Protein AF-0000000086548680 (afdb_homodimer)

Foldseek 3Di:
DPPPPPPPPPLPFDPQADALVVWFAWLDLQPCPQPLVQKAKPAACDPQQGRNQQAPPDQGRQAFHWGHFWDAQPDFIKIKGFSVAWWFFWKKKKAFRCSVNPDWAAFQKKFKWFAAPVPDIFTADALVGHGIDGADPTHGDMDMDTRHQIDIHRMMIIGGGDHDGDIHTMHMITTGGGNQLQWQDKKWAFFDWDDDPPDDIAGQGFRAWGADDPVGIRDGTDTQQARSAAAWLQQQDGPDPPDGGNNLKGKDFCPDPQNPFWIKMKIFGNAKFFFFKKKWWWFQQCVVFEHFFQKKWKWAAQDPVGDIDPDIQMDGDDTDPDDRTIDMDIGGPPRDIHRMMMMIGGHPTGMIMTRYMGTITRDDPPPPPPPPPPDPDD/DPPPPPPPPPLPFDPQADALVVWFAWLDLQPCPQPLVQKAKPAACDPQQGRNQQAPPDQGRQGFHWGHFWDEQPDFIKIKGFSVAWWFFWKKKKAFRCSVNPDWAAFQKKFKWFAAPVPDIFTAAALVRHGIDGADPTHGDMDMDTGHQIDIHRMMIIGGGDHDGDIHTMHMITTGGGNQLQWQDKKWAFFDWDDDPVDDIAGQGFRAWGADDPVGIRDGTDTQQARSAAAWLQQQDGPDPPDGGNNLKGKDFCPDPQNPFKIKMKIFGNAKFFFFKKKWWWFQQCVSFEHFFQKKWKWAAQDPVDDIDDDIQMDGDDTDPDDRTIDMDIGGPPRDIHRMMMMIGGHPTGMIMTRYMTTITGDDPPPPPPPPPPDPDD

Secondary structure (DSSP, 8-state)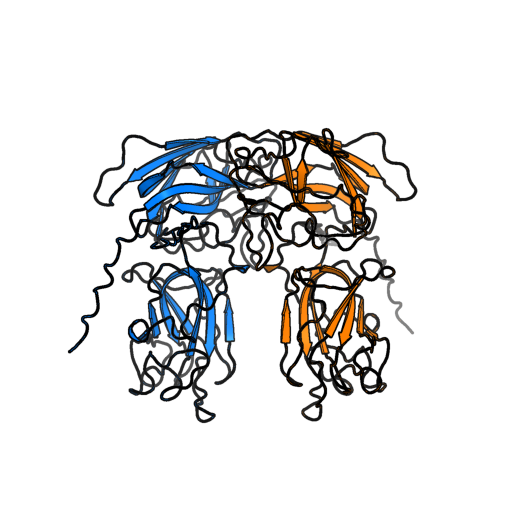:
-------------------GGG--EE-STTTTSS-GGGEEES--SSGGGSGGG-BTT---TTSSB--SS-B-TT----EEEEEEEEEEEEEEEEE---TTTT-----SEEEEEEESSSSS-EE---TTS---EE--SSSSS-EEEEEEEEEEEEEEEEEEE-SSSB---BEEEEEEEE-TT-EEEEEEPPP-EE--TTS--EE-S-TT--SB-TTS-EEEE--GGGSS-PPPSSTT--SSTT--TTTT-EEEETTSTT-SSEEEEEEEEEEEEEEEEEEEEE---GGGTB---SEEEEEEESSTTSPPPSSPEEEEPPP-SS----EEEEEEEEEEEEEEEEEEEEPSSSEEEEEEEEEEE-----------------/-------------------GGG--EE-STTTTSS-GGGEEES--SSGGGSGGG-BTT---TTSSB--SS-B-TT----EEEEEEEEEEEEEEEEE---TTTT-----SEEEEEEESSSSS-EE---TTS---EE--SSSSS-EEEEEEEEEEEEEEEEEEE-SSSB---BEEEEEEEE-TT-EEEEEEPPP-EE--TTS--EE-S-TT--SB-TTS-EEEE--GGGSS-PPPSSTT--SSTT--TTTT-EEEETTSTT-SSEEEEEEEEEEEEEEEEEEEEE---GGGTB---SEEEEEEESSTTSPPPSSPEEEEPPP-SS----EEEEEEEEEEEEEEEEEEEEPSSSEEEEEEEEEEE-----------------

Solvent-accessible surface area (backbone atoms only — not comparable to full-atom values): 38839 Å² total; per-residue (Å²): 135,85,80,77,76,77,74,75,73,73,72,66,63,46,76,33,77,62,53,60,79,75,22,67,37,75,64,20,42,57,79,49,72,42,44,57,90,34,30,41,48,76,46,41,58,45,88,46,16,26,42,66,24,21,22,31,99,42,58,52,76,64,8,11,17,20,50,54,63,67,35,39,64,83,48,79,57,31,41,34,39,49,65,87,42,51,22,36,37,31,34,40,36,35,25,14,11,27,42,94,74,73,37,82,25,33,34,53,21,26,34,43,35,34,14,71,76,80,74,59,76,40,75,48,47,33,86,87,63,50,44,73,40,80,45,30,93,46,26,73,54,73,36,76,41,75,40,55,59,38,45,73,27,20,30,39,30,45,26,60,44,38,91,53,79,37,60,41,16,35,13,32,32,46,18,22,37,78,38,68,47,38,69,61,24,43,28,32,69,66,35,38,77,44,72,54,92,92,46,78,59,27,46,11,36,58,87,62,47,67,35,49,58,82,102,44,53,33,37,73,14,51,32,49,44,67,45,51,49,75,50,47,49,56,50,66,49,69,91,64,78,95,63,63,36,15,58,44,27,37,24,44,48,39,81,39,92,85,19,66,53,30,46,56,34,37,40,36,37,79,50,71,39,35,27,42,29,36,35,37,30,26,35,17,36,50,93,75,38,22,24,49,52,38,31,36,38,34,30,38,17,56,41,89,87,49,68,69,45,86,71,60,52,73,46,70,53,77,88,60,92,63,44,38,40,30,37,50,41,49,41,77,47,79,54,44,60,22,22,30,41,39,35,37,38,26,56,61,42,52,26,40,36,39,12,33,56,33,33,26,37,55,74,71,78,69,74,78,76,72,73,70,76,78,71,80,78,127,136,84,80,76,78,76,74,76,73,74,70,65,62,46,76,34,77,63,50,61,80,76,24,66,39,76,66,20,43,57,79,49,72,41,44,58,90,34,30,40,47,75,49,41,58,44,88,47,15,26,41,68,23,22,22,32,98,41,58,50,76,62,7,11,17,20,50,52,62,66,34,40,63,82,50,78,56,30,41,35,40,50,63,87,43,52,22,36,37,32,35,39,34,36,26,15,11,27,42,94,74,72,37,82,25,32,34,51,20,28,33,43,35,32,13,72,76,78,74,59,76,41,75,46,47,34,86,86,64,49,43,74,40,81,47,29,92,45,26,73,54,73,34,77,42,74,41,57,60,39,45,74,27,22,30,39,30,44,25,60,43,37,90,54,79,38,61,41,16,35,14,34,31,46,18,21,36,78,38,68,46,38,69,61,23,42,27,31,67,66,35,38,76,43,73,53,93,92,45,78,58,27,46,11,36,60,86,62,47,69,35,50,56,86,103,44,53,33,38,72,13,49,30,50,44,68,44,51,48,77,49,48,52,56,49,65,50,68,92,63,77,94,64,63,36,14,58,42,26,35,25,43,47,39,82,39,92,85,20,65,53,29,44,55,35,38,39,37,39,78,52,70,38,34,27,43,30,37,35,37,28,26,35,15,34,51,95,74,38,22,23,50,50,38,30,37,38,34,30,39,17,56,40,89,88,49,67,68,44,86,70,60,53,73,46,70,54,77,88,59,94,65,45,39,41,30,38,50,42,50,40,78,47,77,55,43,61,22,23,29,38,40,35,39,38,26,57,62,42,50,26,40,38,38,12,33,56,33,34,27,37,56,73,72,79,69,75,77,76,71,73,70,76,78,71,83,75,130

Radius of gyration: 28.47 Å; Cα contacts (8 Å, |Δi|>4): 2023; chains: 2; bounding box: 67×65×104 Å

Nearest PDB structures (foldseek):
  4ag4-assembly1_A  TM=9.798E-01  e=4.232E-48  Homo sapiens
  7azb-assembly1_A  TM=9.931E-01  e=1.591E-22  Homo sapiens
  4qds-assembly1_B  TM=8.994E-01  e=2.060E-15  Homo sapiens
  4mo3-assembly1_M  TM=8.853E-01  e=8.942E-13  Sus scrofa
  6q63-assembly3_C  TM=4.710E-01  e=1.397E-06  Bacteroides thetaiotaomicron

Organism: Oryzias melastigma (NCBI:txid30732)

InterPro domains:
  IPR000421 Coagulation factor 5/8, C-terminal domain [PF00754] (39-174)
  IPR000421 Coagulation factor 5/8, C-terminal domain [PS01285] (64-96)
  IPR000421 Coagulation factor 5/8, C-terminal domain [PS01286] (160-177)
  IPR000421 Coagulation factor 5/8, C-terminal domain [PS50022] (23-177)
  IPR000421 Coagulation factor 5/8, C-terminal domain [SM00231] (22-177)
  IPR000421 Coagulation factor 5/8, C-terminal domain [cd00057] (26-176)
  IPR008979 Galactose-binding-like domain superfamily [SSF49785] (22-181)
  IPR048525 Discoidin domain-containing receptor 1/2, DS-like domain [PF21114] (182-361)

Structure (mmCIF, N/CA/C/O backbone):
data_AF-0000000086548680-model_v1
#
loop_
_entity.id
_entity.type
_entity.pdbx_description
1 polymer 'Discoidin domain-containing receptor 2'
#
loop_
_atom_site.group_PDB
_atom_site.id
_atom_site.type_symbol
_atom_site.label_atom_id
_atom_site.label_alt_id
_atom_site.label_comp_id
_atom_site.label_asym_id
_atom_site.label_entity_id
_atom_site.label_seq_id
_atom_site.pdbx_PDB_ins_code
_atom_site.Cartn_x
_atom_site.Cartn_y
_atom_site.Cartn_z
_atom_site.occupancy
_atom_site.B_iso_or_equiv
_atom_site.auth_seq_id
_atom_site.auth_comp_id
_atom_site.auth_asym_id
_atom_site.auth_atom_id
_atom_site.pdbx_PDB_model_num
ATOM 1 N N . MET A 1 1 ? 8.844 -7.363 49.875 1 31.27 1 MET A N 1
ATOM 2 C CA . MET A 1 1 ? 9.57 -7.488 48.594 1 31.27 1 MET A CA 1
ATOM 3 C C . MET A 1 1 ? 8.789 -6.848 47.469 1 31.27 1 MET A C 1
ATOM 5 O O . MET A 1 1 ? 7.758 -7.371 47.031 1 31.27 1 MET A O 1
ATOM 9 N N . LEU A 1 2 ? 8.781 -5.508 47.344 1 35.12 2 LEU A N 1
ATOM 10 C CA . LEU A 1 2 ? 8.07 -4.652 46.406 1 35.12 2 LEU A CA 1
ATOM 11 C C . LEU A 1 2 ? 8.594 -4.844 44.969 1 35.12 2 LEU A C 1
ATOM 13 O O . LEU A 1 2 ? 9.758 -4.535 44.688 1 35.12 2 LEU A O 1
ATOM 17 N N . LEU A 1 3 ? 8.07 -5.809 44.25 1 33.06 3 LEU A N 1
ATOM 18 C CA . LEU A 1 3 ? 8.383 -6.094 42.844 1 33.06 3 LEU A CA 1
ATOM 19 C C . LEU A 1 3 ? 8.094 -4.883 41.969 1 33.06 3 LEU A C 1
ATOM 21 O O . LEU A 1 3 ? 6.938 -4.469 41.844 1 33.06 3 LEU A O 1
ATOM 25 N N . PHE A 1 4 ? 9.039 -3.977 41.812 1 34.09 4 PHE A N 1
ATOM 26 C CA . PHE A 1 4 ? 8.992 -2.891 40.812 1 34.09 4 PHE A CA 1
ATOM 27 C C . PHE A 1 4 ? 8.859 -3.438 39.406 1 34.09 4 PHE A C 1
ATOM 29 O O . PHE A 1 4 ? 9.766 -4.102 38.906 1 34.09 4 PHE A O 1
ATOM 36 N N . LEU A 1 5 ? 7.641 -3.631 38.969 1 32.03 5 LEU A N 1
ATOM 37 C CA . LEU A 1 5 ? 7.387 -3.924 37.562 1 32.03 5 LEU A CA 1
ATOM 38 C C . LEU A 1 5 ? 7.902 -2.799 36.656 1 32.03 5 LEU A C 1
ATOM 40 O O . LEU A 1 5 ? 7.391 -1.679 36.719 1 32.03 5 LEU A O 1
ATOM 44 N N . LEU A 1 6 ? 9.156 -2.812 36.312 1 32.09 6 LEU A N 1
ATOM 45 C CA . LEU A 1 6 ? 9.734 -1.951 35.281 1 32.09 6 LEU A CA 1
ATOM 46 C C . LEU A 1 6 ? 8.961 -2.074 33.969 1 32.09 6 LEU A C 1
ATOM 48 O O . LEU A 1 6 ? 9.023 -3.109 33.312 1 32.09 6 LEU A O 1
ATOM 52 N N . LEU A 1 7 ? 7.867 -1.417 33.875 1 31.44 7 LEU A N 1
ATOM 53 C CA . LEU A 1 7 ? 7.238 -1.257 32.562 1 31.44 7 LEU A CA 1
ATOM 54 C C . LEU A 1 7 ? 8.188 -0.592 31.578 1 31.44 7 LEU A C 1
ATOM 56 O O . LEU A 1 7 ? 8.539 0.581 31.75 1 31.44 7 LEU A O 1
ATOM 60 N N . THR A 1 8 ? 9.078 -1.316 31.016 1 33.94 8 THR A N 1
ATOM 61 C CA . THR A 1 8 ? 9.836 -0.8 29.875 1 33.94 8 TH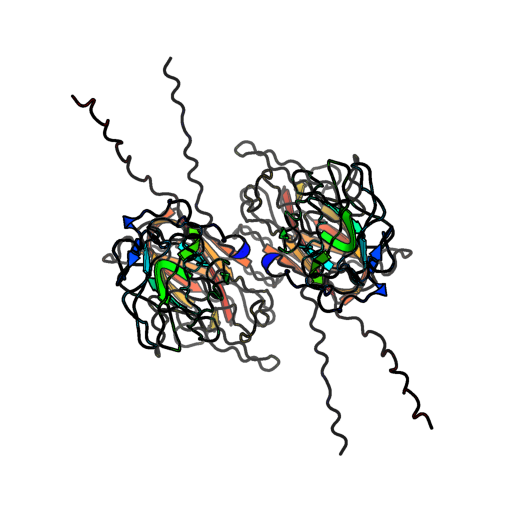R A CA 1
ATOM 62 C C . THR A 1 8 ? 8.906 -0.222 28.812 1 33.94 8 THR A C 1
ATOM 64 O O . THR A 1 8 ? 8.117 -0.952 28.219 1 33.94 8 THR A O 1
ATOM 67 N N . LEU A 1 9 ? 8.539 0.98 29.016 1 32.78 9 LEU A N 1
ATOM 68 C CA . LEU A 1 9 ? 7.93 1.731 27.922 1 32.78 9 LEU A CA 1
ATOM 69 C C . LEU A 1 9 ? 8.789 1.657 26.656 1 32.78 9 LEU A C 1
ATOM 71 O O . LEU A 1 9 ? 9.867 2.25 26.609 1 32.78 9 LEU A O 1
ATOM 75 N N . GLN A 1 10 ? 8.781 0.599 26 1 33.62 10 GLN A N 1
ATOM 76 C CA . GLN A 1 10 ? 9.383 0.6 24.672 1 33.62 10 GLN A CA 1
ATOM 77 C C . GLN A 1 10 ? 8.898 1.785 23.844 1 33.62 10 GLN A C 1
ATOM 79 O O . GLN A 1 10 ? 7.699 1.912 23.578 1 33.62 10 GLN A O 1
ATOM 84 N N . THR A 1 11 ? 9.609 2.885 24 1 37.31 11 THR A N 1
ATOM 85 C CA . THR A 1 11 ? 9.406 3.98 23.062 1 37.31 11 THR A CA 1
ATOM 86 C C . THR A 1 11 ? 9.438 3.473 21.625 1 37.31 11 THR A C 1
ATOM 88 O O . THR A 1 11 ? 10.469 2.994 21.141 1 37.31 11 THR A O 1
ATOM 91 N N . SER A 1 12 ? 8.453 2.963 21.25 1 40.44 12 SER A N 1
ATOM 92 C CA . SER A 1 12 ? 8.383 2.568 19.844 1 40.44 12 SER A CA 1
ATOM 93 C C . SER A 1 12 ? 8.75 3.729 18.922 1 40.44 12 SER A C 1
ATOM 95 O O . SER A 1 12 ? 8.156 4.805 19 1 40.44 12 SER A O 1
ATOM 97 N N . ALA A 1 13 ? 10.023 3.859 18.609 1 45 13 ALA A N 1
ATOM 98 C CA . ALA A 1 13 ? 10.383 4.793 17.547 1 45 13 ALA A CA 1
ATOM 99 C C . ALA A 1 13 ? 9.305 4.859 16.469 1 45 13 ALA A C 1
ATOM 101 O O . ALA A 1 13 ? 8.812 3.824 16.016 1 45 13 ALA A O 1
ATOM 102 N N . ALA A 1 14 ? 8.688 6.031 16.469 1 45.75 14 ALA A N 1
ATOM 103 C CA . ALA A 1 14 ? 7.641 6.293 15.484 1 45.75 14 ALA A CA 1
ATOM 104 C C . ALA A 1 14 ? 8.148 6.027 14.07 1 45.75 14 ALA A C 1
ATOM 106 O O . ALA A 1 14 ? 9.164 6.578 13.656 1 45.75 14 ALA A O 1
ATOM 107 N N . VAL A 1 15 ? 7.871 4.891 13.461 1 53.69 15 VAL A N 1
ATOM 108 C CA . VAL A 1 15 ? 8.195 4.582 12.07 1 53.69 15 VAL A CA 1
ATOM 109 C C . VAL A 1 15 ? 7.469 5.555 11.141 1 53.69 15 VAL A C 1
ATOM 111 O O . VAL A 1 15 ? 6.238 5.617 11.141 1 53.69 15 VAL A O 1
ATOM 114 N N . GLY A 1 16 ? 8.148 6.648 10.703 1 52.28 16 GLY A N 1
ATOM 115 C CA . GLY A 1 16 ? 7.664 7.797 9.945 1 52.28 16 GLY A CA 1
ATOM 116 C C . GLY A 1 16 ? 7.102 7.422 8.594 1 52.28 16 GLY A C 1
ATOM 117 O O . GLY A 1 16 ? 6.379 8.211 7.977 1 52.28 16 GLY A O 1
ATOM 118 N N . GLN A 1 17 ? 7.293 6.293 8.016 1 72.19 17 GLN A N 1
ATOM 119 C CA . GLN A 1 17 ? 6.805 6.027 6.668 1 72.19 17 GLN A CA 1
ATOM 120 C C . GLN A 1 17 ? 5.387 5.461 6.699 1 72.19 17 GLN A C 1
ATOM 122 O O . GLN A 1 17 ? 5.141 4.422 7.309 1 72.19 17 GLN A O 1
ATOM 127 N N . ILE A 1 18 ? 4.41 6.277 6.188 1 70.31 18 ILE A N 1
ATOM 128 C CA . ILE A 1 18 ? 3.02 5.836 6.227 1 70.31 18 ILE A CA 1
ATOM 129 C C . ILE A 1 18 ? 2.625 5.242 4.879 1 70.31 18 ILE A C 1
ATOM 131 O O . ILE A 1 18 ? 2.988 5.773 3.826 1 70.31 18 ILE A O 1
ATOM 135 N N . ASP A 1 19 ? 2.059 4.09 4.984 1 73.75 19 ASP A N 1
ATOM 136 C CA . ASP A 1 19 ? 1.368 3.477 3.852 1 73.75 19 ASP A CA 1
ATOM 137 C C . ASP A 1 19 ? -0.142 3.676 3.957 1 73.75 19 ASP A C 1
ATOM 139 O O . ASP A 1 19 ? -0.792 3.09 4.824 1 73.75 19 ASP A O 1
ATOM 143 N N . PRO A 1 20 ? -0.657 4.422 3.014 1 71.81 20 PRO A N 1
ATOM 144 C CA . PRO A 1 20 ? -2.084 4.734 3.107 1 71.81 20 PRO A CA 1
ATOM 145 C C . PRO A 1 20 ? -2.961 3.482 3.121 1 71.81 20 PRO A C 1
ATOM 147 O O . PRO A 1 20 ? -4.039 3.486 3.721 1 71.81 20 PRO A O 1
ATOM 150 N N . GLY A 1 21 ? -2.568 2.439 2.516 1 75 21 GLY A N 1
ATOM 151 C CA . GLY A 1 21 ? -3.357 1.218 2.486 1 75 21 GLY A CA 1
ATOM 152 C C . GLY A 1 21 ? -3.537 0.591 3.855 1 75 21 GLY A C 1
ATOM 153 O O . GLY A 1 21 ? -4.52 -0.112 4.098 1 75 21 GLY A O 1
ATOM 154 N N . HIS A 1 22 ? -2.674 0.946 4.672 1 75.38 22 HIS A N 1
ATOM 155 C CA . HIS A 1 22 ? -2.729 0.386 6.016 1 75.38 22 HIS A CA 1
ATOM 156 C C . HIS A 1 22 ? -3.148 1.44 7.035 1 75.38 22 HIS A C 1
ATOM 158 O O . HIS A 1 22 ? -3.217 1.158 8.234 1 75.38 22 HIS A O 1
ATOM 164 N N . CYS A 1 23 ? -3.418 2.562 6.531 1 83.75 23 CYS A N 1
ATOM 165 C CA . CYS A 1 23 ? -3.775 3.68 7.395 1 83.75 23 CYS A CA 1
ATOM 166 C C . CYS A 1 23 ? -5.258 4.016 7.27 1 83.75 23 CYS A C 1
ATOM 168 O O . CYS A 1 23 ? -5.617 5.07 6.75 1 83.75 23 CYS A O 1
ATOM 170 N N . ARG A 1 24 ? -6.078 3.096 7.789 1 86.75 24 ARG A N 1
ATOM 171 C CA . ARG A 1 24 ? -7.52 3.258 7.637 1 86.75 24 ARG A CA 1
ATOM 172 C C . ARG A 1 24 ? -8.242 3 8.953 1 86.75 24 ARG A C 1
ATOM 174 O O . ARG A 1 24 ? -9.367 2.488 8.961 1 86.75 24 ARG A O 1
ATOM 181 N N . PHE A 1 25 ? -7.699 3.438 10.031 1 88.12 25 PHE A N 1
ATOM 182 C CA . PHE A 1 25 ? -8.289 3.207 11.344 1 88.12 25 PHE A CA 1
ATOM 183 C C . PHE A 1 25 ? -9.273 4.316 11.703 1 88.12 25 PHE A C 1
ATOM 185 O O . PHE A 1 25 ? -9.008 5.492 11.43 1 88.12 25 PHE A O 1
ATOM 192 N N . PRO A 1 26 ? -10.43 3.844 12.336 1 94.44 26 PRO A N 1
ATOM 193 C CA . PRO A 1 26 ? -11.312 4.898 12.836 1 94.44 26 PRO A CA 1
ATOM 194 C C . PRO A 1 26 ? -10.648 5.77 13.906 1 94.44 26 PRO A C 1
ATOM 196 O O . PRO A 1 26 ? -9.938 5.254 14.766 1 94.44 26 PRO A O 1
ATOM 199 N N . LEU A 1 27 ? -10.898 7.004 13.789 1 96.38 27 LEU A N 1
ATOM 200 C CA . LEU A 1 27 ? -10.148 7.922 14.648 1 96.38 27 LEU A CA 1
ATOM 201 C C . LEU A 1 27 ? -10.906 8.188 15.945 1 96.38 27 LEU A C 1
ATOM 203 O O . LEU A 1 27 ? -10.359 8.797 16.875 1 96.38 27 LEU A O 1
ATOM 207 N N . GLY A 1 28 ? -12.266 7.828 16 1 96.81 28 GLY A N 1
ATOM 208 C CA . GLY A 1 28 ? -12.805 7.789 17.344 1 96.81 28 GLY A CA 1
ATOM 209 C C . GLY A 1 28 ? -14.102 8.555 17.5 1 96.81 28 GLY A C 1
ATOM 210 O O . GLY A 1 28 ? -14.625 8.703 18.594 1 96.81 28 GLY A O 1
ATOM 211 N N . LEU A 1 29 ? -14.711 9.055 16.484 1 97.5 29 LEU A N 1
ATOM 212 C CA . LEU A 1 29 ? -16 9.719 16.625 1 97.5 29 LEU A CA 1
ATOM 213 C C . LEU A 1 29 ? -17.078 8.734 17.078 1 97.5 29 LEU A C 1
ATOM 215 O O . LEU A 1 29 ? -17.859 9.031 17.984 1 97.5 29 LEU A O 1
ATOM 219 N N . GLU A 1 30 ? -17.047 7.637 16.531 1 95.69 30 GLU A N 1
ATOM 220 C CA . GLU A 1 30 ? -18.062 6.641 16.828 1 95.69 30 GLU A CA 1
ATOM 221 C C . GLU A 1 30 ? -17.922 6.109 18.25 1 95.69 30 GLU A C 1
ATOM 223 O O . GLU A 1 30 ? -18.906 5.977 18.984 1 95.69 30 GLU A O 1
ATOM 228 N N . ASP A 1 31 ? -16.688 5.852 18.641 1 94 31 ASP A N 1
ATOM 229 C CA . ASP A 1 31 ? -16.484 5.152 19.906 1 94 31 ASP A CA 1
ATOM 230 C C . ASP A 1 31 ? -16.188 6.133 21.031 1 94 31 ASP A C 1
ATOM 232 O O . ASP A 1 31 ? -15.961 5.723 22.172 1 94 31 ASP A O 1
ATOM 236 N N . GLY A 1 32 ? -16.125 7.312 20.797 1 94.88 32 GLY A N 1
ATOM 237 C CA . GLY A 1 32 ? -16.031 8.32 21.844 1 94.88 32 GLY A CA 1
ATOM 238 C C . GLY A 1 32 ? -14.609 8.719 22.172 1 94.88 32 GLY A C 1
ATOM 239 O O . GLY A 1 32 ? -14.375 9.539 23.062 1 94.88 32 GLY A O 1
ATOM 240 N N . ARG A 1 33 ? -13.617 8.188 21.469 1 94.56 33 ARG A N 1
ATOM 241 C CA . ARG A 1 33 ? -12.242 8.625 21.672 1 94.56 33 ARG A CA 1
ATOM 242 C C . ARG A 1 33 ? -12.086 10.109 21.359 1 94.56 33 ARG A C 1
ATOM 244 O O . ARG A 1 33 ? -11.273 10.797 21.984 1 94.56 33 ARG A O 1
ATOM 251 N N . VAL A 1 34 ? -12.789 10.531 20.391 1 97.31 34 VAL A N 1
ATOM 252 C CA . VAL A 1 34 ? -12.945 11.969 20.203 1 97.31 34 VAL A CA 1
ATOM 253 C C . VAL A 1 34 ? -14.031 12.5 21.141 1 97.31 34 VAL A C 1
ATOM 255 O O . VAL A 1 34 ? -15.203 12.148 21 1 97.31 34 VAL A O 1
ATOM 258 N N . LYS A 1 35 ? -13.648 13.352 21.969 1 97.69 35 LYS A N 1
ATOM 259 C CA . LYS A 1 35 ? -14.57 13.82 23 1 97.69 35 LYS A CA 1
ATOM 260 C C . LYS A 1 35 ? -15.539 14.852 22.438 1 97.69 35 LYS A C 1
ATOM 262 O O . LYS A 1 35 ? -15.289 15.445 21.391 1 97.69 35 LYS A O 1
ATOM 267 N N . ASP A 1 36 ? -16.594 15.031 23.203 1 97.19 36 ASP A N 1
ATOM 268 C CA . ASP A 1 36 ? -17.609 15.992 22.797 1 97.19 36 ASP A CA 1
ATOM 269 C C . ASP A 1 36 ? -17.016 17.391 22.641 1 97.19 36 ASP A C 1
ATOM 271 O O . ASP A 1 36 ? -17.375 18.125 21.703 1 97.19 36 ASP A O 1
ATOM 275 N N . GLU A 1 37 ? -16.125 17.734 23.484 1 97.31 37 GLU A N 1
ATOM 276 C CA . GLU A 1 37 ? -15.516 19.062 23.469 1 97.31 37 GLU A CA 1
ATOM 277 C C . GLU A 1 37 ? -14.648 19.266 22.234 1 97.31 37 GLU A C 1
ATOM 279 O O . GLU A 1 37 ? -14.305 20.391 21.875 1 97.31 37 GLU A O 1
ATOM 284 N N . ASP A 1 38 ? -14.305 18.156 21.641 1 98.12 38 ASP A N 1
ATOM 285 C CA . ASP A 1 38 ? -13.43 18.203 20.469 1 98.12 38 ASP A CA 1
ATOM 286 C C . ASP A 1 38 ? -14.234 18.266 19.172 1 98.12 38 ASP A C 1
ATOM 288 O O . ASP A 1 38 ? -13.664 18.266 18.078 1 98.12 38 ASP A O 1
ATOM 292 N N . ILE A 1 39 ? -15.523 18.25 19.297 1 98.5 39 ILE A N 1
ATOM 293 C CA . ILE A 1 39 ? -16.422 18.406 18.156 1 98.5 39 ILE A CA 1
ATOM 294 C C . ILE A 1 39 ? -17.219 19.703 18.281 1 98.5 39 ILE A C 1
ATOM 296 O O . ILE A 1 39 ? -17.906 19.922 19.281 1 98.5 39 ILE A O 1
ATOM 300 N N . SER A 1 40 ? -17.062 20.547 17.359 1 98.25 40 SER A N 1
ATOM 301 C CA . SER A 1 40 ? -17.781 21.828 17.344 1 98.25 40 SER A CA 1
ATOM 302 C C . SER A 1 40 ? -18.438 22.078 15.984 1 98.25 40 SER A C 1
ATOM 304 O O . SER A 1 40 ? -18.234 21.312 15.039 1 98.25 40 SER A O 1
ATOM 306 N N . ALA A 1 41 ? -19.344 23.016 15.961 1 98.06 41 ALA A N 1
ATOM 307 C CA . ALA A 1 41 ? -20.016 23.344 14.703 1 98.06 41 ALA A CA 1
ATOM 308 C C . ALA A 1 41 ? -20.25 24.844 14.602 1 98.06 41 ALA A C 1
ATOM 310 O O . ALA A 1 41 ? -20.297 25.547 15.617 1 98.06 41 ALA A O 1
ATOM 311 N N . SER A 1 42 ? -20.312 25.328 13.359 1 97.12 42 SER A N 1
ATOM 312 C CA . SER A 1 42 ? -20.625 26.734 13.133 1 97.12 42 SER A CA 1
ATOM 313 C C . SER A 1 42 ? -22.062 27.047 13.523 1 97.12 42 SER A C 1
ATOM 315 O O . SER A 1 42 ? -22.391 28.203 13.828 1 97.12 42 SER A O 1
ATOM 317 N N . SER A 1 43 ? -22.906 26 13.422 1 96.19 43 SER A N 1
ATOM 318 C CA . SER A 1 43 ? -24.312 26.188 13.758 1 96.19 43 SER A CA 1
ATOM 319 C C . SER A 1 43 ? -24.969 24.859 14.141 1 96.19 43 SER A C 1
ATOM 321 O O . SER A 1 43 ? -24.328 23.812 14.094 1 96.19 43 SER A O 1
ATOM 323 N N . LYS A 1 44 ? -26.219 25 14.641 1 95.25 44 LYS A N 1
ATOM 324 C CA . LYS A 1 44 ? -27.062 23.844 14.938 1 95.25 44 LYS A CA 1
ATOM 325 C C . LYS A 1 44 ? -28.531 24.203 14.82 1 95.25 44 LYS A C 1
ATOM 327 O O . LYS A 1 44 ? -28.938 25.328 15.094 1 95.25 44 LYS A O 1
ATOM 332 N N . TRP A 1 45 ? -29.281 23.297 14.461 1 92.75 45 TRP A N 1
ATOM 333 C CA . TRP A 1 45 ? -30.719 23.531 14.359 1 92.75 45 TRP A CA 1
ATOM 334 C C . TRP A 1 45 ? -31.375 23.562 15.742 1 92.75 45 TRP A C 1
ATOM 336 O O . TRP A 1 45 ? -32.094 24.516 16.078 1 92.75 45 TRP A O 1
ATOM 346 N N . TYR A 1 46 ? -31.203 22.5 16.469 1 93.25 46 TYR A N 1
ATOM 347 C CA . TYR A 1 46 ? -31.656 22.391 17.844 1 93.25 46 TYR A CA 1
ATOM 348 C C . TYR A 1 46 ? -30.516 21.969 18.766 1 93.25 46 TYR A C 1
ATOM 350 O O . TYR A 1 46 ? -29.469 21.531 18.312 1 93.25 46 TYR A O 1
ATOM 358 N N . GLN A 1 47 ? -30.797 22.094 20.078 1 93.81 47 GLN A N 1
ATOM 359 C CA . GLN A 1 47 ? -29.828 21.656 21.062 1 93.81 47 GLN A CA 1
ATOM 360 C C . GLN A 1 47 ? -29.578 20.141 20.953 1 93.81 47 GLN A C 1
ATOM 362 O O . GLN A 1 47 ? -28.469 19.672 21.219 1 93.81 47 GLN A O 1
ATOM 367 N N . THR A 1 48 ? -30.547 19.453 20.438 1 95 48 THR A N 1
ATOM 368 C CA . THR A 1 48 ? -30.484 18 20.375 1 95 48 THR A CA 1
ATOM 369 C C . THR A 1 48 ? -29.922 17.547 19.031 1 95 48 THR A C 1
ATOM 371 O O . THR A 1 48 ? -29.891 16.344 18.75 1 95 48 THR A O 1
ATOM 374 N N . THR A 1 49 ? -29.531 18.516 18.203 1 96.25 49 THR A N 1
ATOM 375 C CA . THR A 1 49 ? -28.875 18.203 16.938 1 96.25 49 THR A CA 1
ATOM 376 C C . THR A 1 49 ? -27.547 18.953 16.828 1 96.25 49 THR A C 1
ATOM 378 O O . THR A 1 49 ? -27.188 19.438 15.758 1 96.25 49 THR A O 1
ATOM 381 N N . GLY A 1 50 ? -26.875 19.047 17.953 1 96.69 50 GLY A N 1
ATOM 382 C CA . GLY A 1 50 ? -25.594 19.719 18.016 1 96.69 50 GLY A CA 1
ATOM 383 C C . GLY A 1 50 ? -24.438 18.859 17.516 1 96.69 50 GLY A C 1
ATOM 384 O O . GLY A 1 50 ? -24.641 17.703 17.109 1 96.69 50 GLY A O 1
ATOM 385 N N . PRO A 1 51 ? -23.281 19.422 17.5 1 97.75 51 PRO A N 1
ATOM 386 C CA . PRO A 1 51 ? -22.109 18.734 16.938 1 97.75 51 PRO A CA 1
ATOM 387 C C . PRO A 1 51 ? -21.781 17.438 17.672 1 97.75 51 PRO A C 1
ATOM 389 O O . PRO A 1 51 ? -21.281 16.484 17.062 1 97.75 51 PRO A O 1
ATOM 392 N N . GLN A 1 52 ? -22.078 17.297 18.922 1 96.88 52 GLN A N 1
ATOM 393 C CA . GLN A 1 52 ? -21.766 16.094 19.703 1 96.88 52 GLN A CA 1
ATOM 394 C C . GLN A 1 52 ? -22.562 14.891 19.203 1 96.88 52 GLN A C 1
ATOM 396 O O . GLN A 1 52 ? -22.25 13.75 19.531 1 96.88 52 GLN A O 1
ATOM 401 N N . PHE A 1 53 ? -23.594 15.172 18.422 1 97.19 53 PHE A N 1
ATOM 402 C CA . PHE A 1 53 ? -24.453 14.102 17.953 1 97.19 53 PHE A CA 1
ATOM 403 C C . PHE A 1 53 ? -24.094 13.703 16.531 1 97.19 53 PHE A C 1
ATOM 405 O O . PHE A 1 53 ? -24.812 12.938 15.883 1 97.19 53 PHE A O 1
ATOM 412 N N . ALA A 1 54 ? -23 14.164 16.047 1 97.88 54 ALA A N 1
ATOM 413 C CA . ALA A 1 54 ? -22.562 13.898 14.68 1 97.88 54 ALA A CA 1
ATOM 414 C C . ALA A 1 54 ? -21.797 12.586 14.594 1 97.88 54 ALA A C 1
ATOM 416 O O . ALA A 1 54 ? -21.109 12.32 13.602 1 97.88 54 ALA A O 1
ATOM 417 N N . ARG A 1 55 ? -21.906 11.703 15.547 1 97.56 55 ARG A N 1
ATOM 418 C CA . ARG A 1 55 ? -21.109 10.484 15.625 1 97.56 55 ARG A CA 1
ATOM 419 C C . ARG A 1 55 ? -21.719 9.375 14.781 1 97.56 55 ARG A C 1
ATOM 421 O O . ARG A 1 55 ? -22.906 9.062 14.922 1 97.56 55 ARG A O 1
ATOM 428 N N . LEU A 1 56 ? -20.844 8.797 13.969 1 96.44 56 LEU A N 1
ATOM 429 C CA . LEU A 1 56 ? -21.266 7.715 13.086 1 96.44 56 LEU A CA 1
ATOM 430 C C . LEU A 1 56 ? -21.859 6.562 13.891 1 96.44 56 LEU A C 1
ATOM 432 O O . LEU A 1 56 ? -21.344 6.199 14.945 1 96.44 56 LEU A O 1
ATOM 436 N N . ASN A 1 57 ? -22.953 6.004 13.414 1 91.06 57 ASN A N 1
ATOM 437 C CA . ASN A 1 57 ? -23.625 4.828 13.953 1 91.06 57 ASN A CA 1
ATOM 438 C C . ASN A 1 57 ? -24.219 5.102 15.336 1 91.06 57 ASN A C 1
ATOM 440 O O . ASN A 1 57 ? -24.469 4.168 16.109 1 91.06 57 ASN A O 1
ATOM 444 N N . ARG A 1 58 ? -24.344 6.34 15.703 1 92 58 ARG A N 1
ATOM 445 C CA . ARG A 1 58 ? -24.969 6.723 16.969 1 92 58 ARG A CA 1
ATOM 446 C C . ARG A 1 58 ? -26.25 7.516 16.719 1 92 58 ARG A C 1
ATOM 448 O O . ARG A 1 58 ? -26.328 8.312 15.781 1 92 58 ARG A O 1
ATOM 455 N N . GLU A 1 59 ? -27.203 7.301 17.625 1 90.5 59 GLU A N 1
ATOM 456 C CA . GLU A 1 59 ? -28.484 7.977 17.453 1 90.5 59 GLU A CA 1
ATOM 457 C C . GLU A 1 59 ? -28.859 8.766 18.688 1 90.5 59 GLU A C 1
ATOM 459 O O . GLU A 1 59 ? -30.047 8.906 19 1 90.5 59 GLU A O 1
ATOM 464 N N . ASP A 1 60 ? -27.922 9.203 19.375 1 91.12 60 ASP A N 1
ATOM 465 C CA . ASP A 1 60 ? -28.188 10.023 20.547 1 91.12 60 ASP A CA 1
ATOM 466 C C . ASP A 1 60 ? -28.828 11.352 20.141 1 91.12 60 ASP A C 1
ATOM 468 O O . ASP A 1 60 ? -28.781 11.75 18.984 1 91.12 60 ASP A O 1
ATOM 472 N N . GLY A 1 61 ? -29.484 11.93 21.141 1 93.19 61 GLY A N 1
ATOM 473 C CA . GLY A 1 61 ? -30.219 13.141 20.797 1 93.19 61 GLY A CA 1
ATOM 474 C C . GLY A 1 61 ? -31.281 12.906 19.75 1 93.19 61 GLY A C 1
ATOM 475 O O . GLY A 1 61 ? -32.125 12.008 19.891 1 93.19 61 GLY A O 1
ATOM 476 N N . ASP A 1 62 ? -31.25 13.844 18.734 1 92.44 62 ASP A N 1
ATOM 477 C CA . ASP A 1 62 ? -32.156 13.656 17.609 1 92.44 62 ASP A CA 1
ATOM 478 C C . ASP A 1 62 ? -31.484 12.938 16.453 1 92.44 62 ASP A C 1
ATOM 480 O O . ASP A 1 62 ? -31.969 12.969 15.32 1 92.44 62 ASP A O 1
ATOM 484 N N . GLY A 1 63 ? -30.344 12.422 16.672 1 93.25 63 GLY A N 1
ATOM 485 C CA . GLY A 1 63 ? -29.844 11.375 15.789 1 93.25 63 GLY A CA 1
ATOM 486 C C . GLY A 1 63 ? -28.703 11.836 14.914 1 93.25 63 GLY A C 1
ATOM 487 O O . GLY A 1 63 ? -28.109 11.047 14.172 1 93.25 63 GLY A O 1
ATOM 488 N N . ALA A 1 64 ? -28.438 13.164 14.844 1 97.31 64 ALA A N 1
ATOM 489 C CA . ALA A 1 64 ? -27.344 13.648 13.992 1 97.31 64 ALA A CA 1
ATOM 490 C C . ALA A 1 64 ? -27.109 15.141 14.211 1 97.31 64 ALA A C 1
ATOM 492 O O . ALA A 1 64 ? -27.875 15.805 14.914 1 97.31 64 ALA A O 1
ATOM 493 N N . TRP A 1 65 ? -26.047 15.617 13.758 1 98.06 65 TRP A N 1
ATOM 494 C CA . TRP A 1 65 ? -25.844 17.062 13.664 1 98.06 65 TRP A CA 1
ATOM 495 C C . TRP A 1 65 ? -26.641 17.625 12.492 1 98.06 65 TRP A C 1
ATOM 497 O O . TRP A 1 65 ? -26.578 17.109 11.375 1 98.06 65 TRP A O 1
ATOM 507 N N . CYS A 1 66 ? -27.359 18.641 12.766 1 97.38 66 CYS A N 1
ATOM 508 C CA . CYS A 1 66 ? -28.109 19.359 11.742 1 97.38 66 CYS A CA 1
ATOM 509 C C . CYS A 1 66 ? -27.781 20.844 11.781 1 97.38 66 CYS A C 1
ATOM 511 O O . CYS A 1 66 ? -28.141 21.547 12.734 1 97.38 66 CYS A O 1
ATOM 513 N N . PRO A 1 67 ? -27.094 21.312 10.688 1 96.75 67 PRO A N 1
ATOM 514 C CA . PRO A 1 67 ? -26.859 22.766 10.641 1 96.75 67 PRO A CA 1
ATOM 515 C C . PRO A 1 67 ? -28.172 23.562 10.641 1 96.75 67 PRO A C 1
ATOM 517 O O . PRO A 1 67 ? -29.234 23 10.398 1 96.75 67 PRO A O 1
ATOM 520 N N . GLU A 1 68 ? -28 24.812 10.875 1 95.31 68 GLU A N 1
ATOM 521 C CA . GLU A 1 68 ? -29.172 25.656 11.055 1 95.31 68 GLU A CA 1
ATOM 522 C C . GLU A 1 68 ? -29.812 26 9.719 1 95.31 68 GLU A C 1
ATOM 524 O O . GLU A 1 68 ? -29.141 26.406 8.773 1 95.31 68 GLU A O 1
ATOM 529 N N . GLY A 1 69 ? -31.141 25.781 9.656 1 91 69 GLY A N 1
ATOM 530 C CA . GLY A 1 69 ? -31.922 26.234 8.523 1 91 69 GLY A CA 1
ATOM 531 C C . GLY A 1 69 ? -31.75 25.375 7.289 1 91 69 GLY A C 1
ATOM 532 O O . GLY A 1 69 ? -31.094 24.328 7.344 1 91 69 GLY A O 1
ATOM 533 N N . GLN A 1 70 ? -32.438 25.844 6.266 1 90.62 70 GLN A N 1
ATOM 534 C CA . GLN A 1 70 ? -32.25 25.234 4.953 1 90.62 70 GLN A CA 1
ATOM 535 C C . GLN A 1 70 ? -30.969 25.719 4.297 1 90.62 70 GLN A C 1
ATOM 537 O O . GLN A 1 70 ? -30.75 26.922 4.184 1 90.62 70 GLN A O 1
ATOM 542 N N . LEU A 1 71 ? -30.219 24.734 3.926 1 90.88 71 LEU A N 1
ATOM 543 C CA . LEU A 1 71 ? -28.922 25.078 3.354 1 90.88 71 LEU A CA 1
ATOM 544 C C . LEU A 1 71 ? -29.062 25.438 1.88 1 90.88 71 LEU A C 1
ATOM 546 O O . LEU A 1 71 ? -29.828 24.812 1.147 1 90.88 71 LEU A O 1
ATOM 550 N N . GLU A 1 72 ? -28.312 26.531 1.591 1 89.38 72 GLU A N 1
ATOM 551 C CA . GLU A 1 72 ? -28.188 26.953 0.197 1 89.38 72 GLU A CA 1
ATOM 552 C C . GLU A 1 72 ? -26.812 26.609 -0.368 1 89.38 72 GLU A C 1
ATOM 554 O O . GLU A 1 72 ? -25.906 26.234 0.377 1 89.38 72 GLU A O 1
ATOM 559 N N . ARG A 1 73 ? -26.734 26.781 -1.605 1 85 73 ARG A N 1
ATOM 560 C CA . ARG A 1 73 ? -25.5 26.438 -2.303 1 85 73 ARG A CA 1
ATOM 561 C C . ARG A 1 73 ? -24.328 27.234 -1.748 1 85 73 ARG A C 1
ATOM 563 O O . ARG A 1 73 ? -23.203 26.734 -1.665 1 85 73 ARG A O 1
ATOM 570 N N . SER A 1 74 ? -24.578 28.375 -1.33 1 84.12 74 SER A N 1
ATOM 571 C CA . SER A 1 74 ? -23.516 29.266 -0.893 1 84.12 74 SER A CA 1
ATOM 572 C C . SER A 1 74 ? -23.25 29.109 0.6 1 84.12 74 SER A C 1
ATOM 574 O O . SER A 1 74 ? -22.328 29.75 1.138 1 84.12 74 SER A O 1
ATOM 576 N N . ASP A 1 75 ? -23.984 28.219 1.216 1 84.94 75 ASP A N 1
ATOM 577 C CA . ASP A 1 75 ? -23.828 28.031 2.656 1 84.94 75 ASP A CA 1
ATOM 578 C C . ASP A 1 75 ? -22.469 27.438 2.992 1 84.94 75 ASP A C 1
ATOM 580 O O . ASP A 1 75 ? -21.922 26.641 2.227 1 84.94 75 ASP A O 1
ATOM 584 N N . SER A 1 76 ? -21.953 27.969 4.176 1 91.62 76 SER A N 1
ATOM 585 C CA . SER A 1 76 ? -20.625 27.5 4.559 1 91.62 76 SER A CA 1
ATOM 586 C C . SER A 1 76 ? -20.609 27 6 1 91.62 76 SER A C 1
ATOM 588 O O . SER A 1 76 ? -19.578 27.031 6.668 1 91.62 76 SER A O 1
ATOM 590 N N . GLN A 1 77 ? -21.812 26.562 6.48 1 96.19 77 GLN A N 1
ATOM 591 C CA . GLN A 1 77 ? -21.875 25.953 7.805 1 96.19 77 GLN A CA 1
ATOM 592 C C . GLN A 1 77 ? -21.062 24.656 7.855 1 96.19 77 GLN A C 1
ATOM 594 O O . GLN A 1 77 ? -21.031 23.906 6.887 1 96.19 77 GLN A O 1
ATOM 599 N N . TYR A 1 78 ? -20.406 24.516 9.023 1 98.06 78 TYR A N 1
ATOM 600 C CA . TYR A 1 78 ? -19.5 23.375 9.039 1 98.06 78 TYR A CA 1
ATOM 601 C C . TYR A 1 78 ? -19.531 22.688 10.398 1 98.06 78 TYR A C 1
ATOM 603 O O . TYR A 1 78 ? -19.938 23.281 11.398 1 98.06 78 TYR A O 1
ATOM 611 N N . LEU A 1 79 ? -19.234 21.406 10.328 1 98.5 79 LEU A N 1
ATOM 612 C CA . LEU A 1 79 ? -18.844 20.594 11.484 1 98.5 79 LEU A CA 1
ATOM 613 C C . LEU A 1 79 ? -17.328 20.531 11.617 1 98.5 79 LEU A C 1
ATOM 615 O O . LEU A 1 79 ? -16.625 20.266 10.633 1 98.5 79 LEU A O 1
ATOM 619 N N . GLN A 1 80 ? -16.812 20.828 12.805 1 98.62 80 GLN A N 1
ATOM 620 C CA . GLN A 1 80 ? -15.367 20.828 13.008 1 98.62 80 GLN A CA 1
ATOM 621 C C . GLN A 1 80 ? -14.953 19.766 14.016 1 98.62 80 GLN A C 1
ATOM 623 O O . GLN A 1 80 ? -15.547 19.656 15.094 1 98.62 80 GLN A O 1
ATOM 628 N N . VAL A 1 81 ? -13.984 19.016 13.641 1 98.69 81 VAL A N 1
ATOM 629 C CA . VAL A 1 81 ? -13.43 17.984 14.523 1 98.69 81 VAL A CA 1
ATOM 630 C C . VAL A 1 81 ? -11.969 18.297 14.836 1 98.69 81 VAL A C 1
ATOM 632 O O . VAL A 1 81 ? -11.172 18.531 13.922 1 98.69 81 VAL A O 1
ATOM 635 N N . ASP A 1 82 ? -11.641 18.375 16.078 1 98.38 82 ASP A N 1
ATOM 636 C CA . ASP A 1 82 ? -10.266 18.484 16.562 1 98.38 82 ASP A CA 1
ATOM 637 C C . ASP A 1 82 ? -9.703 17.109 16.922 1 98.38 82 ASP A C 1
ATOM 639 O O . ASP A 1 82 ? -10.102 16.516 17.922 1 98.38 82 ASP A O 1
ATOM 643 N N . LEU A 1 83 ? -8.758 16.656 16.172 1 97.75 83 LEU A N 1
ATOM 644 C CA . LEU A 1 83 ? -8.203 15.32 16.391 1 97.75 83 LEU A CA 1
ATOM 645 C C . LEU A 1 83 ? -7.102 15.359 17.453 1 97.75 83 LEU A C 1
ATOM 647 O O . LEU A 1 83 ? -6.59 14.312 17.859 1 97.75 83 LEU A O 1
ATOM 651 N N . LYS A 1 84 ? -6.73 16.5 17.875 1 96.06 84 LYS A N 1
ATOM 652 C CA . LYS A 1 84 ? -5.781 16.781 18.953 1 96.06 84 LYS A CA 1
ATOM 653 C C . LYS A 1 84 ? -4.344 16.547 18.5 1 96.06 84 LYS A C 1
ATOM 655 O O . LYS A 1 84 ? -3.42 17.188 19 1 96.06 84 LYS A O 1
ATOM 660 N N . VAL A 1 85 ? -4.152 15.664 17.578 1 94.56 85 VAL A N 1
ATOM 661 C CA . VAL A 1 85 ? -2.818 15.383 17.062 1 94.56 85 VAL A CA 1
ATOM 662 C C . VAL A 1 85 ? -2.836 15.438 15.531 1 94.56 85 VAL A C 1
ATOM 664 O O . VAL A 1 85 ? -3.889 15.273 14.906 1 94.56 85 VAL A O 1
ATOM 667 N N . LEU A 1 86 ? -1.604 15.695 15 1 95.56 86 LEU A N 1
ATOM 668 C CA . LEU A 1 86 ? -1.5 15.609 13.547 1 95.56 86 LEU A CA 1
ATOM 669 C C . LEU A 1 86 ? -1.808 14.195 13.062 1 95.56 86 LEU A C 1
ATOM 671 O O . LEU A 1 86 ? -1.26 13.227 13.586 1 95.56 86 LEU A O 1
ATOM 675 N N . THR A 1 87 ? -2.688 14.172 12.086 1 96.69 87 THR A N 1
ATOM 676 C CA . THR A 1 87 ? -3.193 12.891 11.617 1 96.69 87 THR A CA 1
ATOM 677 C C . THR A 1 87 ? -3.135 12.805 10.094 1 96.69 87 THR A C 1
ATOM 679 O O . THR A 1 87 ? -3.402 13.789 9.398 1 96.69 87 THR A O 1
ATOM 682 N N . PHE A 1 88 ? -2.625 11.656 9.656 1 96.56 88 PHE A N 1
ATOM 683 C CA . PHE A 1 88 ? -2.725 11.32 8.242 1 96.56 88 PHE A CA 1
ATOM 684 C C . PHE A 1 88 ? -4.109 10.773 7.914 1 96.56 88 PHE A C 1
ATOM 686 O O . PHE A 1 88 ? -4.398 9.602 8.18 1 96.56 88 PHE A O 1
ATOM 693 N N . LEU A 1 89 ? -4.949 11.648 7.285 1 97.06 89 LEU A N 1
ATOM 694 C CA . LEU A 1 89 ? -6.348 11.312 7.043 1 97.06 89 LEU A CA 1
ATOM 695 C C . LEU A 1 89 ? -6.527 10.664 5.676 1 97.06 89 LEU A C 1
ATOM 697 O O . LEU A 1 89 ? -6.148 11.25 4.656 1 97.06 89 LEU A O 1
ATOM 701 N N . THR A 1 90 ? -7.16 9.461 5.609 1 95.81 90 THR A N 1
ATOM 702 C CA . THR A 1 90 ? -7.211 8.719 4.359 1 95.81 90 THR A CA 1
ATOM 703 C C . THR A 1 90 ? -8.656 8.516 3.91 1 95.81 90 THR A C 1
ATOM 705 O O . THR A 1 90 ? -8.922 8.336 2.721 1 95.81 90 THR A O 1
ATOM 708 N N . LEU A 1 91 ? -9.625 8.492 4.891 1 95.44 91 LEU A N 1
ATOM 709 C CA . LEU A 1 91 ? -11.008 8.148 4.586 1 95.44 91 LEU A CA 1
ATOM 710 C C . LEU A 1 91 ? -11.969 8.969 5.441 1 95.44 91 LEU A C 1
ATOM 712 O O . LEU A 1 91 ? -11.641 9.344 6.566 1 95.44 91 LEU A O 1
ATOM 716 N N . VAL A 1 92 ? -13.141 9.164 4.816 1 97.56 92 VAL A N 1
ATOM 717 C CA . VAL A 1 92 ? -14.25 9.781 5.543 1 97.56 92 VAL A CA 1
ATOM 718 C C . VAL A 1 92 ? -15.5 8.914 5.418 1 97.56 92 VAL A C 1
ATOM 720 O O . VAL A 1 92 ? -15.852 8.469 4.324 1 97.56 92 VAL A O 1
ATOM 723 N N . GLY A 1 93 ? -16.047 8.625 6.523 1 97.38 93 GLY A N 1
ATOM 724 C CA . GLY A 1 93 ? -17.344 7.965 6.555 1 97.38 93 GLY A CA 1
ATOM 725 C C . GLY A 1 93 ? -18.469 8.891 6.973 1 97.38 93 GLY A C 1
ATOM 726 O O . GLY A 1 93 ? -18.344 9.609 7.969 1 97.38 93 GLY A O 1
ATOM 727 N N . THR A 1 94 ? -19.531 8.844 6.176 1 97.94 94 THR A N 1
ATOM 728 C CA . THR A 1 94 ? -20.672 9.695 6.488 1 97.94 94 THR A CA 1
ATOM 729 C C . THR A 1 94 ? -21.969 8.875 6.555 1 97.94 94 THR A C 1
ATOM 731 O O . THR A 1 94 ? -22.047 7.789 5.984 1 97.94 94 THR A O 1
ATOM 734 N N . GLN A 1 95 ? -22.859 9.445 7.234 1 96.25 95 GLN A N 1
ATOM 735 C CA . GLN A 1 95 ? -24.188 8.883 7.438 1 96.25 95 GLN A CA 1
ATOM 736 C C . GLN A 1 95 ? -25.219 9.984 7.695 1 96.25 95 GLN A C 1
ATOM 738 O O . GLN A 1 95 ? -24.875 11.062 8.18 1 96.25 95 GLN A O 1
ATOM 743 N N . GLY A 1 96 ? -26.484 9.727 7.32 1 96.12 96 GLY A N 1
ATOM 744 C CA . GLY A 1 96 ? -27.531 10.688 7.566 1 96.12 96 GLY A CA 1
ATOM 745 C C . GLY A 1 96 ? -28.188 10.523 8.922 1 96.12 96 GLY A C 1
ATOM 746 O O . GLY A 1 96 ? -27.625 9.883 9.82 1 96.12 96 GLY A O 1
ATOM 747 N N . ARG A 1 97 ? -29.297 11.266 9.031 1 96.25 97 ARG A N 1
ATOM 748 C CA . ARG A 1 97 ? -30.094 11.156 10.25 1 96.25 97 ARG A CA 1
ATOM 749 C C . ARG A 1 97 ? -31.141 10.055 10.117 1 96.25 97 ARG A C 1
ATOM 751 O O . ARG A 1 97 ? -32.188 10.258 9.492 1 96.25 97 ARG A O 1
ATOM 758 N N . TYR A 1 98 ? -30.922 8.992 10.734 1 86.31 98 TYR A N 1
ATOM 759 C CA . TYR A 1 98 ? -31.891 7.906 10.703 1 86.31 98 TYR A CA 1
ATOM 760 C C . TYR A 1 98 ? -32.969 8.102 11.773 1 86.31 98 TYR A C 1
ATOM 762 O O . TYR A 1 98 ? -34.156 8.062 11.469 1 86.31 98 TYR A O 1
ATOM 770 N N . ALA A 1 99 ? -32.469 8.398 12.984 1 87.44 99 ALA A N 1
ATOM 771 C CA . ALA A 1 99 ? -33.344 8.703 14.109 1 87.44 99 ALA A CA 1
ATOM 772 C C . ALA A 1 99 ? -34.438 7.648 14.258 1 87.44 99 ALA A C 1
ATOM 774 O O . ALA A 1 99 ? -35.625 7.977 14.289 1 87.44 99 ALA A O 1
ATOM 775 N N . ARG A 1 100 ? -34.062 6.375 14.32 1 81.38 100 ARG A N 1
ATOM 776 C CA . ARG A 1 100 ? -34.969 5.242 14.516 1 81.38 100 ARG A CA 1
ATOM 777 C C . ARG A 1 100 ? -36.062 5.207 13.438 1 81.38 100 ARG A C 1
ATOM 779 O O . ARG A 1 100 ? -37.219 4.953 13.734 1 81.38 100 ARG A O 1
ATOM 786 N N . GLY A 1 101 ? -35.688 5.656 12.328 1 80.31 101 GLY A N 1
ATOM 787 C CA . GLY A 1 101 ? -36.594 5.547 11.188 1 80.31 101 GLY A CA 1
ATOM 788 C C . GLY A 1 101 ? -37.375 6.816 10.914 1 80.31 101 GLY A C 1
ATOM 789 O O . GLY A 1 101 ? -38.062 6.922 9.906 1 80.31 101 GLY A O 1
ATOM 790 N N . LEU A 1 102 ? -37.281 7.855 11.719 1 84.69 102 LEU A N 1
ATOM 791 C CA . LEU A 1 102 ? -38.062 9.086 11.586 1 84.69 102 LEU A CA 1
ATOM 792 C C . LEU A 1 102 ? -37.25 10.141 10.82 1 84.69 102 LEU A C 1
ATOM 794 O O . LEU A 1 102 ? -37.844 11.109 10.328 1 84.69 102 LEU A O 1
ATOM 798 N N . GLY A 1 103 ? -36 9.922 10.797 1 88.44 103 GLY A N 1
ATOM 799 C CA . GLY A 1 103 ? -35.156 10.898 10.125 1 88.44 103 GLY A CA 1
ATOM 800 C C . GLY A 1 103 ? -35.188 10.789 8.609 1 88.44 103 GLY A C 1
ATOM 801 O O . GLY A 1 103 ? -35.375 9.695 8.07 1 88.44 103 GLY A O 1
ATOM 802 N N . LYS A 1 104 ? -35.062 11.984 7.914 1 90.88 104 LYS A N 1
ATOM 803 C CA . LYS A 1 104 ? -35.094 12.016 6.453 1 90.88 104 LYS A CA 1
ATOM 804 C C . LYS A 1 104 ? -33.938 12.82 5.883 1 90.88 104 LYS A C 1
ATOM 806 O O . LYS A 1 104 ? -33.812 12.961 4.664 1 90.88 104 LYS A O 1
ATOM 811 N N . GLU A 1 105 ? -33.125 13.367 6.746 1 95.44 105 GLU A N 1
ATOM 812 C CA . GLU A 1 105 ? -32.125 14.336 6.309 1 95.44 105 GLU A CA 1
ATOM 813 C C . GLU A 1 105 ? -30.75 13.68 6.188 1 95.44 105 GLU A C 1
ATOM 815 O O . GLU A 1 105 ? -30.344 12.891 7.047 1 95.44 105 GLU A O 1
ATOM 820 N N . PHE A 1 106 ? -30.094 13.969 5.117 1 95.94 106 PHE A N 1
ATOM 821 C CA . PHE A 1 106 ? -28.719 13.531 4.883 1 95.94 106 PHE A CA 1
ATOM 822 C C . PHE A 1 106 ? -28.016 14.461 3.91 1 95.94 106 PHE A C 1
ATOM 824 O O . PHE A 1 106 ? -28.656 15.258 3.219 1 95.94 106 PHE A O 1
ATOM 831 N N . ALA A 1 107 ? -26.75 14.422 3.922 1 96.19 107 ALA A N 1
ATOM 832 C CA . ALA A 1 107 ? -25.953 15.234 3 1 96.19 107 ALA A CA 1
ATOM 833 C C . ALA A 1 107 ? -25.594 14.445 1.743 1 96.19 107 ALA A C 1
ATOM 835 O O . ALA A 1 107 ? -24.875 13.445 1.814 1 96.19 107 ALA A O 1
ATOM 836 N N . ARG A 1 108 ? -25.984 14.953 0.592 1 95.81 108 ARG A N 1
ATOM 837 C CA . ARG A 1 108 ? -25.703 14.289 -0.676 1 95.81 108 ARG A CA 1
ATOM 838 C C . ARG A 1 108 ? -24.266 14.57 -1.127 1 95.81 108 ARG A C 1
ATOM 840 O O . ARG A 1 108 ? -23.719 13.82 -1.936 1 95.81 108 ARG A O 1
ATOM 847 N N . ALA A 1 109 ? -23.781 15.625 -0.656 1 96.88 109 ALA A N 1
ATOM 848 C CA . ALA A 1 109 ? -22.422 16.031 -0.976 1 96.88 109 ALA A CA 1
ATOM 849 C C . ALA A 1 109 ? -21.828 16.906 0.121 1 96.88 109 ALA A C 1
ATOM 851 O O . ALA A 1 109 ? -22.578 17.484 0.929 1 96.88 109 ALA A O 1
ATOM 852 N N . TYR A 1 110 ? -20.562 16.984 0.173 1 97.56 110 TYR A N 1
ATOM 853 C CA . TYR A 1 110 ? -19.891 17.844 1.146 1 97.56 110 TYR A CA 1
ATOM 854 C C . TYR A 1 110 ? -18.484 18.219 0.675 1 97.56 110 TYR A C 1
ATOM 856 O O . TYR A 1 110 ? -18 17.656 -0.307 1 97.56 110 TYR A O 1
ATOM 864 N N . ARG A 1 111 ? -17.938 19.188 1.335 1 97.69 111 ARG A N 1
ATOM 865 C CA . ARG A 1 111 ? -16.547 19.594 1.155 1 97.69 111 ARG A CA 1
ATOM 866 C C . ARG A 1 111 ? -15.773 19.5 2.467 1 97.69 111 ARG A C 1
ATOM 868 O O . ARG A 1 111 ? -16.375 19.422 3.541 1 97.69 111 ARG A O 1
ATOM 875 N N . LEU A 1 112 ? -14.469 19.453 2.252 1 98.06 112 LEU A N 1
ATOM 876 C CA . LEU A 1 112 ? -13.609 19.406 3.43 1 98.06 112 LEU A CA 1
ATOM 877 C C . LEU A 1 112 ? -12.656 20.594 3.467 1 98.06 112 LEU A C 1
ATOM 879 O O . LEU A 1 112 ? -12.141 21.016 2.428 1 98.06 112 LEU A O 1
ATOM 883 N N . SER A 1 113 ? -12.5 21.156 4.613 1 98.06 113 SER A N 1
ATOM 884 C CA . SER A 1 113 ? -11.391 22.047 4.949 1 98.06 113 SER A CA 1
ATOM 885 C C . SER A 1 113 ? -10.578 21.5 6.113 1 98.06 113 SER A C 1
ATOM 887 O O . SER A 1 113 ? -11.109 20.797 6.984 1 98.06 113 SER A O 1
ATOM 889 N N . TYR A 1 114 ? -9.289 21.719 6.008 1 98.5 114 TYR A N 1
ATOM 890 C CA . TYR A 1 114 ? -8.461 21.172 7.07 1 98.5 114 TYR A CA 1
ATOM 891 C C . TYR A 1 114 ? -7.391 22.172 7.5 1 98.5 114 TYR A C 1
ATOM 893 O O . TYR A 1 114 ? -7.078 23.109 6.77 1 98.5 114 TYR A O 1
ATOM 901 N N . SER A 1 115 ? -6.914 21.984 8.703 1 97.88 115 SER A N 1
ATOM 902 C CA . SER A 1 115 ? -5.875 22.828 9.281 1 97.88 115 SER A CA 1
ATOM 903 C C . SER A 1 115 ? -4.918 22.016 10.141 1 97.88 115 SER A C 1
ATOM 905 O O . SER A 1 115 ? -5.328 21.047 10.789 1 97.88 115 SER A O 1
ATOM 907 N N . ARG A 1 116 ? -3.662 22.422 10.047 1 96.88 116 ARG A N 1
ATOM 908 C CA . ARG A 1 116 ? -2.645 21.734 10.844 1 96.88 116 ARG A CA 1
ATOM 909 C C . ARG A 1 116 ? -2.344 22.5 12.125 1 96.88 116 ARG A C 1
ATOM 911 O O . ARG A 1 116 ? -1.838 21.938 13.094 1 96.88 116 ARG A O 1
ATOM 918 N N . ASP A 1 117 ? -2.732 23.781 12.148 1 92.25 117 ASP A N 1
ATOM 919 C CA . ASP A 1 117 ? -2.389 24.641 13.281 1 92.25 117 ASP A CA 1
ATOM 920 C C . ASP A 1 117 ? -3.637 25.297 13.875 1 92.25 117 ASP A C 1
ATOM 922 O O . ASP A 1 117 ? -3.553 26 14.875 1 92.25 117 ASP A O 1
ATOM 926 N N . GLY A 1 118 ? -4.723 25.125 13.289 1 93.25 118 GLY A N 1
ATOM 927 C CA . GLY A 1 118 ? -5.953 25.734 13.773 1 93.25 118 GLY A CA 1
ATOM 928 C C . GLY A 1 118 ? -6.137 27.156 13.305 1 93.25 118 GLY A C 1
ATOM 929 O O . GLY A 1 118 ? -7.164 27.781 13.586 1 93.25 118 GLY A O 1
ATOM 930 N N . GLU A 1 119 ? -5.184 27.656 12.578 1 93.5 119 GLU A N 1
ATOM 931 C CA . GLU A 1 119 ? -5.215 29.047 12.141 1 93.5 119 GLU A CA 1
ATOM 932 C C . GLU A 1 119 ? -5.355 29.141 10.625 1 93.5 119 GLU A C 1
ATOM 934 O O . GLU A 1 119 ? -6.172 29.922 10.117 1 93.5 119 GLU A O 1
ATOM 939 N N . THR A 1 120 ? -4.551 28.422 9.992 1 94.38 120 THR A N 1
ATOM 940 C CA . THR A 1 120 ? -4.586 28.422 8.539 1 94.38 120 THR A CA 1
ATOM 941 C C . THR A 1 120 ? -5.418 27.25 8.016 1 94.38 120 THR A C 1
ATOM 943 O O . THR A 1 120 ? -5.141 26.094 8.336 1 94.38 120 THR A O 1
ATOM 946 N N . TRP A 1 121 ? -6.438 27.594 7.25 1 96.44 121 TRP A N 1
ATOM 947 C CA . TRP A 1 121 ? -7.336 26.562 6.742 1 96.44 121 TRP A CA 1
ATOM 948 C C . TRP A 1 121 ? -7.141 26.359 5.242 1 96.44 121 TRP A C 1
ATOM 950 O O . TRP A 1 121 ? -6.953 27.328 4.5 1 96.44 121 TRP A O 1
ATOM 960 N N . LYS A 1 122 ? -7.164 25.109 4.84 1 95.88 122 LYS A N 1
ATOM 961 C CA . LYS A 1 122 ? -6.977 24.734 3.443 1 95.88 122 LYS A CA 1
ATOM 962 C C . LYS A 1 122 ? -8.133 23.875 2.945 1 95.88 122 LYS A C 1
ATOM 964 O O . LYS A 1 122 ? -8.578 22.953 3.639 1 95.88 122 LYS A O 1
ATOM 969 N N . PRO A 1 123 ? -8.617 24.25 1.781 1 96.81 123 PRO A N 1
ATOM 970 C CA . PRO A 1 123 ? -9.641 23.375 1.207 1 96.81 123 PRO A CA 1
ATOM 971 C C . PRO A 1 123 ? -9.07 22.094 0.603 1 96.81 123 PRO A C 1
ATOM 973 O O . PRO A 1 123 ? -7.988 22.125 0.012 1 96.81 123 PRO A O 1
ATOM 976 N N . TRP A 1 124 ? -9.773 21.031 0.762 1 97.62 124 TRP A N 1
ATOM 977 C CA . TRP A 1 124 ? -9.367 19.797 0.112 1 97.62 124 TRP A CA 1
ATOM 978 C C . TRP A 1 124 ? -9.875 19.734 -1.323 1 97.62 124 TRP A C 1
ATOM 980 O O . TRP A 1 124 ? -11.008 20.141 -1.603 1 97.62 124 TRP A O 1
ATOM 990 N N . LYS A 1 125 ? -9.047 19.312 -2.174 1 96.12 125 LYS A N 1
ATOM 991 C CA . LYS A 1 125 ? -9.406 18.984 -3.553 1 96.12 125 LYS A CA 1
ATOM 992 C C . LYS A 1 125 ? -8.789 17.672 -3.992 1 96.12 125 LYS A C 1
ATOM 994 O O . LYS A 1 125 ? -7.703 17.297 -3.543 1 96.12 125 LYS A O 1
ATOM 999 N N . ASN A 1 126 ? -9.578 17.031 -4.777 1 93.19 126 ASN A N 1
ATOM 1000 C CA . ASN A 1 126 ? -8.953 15.828 -5.332 1 93.19 126 ASN A CA 1
ATOM 1001 C C . ASN A 1 126 ? -7.895 16.172 -6.375 1 93.19 126 ASN A C 1
ATOM 1003 O O . ASN A 1 126 ? -7.605 17.344 -6.602 1 93.19 126 ASN A O 1
ATOM 1007 N N . ARG A 1 127 ? -7.273 15.234 -6.945 1 88.88 127 ARG A N 1
ATOM 1008 C CA . ARG A 1 127 ? -6.152 15.438 -7.855 1 88.88 127 ARG A CA 1
ATOM 1009 C C . ARG A 1 127 ? -6.598 16.156 -9.125 1 88.88 127 ARG A C 1
ATOM 1011 O O . ARG A 1 127 ? -5.785 16.781 -9.812 1 88.88 127 ARG A O 1
ATOM 1018 N N . GLN A 1 128 ? -7.867 16.109 -9.406 1 88.69 128 GLN A N 1
ATOM 1019 C CA . GLN A 1 128 ? -8.422 16.781 -10.586 1 88.69 128 GLN A CA 1
ATOM 1020 C C . GLN A 1 128 ? -8.883 18.188 -10.25 1 88.69 128 GLN A C 1
ATOM 1022 O O . GLN A 1 128 ? -9.359 18.922 -11.125 1 88.69 128 GLN A O 1
ATOM 1027 N N . GLY A 1 129 ? -8.867 18.484 -9.031 1 91.44 129 GLY A N 1
ATOM 1028 C CA . GLY A 1 129 ? -9.219 19.828 -8.633 1 91.44 129 GLY A CA 1
ATOM 1029 C C . GLY A 1 129 ? -10.648 19.953 -8.141 1 91.44 129 GLY A C 1
ATOM 1030 O O . GLY A 1 129 ? -11.133 21.062 -7.887 1 91.44 129 GLY A O 1
ATOM 1031 N N . ASN A 1 130 ? -11.305 18.828 -7.984 1 94.12 130 ASN A N 1
ATOM 1032 C CA . ASN A 1 130 ? -12.672 18.859 -7.477 1 94.12 130 ASN A CA 1
ATOM 1033 C C . ASN A 1 130 ? -12.711 18.906 -5.953 1 94.12 130 ASN A C 1
ATOM 1035 O O . ASN A 1 130 ? -12.062 18.094 -5.285 1 94.12 130 ASN A O 1
ATOM 1039 N N . ALA A 1 131 ? -13.539 19.781 -5.516 1 95.69 131 ALA A N 1
ATOM 1040 C CA . ALA A 1 131 ? -13.578 19.969 -4.066 1 95.69 131 ALA A CA 1
ATOM 1041 C C . ALA A 1 131 ? -14.758 19.234 -3.445 1 95.69 131 ALA A C 1
ATOM 1043 O O . ALA A 1 131 ? -14.82 19.078 -2.225 1 95.69 131 ALA A O 1
ATOM 1044 N N . VAL A 1 132 ? -15.742 18.891 -4.258 1 96.62 132 VAL A N 1
ATOM 1045 C CA . VAL A 1 132 ? -16.984 18.328 -3.727 1 96.62 132 VAL A CA 1
ATOM 1046 C C . VAL A 1 132 ? -16.875 16.812 -3.678 1 96.62 132 VAL A C 1
ATOM 1048 O O . VAL A 1 132 ? -16.5 16.172 -4.664 1 96.62 132 VAL A O 1
ATOM 1051 N N . ILE A 1 133 ? -17.188 16.234 -2.559 1 97.12 133 ILE A N 1
ATOM 1052 C CA . ILE A 1 133 ? -17.188 14.797 -2.336 1 97.12 133 ILE A CA 1
ATOM 1053 C C . ILE A 1 133 ? -18.625 14.281 -2.285 1 97.12 133 ILE A C 1
ATOM 1055 O O . ILE A 1 133 ? -19.484 14.883 -1.635 1 97.12 133 ILE A O 1
ATOM 1059 N N . GLU A 1 134 ? -18.844 13.203 -2.906 1 96.06 134 GLU A N 1
ATOM 1060 C CA . GLU A 1 134 ? -20.172 12.602 -2.857 1 96.06 134 GLU A CA 1
ATOM 1061 C C . GLU A 1 134 ? -20.484 12.039 -1.472 1 96.06 134 GLU A C 1
ATOM 1063 O O . GLU A 1 134 ? -19.609 11.414 -0.851 1 96.06 134 GLU A O 1
ATOM 1068 N N . GLY A 1 135 ? -21.688 12.25 -1.097 1 96.12 135 GLY A N 1
ATOM 1069 C CA . GLY A 1 135 ? -22.094 11.797 0.223 1 96.12 135 GLY A CA 1
ATOM 1070 C C . GLY A 1 135 ? -23.141 10.688 0.177 1 96.12 135 GLY A C 1
ATOM 1071 O O . GLY A 1 135 ? -22.953 9.695 -0.53 1 96.12 135 GLY A O 1
ATOM 1072 N N . ASN A 1 136 ? -24.156 10.93 1.029 1 95.12 136 ASN A N 1
ATOM 1073 C CA . ASN A 1 136 ? -25.141 9.875 1.244 1 95.12 136 ASN A CA 1
ATOM 1074 C C . ASN A 1 136 ? -26.312 9.992 0.26 1 95.12 136 ASN A C 1
ATOM 1076 O O . ASN A 1 136 ? -26.562 11.062 -0.291 1 95.12 136 ASN A O 1
ATOM 1080 N N . LYS A 1 137 ? -27.016 8.805 0.093 1 91.19 137 LYS A N 1
ATOM 1081 C CA . LYS A 1 137 ? -28.219 8.742 -0.73 1 91.19 137 LYS A CA 1
ATOM 1082 C C . LYS A 1 137 ? -29.438 8.398 0.112 1 91.19 137 LYS A C 1
ATOM 1084 O O . LYS A 1 137 ? -30.578 8.438 -0.379 1 91.19 137 LYS A O 1
ATOM 1089 N N . ASN A 1 138 ? -29.156 8.039 1.264 1 89.25 138 ASN A N 1
ATOM 1090 C CA . ASN A 1 138 ? -30.203 7.75 2.248 1 89.25 138 ASN A CA 1
ATOM 1091 C C . ASN A 1 138 ? -29.734 8.07 3.666 1 89.25 138 ASN A C 1
ATOM 1093 O O . ASN A 1 138 ? -28.641 8.609 3.857 1 89.25 138 ASN A O 1
ATOM 1097 N N . THR A 1 139 ? -30.562 7.746 4.602 1 91.06 139 THR A N 1
ATOM 1098 C CA . THR A 1 139 ? -30.312 8.203 5.965 1 91.06 139 THR A CA 1
ATOM 1099 C C . THR A 1 139 ? -29.578 7.125 6.762 1 91.06 139 THR A C 1
ATOM 1101 O O . THR A 1 139 ? -29.062 7.398 7.852 1 91.06 139 THR A O 1
ATOM 1104 N N . TYR A 1 140 ? -29.422 5.91 6.289 1 83.38 140 TYR A N 1
ATOM 1105 C CA . TYR A 1 140 ? -28.984 4.832 7.168 1 83.38 140 TYR A CA 1
ATOM 1106 C C . TYR A 1 140 ? -27.672 4.223 6.676 1 83.38 140 TYR A C 1
ATOM 1108 O O . TYR A 1 140 ? -26.859 3.764 7.477 1 83.38 140 TYR A O 1
ATOM 1116 N N . ALA A 1 141 ? -27.469 4.246 5.379 1 82.19 141 ALA A N 1
ATOM 1117 C CA . ALA A 1 141 ? -26.281 3.594 4.84 1 82.19 141 ALA A CA 1
ATOM 1118 C C . ALA A 1 141 ? -25.047 4.469 5.035 1 82.19 141 ALA A C 1
ATOM 1120 O O . ALA A 1 141 ? -25.109 5.691 4.883 1 82.19 141 ALA A O 1
ATOM 1121 N N . ILE A 1 142 ? -23.984 3.844 5.414 1 89.19 142 ILE A N 1
ATOM 1122 C CA . ILE A 1 142 ? -22.719 4.559 5.52 1 89.19 142 ILE A CA 1
ATOM 1123 C C . ILE A 1 142 ? -22.062 4.672 4.141 1 89.19 142 ILE A C 1
ATOM 1125 O O . ILE A 1 142 ? -22.047 3.709 3.371 1 89.19 142 ILE A O 1
ATOM 1129 N N . VAL A 1 143 ? -21.641 5.832 3.836 1 93.19 143 VAL A N 1
ATOM 1130 C CA . VAL A 1 143 ? -20.875 6.031 2.611 1 93.19 143 VAL A CA 1
ATOM 1131 C C . VAL A 1 143 ? -19.422 6.371 2.959 1 93.19 143 VAL A C 1
ATOM 1133 O O . VAL A 1 143 ? -19.156 7.367 3.641 1 93.19 143 VAL A O 1
ATOM 1136 N N . TYR A 1 144 ? -18.5 5.488 2.486 1 91.75 144 TYR A N 1
ATOM 1137 C CA . TYR A 1 144 ? -17.062 5.719 2.684 1 91.75 144 TYR A CA 1
ATOM 1138 C C . TYR A 1 144 ? -16.438 6.344 1.442 1 91.75 144 TYR A C 1
ATOM 1140 O O . TYR A 1 144 ? -16.672 5.879 0.323 1 91.75 144 TYR A O 1
ATOM 1148 N N . LYS A 1 145 ? -15.719 7.379 1.707 1 94.62 145 LYS A N 1
ATOM 1149 C CA . LYS A 1 145 ? -15 8.023 0.61 1 94.62 145 LYS A CA 1
ATOM 1150 C C . LYS A 1 145 ? -13.516 8.148 0.931 1 94.62 145 LYS A C 1
ATOM 1152 O O . LYS A 1 145 ? -13.141 8.734 1.952 1 94.62 145 LYS A O 1
ATOM 1157 N N . GLU A 1 146 ? -12.711 7.551 0.013 1 91.81 146 GLU A N 1
ATOM 1158 C CA . GLU A 1 146 ? -11.266 7.699 0.15 1 91.81 146 GLU A CA 1
ATOM 1159 C C . GLU A 1 146 ? -10.805 9.078 -0.321 1 91.81 146 GLU A C 1
ATOM 1161 O O . GLU A 1 146 ? -11.305 9.594 -1.327 1 91.81 146 GLU A O 1
ATOM 1166 N N . LEU A 1 147 ? -9.891 9.555 0.441 1 94.31 147 LEU A N 1
ATOM 1167 C CA . LEU A 1 147 ? -9.32 10.844 0.063 1 94.31 147 LEU A CA 1
ATOM 1168 C C . LEU A 1 147 ? -8.07 10.656 -0.785 1 94.31 147 LEU A C 1
ATOM 1170 O O . LEU A 1 147 ? -7.051 10.156 -0.296 1 94.31 147 LEU A O 1
ATOM 1174 N N . HIS A 1 148 ? -8.219 11.078 -2.018 1 90.94 148 HIS A N 1
ATOM 1175 C CA . HIS A 1 148 ? -7.09 11.109 -2.939 1 90.94 148 HIS A CA 1
ATOM 1176 C C . HIS A 1 148 ? -6.84 12.523 -3.451 1 90.94 148 HIS A C 1
ATOM 1178 O O . HIS A 1 148 ? -7.535 12.992 -4.355 1 90.94 148 HIS A O 1
ATOM 1184 N N . PRO A 1 149 ? -5.945 13.203 -2.941 1 93.12 149 PRO A N 1
ATOM 1185 C CA . PRO A 1 149 ? -4.895 12.742 -2.031 1 93.12 149 PRO A CA 1
ATOM 1186 C C . PRO A 1 149 ? -5.336 12.734 -0.571 1 93.12 149 PRO A C 1
ATOM 1188 O O . PRO A 1 149 ? -6.297 13.422 -0.21 1 93.12 149 PRO A O 1
ATOM 1191 N N . SER A 1 150 ? -4.57 11.93 0.198 1 94.56 150 SER A N 1
ATOM 1192 C CA . SER A 1 150 ? -4.711 12.023 1.647 1 94.56 150 SER A CA 1
ATOM 1193 C C . SER A 1 150 ? -4.211 13.359 2.17 1 94.56 150 SER A C 1
ATOM 1195 O O . SER A 1 150 ? -3.467 14.062 1.481 1 94.56 150 SER A O 1
ATOM 1197 N N . ILE A 1 151 ? -4.668 13.664 3.391 1 95.19 151 ILE A N 1
ATOM 1198 C CA . ILE A 1 151 ? -4.234 14.945 3.922 1 95.19 151 ILE A CA 1
ATOM 1199 C C . ILE A 1 151 ? -3.703 14.766 5.344 1 95.19 151 ILE A C 1
ATOM 1201 O O . ILE A 1 151 ? -4.055 13.805 6.027 1 95.19 151 ILE A O 1
ATOM 1205 N N . ILE A 1 152 ? -2.84 15.664 5.629 1 97.06 152 ILE A N 1
ATOM 1206 C CA . ILE A 1 152 ? -2.32 15.75 6.988 1 97.06 152 ILE A CA 1
ATOM 1207 C C . ILE A 1 152 ? -2.984 16.922 7.719 1 97.06 152 ILE A C 1
ATOM 1209 O O . ILE A 1 152 ? -2.867 18.062 7.297 1 97.06 152 ILE A O 1
ATOM 1213 N N . ALA A 1 153 ? -3.697 16.562 8.844 1 97.44 153 ALA A N 1
ATOM 1214 C CA . ALA A 1 153 ? -4.465 17.609 9.523 1 97.44 153 ALA A CA 1
ATOM 1215 C C . ALA A 1 153 ? -4.664 17.266 11 1 97.44 153 ALA A C 1
ATOM 1217 O O . ALA A 1 153 ? -4.656 16.094 11.375 1 97.44 153 ALA A O 1
ATOM 1218 N N . ARG A 1 154 ? -4.785 18.328 11.734 1 97.62 154 ARG A N 1
ATOM 1219 C CA . ARG A 1 154 ? -5.277 18.172 13.102 1 97.62 154 ARG A CA 1
ATOM 1220 C C . ARG A 1 154 ? -6.758 18.531 13.188 1 97.62 154 ARG A C 1
ATOM 1222 O O . ARG A 1 154 ? -7.523 17.828 13.859 1 97.62 154 ARG A O 1
ATOM 1229 N N . TYR A 1 155 ? -7.098 19.562 12.492 1 98.44 155 TYR A N 1
ATOM 1230 C CA . TYR A 1 155 ? -8.484 20.016 12.445 1 98.44 155 TYR A CA 1
ATOM 1231 C C . TYR A 1 155 ? -9.117 19.703 11.094 1 98.44 155 TYR A C 1
ATOM 1233 O O . TYR A 1 155 ? -8.484 19.906 10.055 1 98.44 155 TYR A O 1
ATOM 1241 N N . VAL A 1 156 ? -10.336 19.266 11.18 1 98.75 156 VAL A N 1
ATOM 1242 C CA . VAL A 1 156 ? -11.062 18.969 9.945 1 98.75 156 VAL A CA 1
ATOM 1243 C C . VAL A 1 156 ? -12.461 19.578 10.008 1 98.75 156 VAL A C 1
ATOM 1245 O O . VAL A 1 156 ? -13.156 19.453 11.023 1 98.75 156 VAL A O 1
ATOM 1248 N N . ARG A 1 157 ? -12.828 20.219 8.969 1 98.62 157 ARG A N 1
ATOM 1249 C CA . ARG A 1 157 ? -14.18 20.766 8.836 1 98.62 157 ARG A CA 1
ATOM 1250 C C . ARG A 1 157 ? -14.93 20.062 7.707 1 98.62 157 ARG A C 1
ATOM 1252 O O . ARG A 1 157 ? -14.422 19.953 6.59 1 98.62 157 ARG A O 1
ATOM 1259 N N . LEU A 1 158 ? -16.078 19.609 8.031 1 98.31 158 LEU A N 1
ATOM 1260 C CA . LEU A 1 158 ? -17 19.062 7.035 1 98.31 158 LEU A CA 1
ATOM 1261 C C . LEU A 1 158 ? -18.094 20.062 6.703 1 98.31 158 LEU A C 1
ATOM 1263 O O . LEU A 1 158 ? -18.812 20.531 7.594 1 98.31 158 LEU A O 1
ATOM 1267 N N . ILE A 1 159 ? -18.266 20.359 5.473 1 97.94 159 ILE A N 1
ATOM 1268 C CA . ILE A 1 159 ? -19.203 21.359 5.004 1 97.94 159 ILE A CA 1
ATOM 1269 C C . ILE A 1 159 ? -20.188 20.734 4.031 1 97.94 159 ILE A C 1
ATOM 1271 O O . ILE A 1 159 ? -19.859 20.5 2.867 1 97.94 159 ILE A O 1
ATOM 1275 N N . PRO A 1 160 ? -21.359 20.562 4.484 1 97.12 160 PRO A N 1
ATOM 1276 C CA . PRO A 1 160 ? -22.359 20.031 3.549 1 97.12 160 PRO A CA 1
ATOM 1277 C C . PRO A 1 160 ? -22.625 20.969 2.377 1 97.12 160 PRO A C 1
ATOM 1279 O O . PRO A 1 160 ? -22.641 22.188 2.549 1 97.12 160 PRO A O 1
ATOM 1282 N N . VAL A 1 161 ? -22.781 20.344 1.222 1 95.62 161 VAL A N 1
ATOM 1283 C CA . VAL A 1 161 ? -23.078 21.094 0.008 1 95.62 161 VAL A CA 1
ATOM 1284 C C . VAL A 1 161 ? -24.406 20.609 -0.581 1 95.62 161 VAL A C 1
ATOM 1286 O O . VAL A 1 161 ? -24.656 19.391 -0.622 1 95.62 161 VAL A O 1
ATOM 1289 N N . THR A 1 162 ? -25.25 21.562 -0.934 1 92.94 162 THR A N 1
ATOM 1290 C CA . THR A 1 162 ? -26.531 21.188 -1.558 1 92.94 162 THR A CA 1
ATOM 1291 C C . THR A 1 162 ? -26.75 22.016 -2.826 1 92.94 162 THR A C 1
ATOM 1293 O O . THR A 1 162 ? -26.375 23.188 -2.896 1 92.94 162 THR A O 1
ATOM 1296 N N . GLU A 1 163 ? -27.328 21.391 -3.791 1 88.75 163 GLU A N 1
ATOM 1297 C CA . GLU A 1 163 ? -27.672 22.094 -5.023 1 88.75 163 GLU A CA 1
ATOM 1298 C C . GLU A 1 163 ? -28.984 22.875 -4.859 1 88.75 163 GLU A C 1
ATOM 1300 O O . GLU A 1 163 ? -29.125 23.953 -5.426 1 88.75 163 GLU A O 1
ATOM 1305 N N . HIS A 1 164 ? -29.906 22.281 -4.137 1 89.31 164 HIS A N 1
ATOM 1306 C CA . HIS A 1 164 ? -31.188 22.906 -3.838 1 89.31 164 HIS A CA 1
ATOM 1307 C C . HIS A 1 164 ? -31.359 23.109 -2.336 1 89.31 164 HIS A C 1
ATOM 1309 O O . HIS A 1 164 ? -30.734 22.422 -1.533 1 89.31 164 HIS A O 1
ATOM 1315 N N . SER A 1 165 ? -32.188 24.109 -2.102 1 89.81 165 SER A N 1
ATOM 1316 C CA . SER A 1 165 ? -32.469 24.375 -0.692 1 89.81 165 SER A CA 1
ATOM 1317 C C . SER A 1 165 ? -33.031 23.141 0.001 1 89.81 165 SER A C 1
ATOM 1319 O O . SER A 1 165 ? -34.062 22.609 -0.423 1 89.81 165 SER A O 1
ATOM 1321 N N . SER A 1 166 ? -32.281 22.656 0.965 1 91.25 166 SER A N 1
ATOM 1322 C CA . SER A 1 166 ? -32.719 21.453 1.676 1 91.25 166 SER A CA 1
ATOM 1323 C C . SER A 1 166 ? -32.188 21.438 3.105 1 91.25 166 SER A C 1
ATOM 1325 O O . SER A 1 166 ? -31.234 22.156 3.43 1 91.25 166 SER A O 1
ATOM 1327 N N . THR A 1 167 ? -32.875 20.688 3.93 1 93.56 167 THR A N 1
ATOM 1328 C CA . THR A 1 167 ? -32.375 20.391 5.266 1 93.56 167 THR A CA 1
ATOM 1329 C C . THR A 1 167 ? -31.406 19.219 5.238 1 93.56 167 THR A C 1
ATOM 1331 O O . THR A 1 167 ? -31.656 18.219 4.559 1 93.56 167 THR A O 1
ATOM 1334 N N . VAL A 1 168 ? -30.359 19.453 5.941 1 95.56 168 VAL A N 1
ATOM 1335 C CA . VAL A 1 168 ? -29.328 18.422 5.91 1 95.56 168 VAL A CA 1
ATOM 1336 C C . VAL A 1 168 ? -28.922 18.062 7.336 1 95.56 168 VAL A C 1
ATOM 1338 O O . VAL A 1 168 ? -28.938 18.906 8.227 1 95.56 168 VAL A O 1
ATOM 1341 N N . CYS A 1 169 ? -28.672 16.828 7.57 1 97.19 169 CYS A N 1
ATOM 1342 C CA . CYS A 1 169 ? -28.047 16.328 8.797 1 97.19 169 CYS A CA 1
ATOM 1343 C C . CYS A 1 169 ? -26.938 15.344 8.477 1 97.19 169 CYS A C 1
ATOM 1345 O O . CYS A 1 169 ? -26.938 14.703 7.422 1 97.19 169 CYS A O 1
ATOM 1347 N N . MET A 1 170 ? -25.984 15.266 9.391 1 97 170 MET A N 1
ATOM 1348 C CA . MET A 1 170 ? -24.828 14.43 9.078 1 97 170 MET A CA 1
ATOM 1349 C C . MET A 1 170 ? -24.312 13.703 10.32 1 97 170 MET A C 1
ATOM 1351 O O . MET A 1 170 ? -24.312 14.266 11.414 1 97 170 MET A O 1
ATOM 1355 N N . ARG A 1 171 ? -23.906 12.523 10.164 1 97.94 171 ARG A N 1
ATOM 1356 C CA . ARG A 1 171 ? -23.031 11.773 11.055 1 97.94 171 ARG A CA 1
ATOM 1357 C C . ARG A 1 171 ? -21.719 11.406 10.352 1 97.94 171 ARG A C 1
ATOM 1359 O O . ARG A 1 171 ? -21.703 11.188 9.141 1 97.94 171 ARG A O 1
ATOM 1366 N N . VAL A 1 172 ? -20.672 11.398 11.195 1 98.12 172 VAL A N 1
ATOM 1367 C CA . VAL A 1 172 ? -19.391 11.297 10.523 1 98.12 172 VAL A CA 1
ATOM 1368 C C . VAL A 1 172 ? -18.438 10.438 11.352 1 98.12 172 VAL A C 1
ATOM 1370 O O . VAL A 1 172 ? -18.578 10.352 12.578 1 98.12 172 VAL A O 1
ATOM 1373 N N . GLU A 1 173 ? -17.609 9.727 10.68 1 98.44 173 GLU A N 1
ATOM 1374 C CA . GLU A 1 173 ? -16.391 9.141 11.203 1 98.44 173 GLU A CA 1
ATOM 1375 C C . GLU A 1 173 ? -15.195 9.43 10.297 1 98.44 173 GLU A C 1
ATOM 1377 O O . GLU A 1 173 ? -15.344 9.461 9.07 1 98.44 173 GLU A O 1
ATOM 1382 N N . LEU A 1 174 ? -14.109 9.773 10.953 1 98.06 174 LEU A N 1
ATOM 1383 C CA . LEU A 1 174 ? -12.867 9.984 10.227 1 98.06 174 LEU A CA 1
ATOM 1384 C C . LEU A 1 174 ? -11.922 8.789 10.414 1 98.06 174 LEU A C 1
ATOM 1386 O O . LEU A 1 174 ? -11.922 8.156 11.469 1 98.06 174 LEU A O 1
ATOM 1390 N N . TYR A 1 175 ? -11.203 8.492 9.312 1 96.19 175 TYR A N 1
ATOM 1391 C CA . TYR A 1 175 ? -10.281 7.355 9.352 1 96.19 175 TYR A CA 1
ATOM 1392 C C . TYR A 1 175 ? -8.875 7.781 8.953 1 96.19 175 TYR A C 1
ATOM 1394 O O . TYR A 1 175 ? -8.695 8.594 8.039 1 96.19 175 TYR A O 1
ATOM 1402 N N . GLY A 1 176 ? -7.871 7.23 9.586 1 95 176 GLY A N 1
ATOM 1403 C CA . GLY A 1 176 ? -6.477 7.547 9.32 1 95 176 GLY A CA 1
ATOM 1404 C C . GLY A 1 176 ? -5.531 7 10.375 1 95 176 GLY A C 1
ATOM 1405 O O . GLY A 1 176 ? -5.832 6 11.031 1 95 176 GLY A O 1
ATOM 1406 N N . CYS A 1 177 ? -4.305 7.582 10.359 1 91.62 177 CYS A N 1
ATOM 1407 C CA . CYS A 1 177 ? -3.275 7.203 11.32 1 91.62 177 CYS A CA 1
ATOM 1408 C C . CYS A 1 177 ? -2.557 8.43 11.859 1 91.62 177 CYS A C 1
ATOM 1410 O O . CYS A 1 177 ? -2.516 9.477 11.203 1 91.62 177 CYS A O 1
ATOM 1412 N N . PRO A 1 178 ? -2.047 8.273 13.055 1 91.62 178 PRO A N 1
ATOM 1413 C CA . PRO A 1 178 ? -1.271 9.398 13.586 1 91.62 178 PRO A CA 1
ATOM 1414 C C . PRO A 1 178 ? -0.068 9.742 12.711 1 91.62 178 PRO A C 1
ATOM 1416 O O . PRO A 1 178 ? 0.587 8.844 12.172 1 91.62 178 PRO A O 1
ATOM 1419 N N . TRP A 1 179 ? 0.146 11 12.516 1 93.94 179 TRP A N 1
ATOM 1420 C CA . TRP A 1 179 ? 1.286 11.516 11.758 1 93.94 179 TRP A CA 1
ATOM 1421 C C . TRP A 1 179 ? 2.473 11.781 12.68 1 93.94 179 TRP A C 1
ATOM 1423 O O . TRP A 1 179 ? 2.691 12.914 13.117 1 93.94 179 TRP A O 1
ATOM 1433 N N . HIS A 1 180 ? 3.311 10.805 12.867 1 90.31 180 HIS A N 1
ATOM 1434 C CA . HIS A 1 180 ? 4.387 10.867 13.852 1 90.31 180 HIS A CA 1
ATOM 1435 C C . HIS A 1 180 ? 5.57 11.672 13.312 1 90.31 180 HIS A C 1
ATOM 1437 O O . HIS A 1 180 ? 6.438 12.086 14.086 1 90.31 180 HIS A O 1
ATOM 1443 N N . ASP A 1 181 ? 5.594 11.852 12.023 1 91.88 181 ASP A N 1
ATOM 1444 C CA . ASP A 1 181 ? 6.633 12.68 11.43 1 91.88 181 ASP A CA 1
ATOM 1445 C C . ASP A 1 181 ? 6.641 14.078 12.047 1 91.88 181 ASP A C 1
ATOM 1447 O O . ASP A 1 181 ? 7.707 14.648 12.281 1 91.88 181 ASP A O 1
ATOM 1451 N N . GLY A 1 182 ? 5.473 14.562 12.227 1 93.94 182 GLY A N 1
ATOM 1452 C CA . GLY A 1 182 ? 5.309 15.883 12.82 1 93.94 182 GLY A CA 1
ATOM 1453 C C . GLY A 1 182 ? 5.59 17.016 11.844 1 93.94 182 GLY A C 1
ATOM 1454 O O . GLY A 1 182 ? 5.621 18.188 12.234 1 93.94 182 GLY A O 1
ATOM 1455 N N . LEU A 1 183 ? 5.883 16.703 10.602 1 96 183 LEU A N 1
ATOM 1456 C CA . LEU A 1 183 ? 6.152 17.703 9.586 1 96 183 LEU A CA 1
ATOM 1457 C C . LEU A 1 183 ? 4.898 18.516 9.289 1 96 183 LEU A C 1
ATOM 1459 O O . LEU A 1 183 ? 3.828 17.953 9.039 1 96 183 LEU A O 1
ATOM 1463 N N . ILE A 1 184 ? 5.059 19.844 9.328 1 95.5 184 ILE A N 1
ATOM 1464 C CA . ILE A 1 184 ? 3.91 20.719 9.094 1 95.5 184 ILE A CA 1
ATOM 1465 C C . ILE A 1 184 ? 4.004 21.344 7.699 1 95.5 184 ILE A C 1
ATOM 1467 O O . ILE A 1 184 ? 2.982 21.609 7.066 1 95.5 184 ILE A O 1
ATOM 1471 N N . SER A 1 185 ? 5.211 21.547 7.305 1 95.94 185 SER A N 1
ATOM 1472 C CA . SER A 1 185 ? 5.402 22.141 5.98 1 95.94 185 SER A CA 1
ATOM 1473 C C . SER A 1 185 ? 6.828 21.922 5.484 1 95.94 185 SER A C 1
ATOM 1475 O O . SER A 1 185 ? 7.738 21.672 6.281 1 95.94 185 SER A O 1
ATOM 1477 N N . TYR A 1 186 ? 6.953 21.891 4.168 1 96.94 186 TYR A N 1
ATOM 1478 C CA . TYR A 1 186 ? 8.281 21.969 3.562 1 96.94 186 TYR A CA 1
ATOM 1479 C C . TYR A 1 186 ? 8.336 23.062 2.5 1 96.94 186 TYR A C 1
ATOM 1481 O O . TYR A 1 186 ? 7.309 23.422 1.915 1 96.94 186 TYR A O 1
ATOM 1489 N N . SER A 1 187 ? 9.562 23.656 2.385 1 95.81 187 SER A N 1
ATOM 1490 C CA . SER A 1 187 ? 9.867 24.609 1.324 1 95.81 187 SER A CA 1
ATOM 1491 C C . SER A 1 187 ? 10.922 24.047 0.368 1 95.81 187 SER A C 1
ATOM 1493 O O . SER A 1 187 ? 11.875 23.406 0.797 1 95.81 187 SER A O 1
ATOM 1495 N N . ALA A 1 188 ? 10.672 24.234 -0.896 1 95.06 188 ALA A N 1
ATOM 1496 C CA . ALA A 1 188 ? 11.562 23.703 -1.931 1 95.06 188 ALA A CA 1
ATOM 1497 C C . ALA A 1 188 ? 11.398 24.484 -3.234 1 95.06 188 ALA A C 1
ATOM 1499 O O . ALA A 1 188 ? 10.383 25.141 -3.447 1 95.06 188 ALA A O 1
ATOM 1500 N N . PRO A 1 189 ? 12.492 24.484 -4.039 1 94.06 189 PRO A N 1
ATOM 1501 C CA . PRO A 1 189 ? 12.266 25 -5.391 1 94.06 189 PRO A CA 1
ATOM 1502 C C . PRO A 1 189 ? 11.172 24.234 -6.133 1 94.06 189 PRO A C 1
ATOM 1504 O O . PRO A 1 189 ? 10.945 23.062 -5.867 1 94.06 189 PRO A O 1
ATOM 1507 N N . GLU A 1 190 ? 10.539 24.938 -7.016 1 91.94 190 GLU A N 1
ATOM 1508 C CA . GLU A 1 190 ? 9.5 24.281 -7.801 1 91.94 190 GLU A CA 1
ATOM 1509 C C . GLU A 1 190 ? 10.086 23.203 -8.695 1 91.94 190 GLU A C 1
ATOM 1511 O O . GLU A 1 190 ? 11.164 23.375 -9.258 1 91.94 190 GLU A O 1
ATOM 1516 N N . GLY A 1 191 ? 9.352 22.078 -8.727 1 93.62 191 GLY A N 1
ATOM 1517 C CA . GLY A 1 191 ? 9.766 21.031 -9.656 1 93.62 191 GLY A CA 1
ATOM 1518 C C . GLY A 1 191 ? 9.75 21.484 -11.102 1 93.62 191 GLY A C 1
ATOM 1519 O O . GLY A 1 191 ? 9.133 22.5 -11.43 1 93.62 191 GLY A O 1
ATOM 1520 N N . GLN A 1 192 ? 10.438 20.734 -11.906 1 93.19 192 GLN A N 1
ATOM 1521 C CA . GLN A 1 192 ? 10.641 21.172 -13.289 1 93.19 192 GLN A CA 1
ATOM 1522 C C . GLN A 1 192 ? 10.094 20.156 -14.273 1 93.19 192 GLN A C 1
ATOM 1524 O O . GLN A 1 192 ? 9.688 19.062 -13.883 1 93.19 192 GLN A O 1
ATOM 1529 N N . LEU A 1 193 ? 10.031 20.656 -15.531 1 93.12 193 LEU A N 1
ATOM 1530 C CA . LEU A 1 193 ? 9.555 19.828 -16.625 1 93.12 193 LEU A CA 1
ATOM 1531 C C . LEU A 1 193 ? 10.719 19.109 -17.312 1 93.12 193 LEU A C 1
ATOM 1533 O O . LEU A 1 193 ? 11.719 19.734 -17.656 1 93.12 193 LEU A O 1
ATOM 1537 N N . MET A 1 194 ? 10.578 17.781 -17.375 1 93.56 194 MET A N 1
ATOM 1538 C CA . MET A 1 194 ? 11.555 16.984 -18.125 1 93.56 194 MET A CA 1
ATOM 1539 C C . MET A 1 194 ? 11.07 16.703 -19.531 1 93.56 194 MET A C 1
ATOM 1541 O O . MET A 1 194 ? 9.992 16.141 -19.719 1 93.56 194 MET A O 1
ATOM 1545 N N . MET A 1 195 ? 11.797 17.094 -20.5 1 89.75 195 MET A N 1
ATOM 1546 C CA . MET A 1 195 ? 11.43 16.891 -21.906 1 89.75 195 MET A CA 1
ATOM 1547 C C . MET A 1 195 ? 12.547 16.156 -22.656 1 89.75 195 MET A C 1
ATOM 1549 O O . MET A 1 195 ? 13.281 16.766 -23.438 1 89.75 195 MET A O 1
ATOM 1553 N N . PRO A 1 196 ? 12.555 14.867 -22.359 1 80.75 196 PRO A N 1
ATOM 1554 C CA . PRO A 1 196 ? 13.555 14.148 -23.156 1 80.75 196 PRO A CA 1
ATOM 1555 C C . PRO A 1 196 ? 13.141 13.969 -24.625 1 80.75 196 PRO A C 1
ATOM 1557 O O . PRO A 1 196 ? 11.945 13.945 -24.922 1 80.75 196 PRO A O 1
ATOM 1560 N N . PRO A 1 197 ? 14.062 13.898 -25.562 1 79.62 197 PRO A N 1
ATOM 1561 C CA . PRO A 1 197 ? 13.742 13.82 -26.984 1 79.62 197 PRO A CA 1
ATOM 1562 C C . PRO A 1 197 ? 12.938 12.57 -27.344 1 79.62 197 PRO A C 1
ATOM 1564 O O . PRO A 1 197 ? 12.039 12.625 -28.188 1 79.62 197 PRO A O 1
ATOM 1567 N N . ALA A 1 198 ? 13.172 11.391 -26.75 1 79.38 198 ALA A N 1
ATOM 1568 C CA . ALA A 1 198 ? 12.594 10.141 -27.219 1 79.38 198 ALA A CA 1
ATOM 1569 C C . ALA A 1 198 ? 11.5 9.656 -26.266 1 79.38 198 ALA A C 1
ATOM 1571 O O . ALA A 1 198 ? 10.977 8.547 -26.422 1 79.38 198 ALA A O 1
ATOM 1572 N N . TYR A 1 199 ? 11.078 10.562 -25.359 1 78.88 199 TYR A N 1
ATOM 1573 C CA . TYR A 1 199 ? 10.102 10.102 -24.375 1 78.88 199 TYR A CA 1
ATOM 1574 C C . TYR A 1 199 ? 9.086 11.195 -24.078 1 78.88 199 TYR A C 1
ATOM 1576 O O . TYR A 1 199 ? 9.359 12.383 -24.281 1 78.88 199 TYR A O 1
ATOM 1584 N N . PRO A 1 200 ? 7.898 10.742 -23.688 1 84.25 200 PRO A N 1
ATOM 1585 C CA . PRO A 1 200 ? 6.918 11.75 -23.266 1 84.25 200 PRO A CA 1
ATOM 1586 C C . PRO A 1 200 ? 7.422 12.641 -22.141 1 84.25 200 PRO A C 1
ATOM 1588 O O . PRO A 1 200 ? 8.242 12.211 -21.328 1 84.25 200 PRO A O 1
ATOM 1591 N N . PRO A 1 201 ? 6.988 13.859 -22.234 1 91 201 PRO A N 1
ATOM 1592 C CA . PRO A 1 201 ? 7.398 14.766 -21.156 1 91 201 PRO A CA 1
ATOM 1593 C C . PRO A 1 201 ? 6.902 14.32 -19.781 1 91 201 PRO A C 1
ATOM 1595 O O . PRO A 1 201 ? 5.844 13.688 -19.688 1 91 201 PRO A O 1
ATOM 1598 N N . ALA A 1 202 ? 7.738 14.562 -18.828 1 93.44 202 ALA A N 1
ATOM 1599 C CA . ALA A 1 202 ? 7.375 14.289 -17.438 1 93.44 202 ALA A CA 1
ATOM 1600 C C . ALA A 1 202 ? 7.297 15.578 -16.625 1 93.44 202 ALA A C 1
ATOM 1602 O O . ALA A 1 202 ? 8.258 16.344 -16.578 1 93.44 202 ALA A O 1
ATOM 1603 N N . SER A 1 203 ? 6.141 15.859 -16.062 1 93.75 203 SER A N 1
ATOM 1604 C CA . SER A 1 203 ? 5.984 17 -15.18 1 93.75 203 SER A CA 1
ATOM 1605 C C . SER A 1 203 ? 6.309 16.641 -13.734 1 93.75 203 SER A C 1
ATOM 1607 O O . SER A 1 203 ? 5.547 15.914 -13.086 1 93.75 203 SER A O 1
ATOM 1609 N N . LEU A 1 204 ? 7.379 17.219 -13.289 1 95.56 204 LEU A N 1
ATOM 1610 C CA . LEU A 1 204 ? 7.863 16.828 -11.977 1 95.56 204 LEU A CA 1
ATOM 1611 C C . LEU A 1 204 ? 7.57 17.906 -10.938 1 95.56 204 LEU A C 1
ATOM 1613 O O . LEU A 1 204 ? 8.367 18.125 -10.031 1 95.56 204 LEU A O 1
ATOM 1617 N N . ASN A 1 205 ? 6.492 18.609 -11.086 1 93.56 205 ASN A N 1
ATOM 1618 C CA . ASN A 1 205 ? 6.043 19.625 -10.141 1 93.56 205 ASN A CA 1
ATOM 1619 C C . ASN A 1 205 ? 5.273 19 -8.977 1 93.56 205 ASN A C 1
ATOM 1621 O O . ASN A 1 205 ? 4.941 17.812 -9.008 1 93.56 205 ASN A O 1
ATOM 1625 N N . ASP A 1 206 ? 5.086 19.797 -7.977 1 94.12 206 ASP A N 1
ATOM 1626 C CA . ASP A 1 206 ? 4.223 19.422 -6.863 1 94.12 206 ASP A CA 1
ATOM 1627 C C . ASP A 1 206 ? 2.783 19.875 -7.105 1 94.12 206 ASP A C 1
ATOM 1629 O O . ASP A 1 206 ? 2.404 20.984 -6.715 1 94.12 206 ASP A O 1
ATOM 1633 N N . SER A 1 207 ? 1.95 19.031 -7.57 1 90.69 207 SER A N 1
ATOM 1634 C CA . SER A 1 207 ? 0.641 19.422 -8.086 1 90.69 207 SER A CA 1
ATOM 1635 C C . SER A 1 207 ? -0.377 19.562 -6.957 1 90.69 207 SER A C 1
ATOM 1637 O O . SER A 1 207 ? -1.385 20.25 -7.105 1 90.69 207 SER A O 1
ATOM 1639 N N . ILE A 1 208 ? -0.094 18.969 -5.863 1 93.31 208 ILE A N 1
ATOM 1640 C CA . ILE A 1 208 ? -1.108 19.016 -4.816 1 93.31 208 ILE A CA 1
ATOM 1641 C C . ILE A 1 208 ? -0.589 19.828 -3.631 1 93.31 208 ILE A C 1
ATOM 1643 O O . ILE A 1 208 ? -1.141 19.75 -2.529 1 93.31 208 ILE A O 1
ATOM 1647 N N . TYR A 1 209 ? 0.48 20.578 -3.865 1 95.12 209 TYR A N 1
ATOM 1648 C CA . TYR A 1 209 ? 1.025 21.406 -2.795 1 95.12 209 TYR A CA 1
ATOM 1649 C C . TYR A 1 209 ? -0.027 22.375 -2.258 1 95.12 209 TYR A C 1
ATOM 1651 O O . TYR A 1 209 ? -0.688 23.078 -3.029 1 95.12 209 TYR A O 1
ATOM 1659 N N . ASP A 1 210 ? -0.182 22.453 -0.98 1 95.5 210 ASP A N 1
ATOM 1660 C CA . ASP A 1 210 ? -1.284 23.234 -0.42 1 95.5 210 ASP A CA 1
ATOM 1661 C C . ASP A 1 210 ? -0.779 24.531 0.217 1 95.5 210 ASP A C 1
ATOM 1663 O O . ASP A 1 210 ? -1.512 25.188 0.951 1 95.5 210 ASP A O 1
ATOM 1667 N N . GLY A 1 211 ? 0.481 24.828 0.02 1 94 211 GLY A N 1
ATOM 1668 C CA . GLY A 1 211 ? 1.023 26.125 0.422 1 94 211 GLY A CA 1
ATOM 1669 C C . GLY A 1 211 ? 1.037 27.141 -0.701 1 94 211 GLY A C 1
ATOM 1670 O O . GLY A 1 211 ? 0.152 27.141 -1.559 1 94 211 GLY A O 1
ATOM 1671 N N . THR A 1 212 ? 1.853 28.078 -0.56 1 89.31 212 THR A N 1
ATOM 1672 C CA . THR A 1 212 ? 1.971 29.109 -1.583 1 89.31 212 THR A CA 1
ATOM 1673 C C . THR A 1 212 ? 2.918 28.656 -2.693 1 89.31 212 THR A C 1
ATOM 1675 O O . THR A 1 212 ? 3.941 28.031 -2.428 1 89.31 212 THR A O 1
ATOM 1678 N N . HIS A 1 213 ? 2.361 28.781 -3.982 1 77.38 213 HIS A N 1
ATOM 1679 C CA . HIS A 1 213 ? 3.152 28.391 -5.145 1 77.38 213 HIS A CA 1
ATOM 1680 C C . HIS A 1 213 ? 3.441 29.594 -6.039 1 77.38 213 HIS A C 1
ATOM 1682 O O . HIS A 1 213 ? 4.246 29.5 -6.969 1 77.38 213 HIS A O 1
ATOM 1688 N N . GLU A 1 214 ? 3.023 30.812 -5.953 1 60.88 214 GLU A N 1
ATOM 1689 C CA . GLU A 1 214 ? 3.051 31.875 -6.949 1 60.88 214 GLU A CA 1
ATOM 1690 C C . GLU A 1 214 ? 4.48 32.281 -7.293 1 60.88 214 GLU A C 1
ATOM 1692 O O . GLU A 1 214 ? 5.137 32.969 -6.52 1 60.88 214 GLU A O 1
ATOM 1697 N N . ARG A 1 215 ? 5.012 32.094 -8.688 1 59.5 215 ARG A N 1
ATOM 1698 C CA . ARG A 1 215 ? 6.207 32.562 -9.391 1 59.5 215 ARG A CA 1
ATOM 1699 C C . ARG A 1 215 ? 7.469 32.219 -8.609 1 59.5 215 ARG A C 1
ATOM 1701 O O . ARG A 1 215 ? 8.578 32.562 -9.039 1 59.5 215 ARG A O 1
ATOM 1708 N N . ARG A 1 216 ? 7.203 31.484 -7.391 1 70.56 216 ARG A N 1
ATOM 1709 C CA . ARG A 1 216 ? 8.312 31.391 -6.445 1 70.56 216 ARG A CA 1
ATOM 1710 C C . ARG A 1 216 ? 8.375 30 -5.816 1 70.56 216 ARG A C 1
ATOM 1712 O O . ARG A 1 216 ? 7.566 29.125 -6.137 1 70.56 216 ARG A O 1
ATOM 1719 N N . PRO A 1 217 ? 9.398 29.609 -5.098 1 85.69 217 PRO A N 1
ATOM 1720 C CA . PRO A 1 217 ? 9.617 28.391 -4.332 1 85.69 217 PRO A CA 1
ATOM 1721 C C . PRO A 1 217 ? 8.406 28 -3.482 1 85.69 217 PRO A C 1
ATOM 1723 O O . PRO A 1 217 ? 7.566 28.844 -3.176 1 85.69 217 PRO A O 1
ATOM 1726 N N . LEU A 1 218 ? 8.141 26.75 -3.436 1 93.12 218 LEU A N 1
ATOM 1727 C CA . LEU A 1 218 ? 7.109 26.203 -2.561 1 93.12 218 LEU A CA 1
ATOM 1728 C C . LEU A 1 218 ? 7.352 26.609 -1.113 1 93.12 218 LEU A C 1
ATOM 1730 O O . LEU A 1 218 ? 8.461 26.469 -0.599 1 93.12 218 LEU A O 1
ATOM 1734 N N . PHE A 1 219 ? 6.223 27.188 -0.511 1 93.38 219 PHE A N 1
ATOM 1735 C CA . PHE A 1 219 ? 6.398 27.641 0.867 1 93.38 219 PHE A CA 1
ATOM 1736 C C . PHE A 1 219 ? 5.129 27.391 1.678 1 93.38 219 PHE A C 1
ATOM 1738 O O . PHE A 1 219 ? 4.023 27.656 1.201 1 93.38 219 PHE A O 1
ATOM 1745 N N . GLY A 1 220 ? 5.352 26.766 2.826 1 92.81 220 GLY A N 1
ATOM 1746 C CA . GLY A 1 220 ? 4.305 26.797 3.834 1 92.81 220 GLY A CA 1
ATOM 1747 C C . GLY A 1 220 ? 3.27 25.703 3.646 1 92.81 220 GLY A C 1
ATOM 1748 O O . GLY A 1 220 ? 2.123 25.844 4.078 1 92.81 220 GLY A O 1
ATOM 1749 N N . GLY A 1 221 ? 3.586 24.703 3.043 1 96 221 GLY A N 1
ATOM 1750 C CA . GLY A 1 221 ? 2.596 23.656 2.852 1 96 221 GLY A CA 1
ATOM 1751 C C . GLY A 1 221 ? 3.209 22.281 2.721 1 96 221 GLY A C 1
ATOM 1752 O O . GLY A 1 221 ? 4.383 22.078 3.033 1 96 221 GLY A O 1
ATOM 1753 N N . LEU A 1 222 ? 2.367 21.344 2.525 1 96.94 222 LEU A N 1
ATOM 1754 C CA . LEU A 1 222 ? 2.723 19.953 2.207 1 96.94 222 LEU A CA 1
ATOM 1755 C C . LEU A 1 222 ? 2.146 19.547 0.858 1 96.94 222 LEU A C 1
ATOM 1757 O O . LEU A 1 222 ? 1.239 20.203 0.339 1 96.94 222 LEU A O 1
ATOM 1761 N N . GLY A 1 223 ? 2.717 18.547 0.32 1 95.69 223 GLY A N 1
ATOM 1762 C CA . GLY A 1 223 ? 2.258 18.094 -0.986 1 95.69 223 GLY A CA 1
ATOM 1763 C C . GLY A 1 223 ? 2.65 16.656 -1.298 1 95.69 223 GLY A C 1
ATOM 1764 O O . GLY A 1 223 ? 2.445 15.766 -0.479 1 95.69 223 GLY A O 1
ATOM 1765 N N . GLN A 1 224 ? 3.188 16.484 -2.477 1 94.88 224 GLN A N 1
ATOM 1766 C CA . GLN A 1 224 ? 3.402 15.141 -3.025 1 94.88 224 GLN A CA 1
ATOM 1767 C C . GLN A 1 224 ? 4.531 14.422 -2.295 1 94.88 224 GLN A C 1
ATOM 1769 O O . GLN A 1 224 ? 4.641 13.195 -2.369 1 94.88 224 GLN A O 1
ATOM 1774 N N . LEU A 1 225 ? 5.348 15.086 -1.532 1 96.75 225 LEU A N 1
ATOM 1775 C CA . LEU A 1 225 ? 6.422 14.43 -0.792 1 96.75 225 LEU A CA 1
ATOM 1776 C C . LEU A 1 225 ? 5.887 13.773 0.473 1 96.75 225 LEU A C 1
ATOM 1778 O O . LEU A 1 225 ? 6.621 13.062 1.169 1 96.75 225 LEU A O 1
ATOM 1782 N N . THR A 1 226 ? 4.59 14 0.764 1 96 226 THR A N 1
ATOM 1783 C CA . THR A 1 226 ? 4.039 13.469 2.006 1 96 226 THR A CA 1
ATOM 1784 C C . THR A 1 226 ? 2.646 12.891 1.776 1 96 226 THR A C 1
ATOM 1786 O O . THR A 1 226 ? 1.827 12.844 2.695 1 96 226 THR A O 1
ATOM 1789 N N . ASP A 1 227 ? 2.307 12.531 0.615 1 91.94 227 ASP A N 1
ATOM 1790 C CA . ASP A 1 227 ? 0.956 12.062 0.32 1 91.94 227 ASP A CA 1
ATOM 1791 C C . ASP A 1 227 ? 0.865 10.539 0.431 1 91.94 227 ASP A C 1
ATOM 1793 O O . ASP A 1 227 ? -0.197 9.961 0.201 1 91.94 227 ASP A O 1
ATOM 1797 N N . GLY A 1 228 ? 2.006 9.883 0.711 1 90 228 GLY A N 1
ATOM 1798 C CA . GLY A 1 228 ? 2.01 8.445 0.912 1 90 228 GLY A CA 1
ATOM 1799 C C . GLY A 1 228 ? 2.166 7.66 -0.378 1 90 228 GLY A C 1
ATOM 1800 O O . GLY A 1 228 ? 2.094 6.43 -0.377 1 90 228 GLY A O 1
ATOM 1801 N N . VAL A 1 229 ? 2.408 8.328 -1.441 1 90.06 229 VAL A N 1
ATOM 1802 C CA . VAL A 1 229 ? 2.549 7.676 -2.738 1 90.06 229 VAL A CA 1
ATOM 1803 C C . VAL A 1 229 ? 4.027 7.543 -3.094 1 90.06 229 VAL A C 1
ATOM 1805 O O . VAL A 1 229 ? 4.695 8.539 -3.377 1 90.06 229 VAL A O 1
ATOM 1808 N N . VAL A 1 230 ? 4.465 6.297 -3.117 1 91.5 230 VAL A N 1
ATOM 1809 C CA . VAL A 1 230 ? 5.859 6.031 -3.455 1 91.5 230 VAL A CA 1
ATOM 1810 C C . VAL A 1 230 ? 6 5.84 -4.965 1 91.5 230 VAL A C 1
ATOM 1812 O O . VAL A 1 230 ? 5.25 5.07 -5.57 1 91.5 230 VAL A O 1
ATOM 1815 N N . GLY A 1 231 ? 6.965 6.512 -5.547 1 93.19 231 GLY A N 1
ATOM 1816 C CA . GLY A 1 231 ? 7.16 6.449 -6.984 1 93.19 231 GLY A CA 1
ATOM 1817 C C . GLY A 1 231 ? 7.746 5.129 -7.449 1 93.19 231 GLY A C 1
ATOM 1818 O O . GLY A 1 231 ? 8.531 4.504 -6.73 1 93.19 231 GLY A O 1
ATOM 1819 N N . GLN A 1 232 ? 7.391 4.762 -8.68 1 92 232 GLN A N 1
ATOM 1820 C CA . GLN A 1 232 ? 7.953 3.57 -9.312 1 92 232 GLN A CA 1
ATOM 1821 C C . GLN A 1 232 ? 9.336 3.855 -9.883 1 92 232 GLN A C 1
ATOM 1823 O O . GLN A 1 232 ? 9.773 5.008 -9.922 1 92 232 GLN A O 1
ATOM 1828 N N . ASP A 1 233 ? 10.016 2.762 -10.25 1 93.69 233 ASP A N 1
ATOM 1829 C CA . ASP A 1 233 ? 11.328 2.941 -10.867 1 93.69 233 ASP A CA 1
ATOM 1830 C C . ASP A 1 233 ? 11.242 3.826 -12.109 1 93.69 233 ASP A C 1
ATOM 1832 O O . ASP A 1 233 ? 12.055 4.734 -12.289 1 93.69 233 ASP A O 1
ATOM 1836 N N . ASP A 1 234 ? 10.25 3.391 -12.953 1 92.12 234 ASP A N 1
ATOM 1837 C CA . ASP A 1 234 ? 9.961 4.25 -14.094 1 92.12 234 ASP A CA 1
ATOM 1838 C C . ASP A 1 234 ? 9.078 5.43 -13.688 1 92.12 234 ASP A C 1
ATOM 1840 O O . ASP A 1 234 ? 7.879 5.27 -13.469 1 92.12 234 ASP A O 1
ATOM 1844 N N . PHE A 1 235 ? 9.695 6.625 -13.648 1 94 235 PHE A N 1
ATOM 1845 C CA . PHE A 1 235 ? 9 7.797 -13.125 1 94 235 PHE A CA 1
ATOM 1846 C C . PHE A 1 235 ? 7.918 8.258 -14.094 1 94 235 PHE A C 1
ATOM 1848 O O . PHE A 1 235 ? 7.117 9.133 -13.766 1 94 235 PHE A O 1
ATOM 1855 N N . LEU A 1 236 ? 7.812 7.645 -15.25 1 90.69 236 LEU A N 1
ATOM 1856 C CA . LEU A 1 236 ? 6.754 7.977 -16.203 1 90.69 236 LEU A CA 1
ATOM 1857 C C . LEU A 1 236 ? 5.473 7.223 -15.875 1 90.69 236 LEU A C 1
ATOM 1859 O O . LEU A 1 236 ? 4.398 7.57 -16.375 1 90.69 236 LEU A O 1
ATOM 1863 N N . LEU A 1 237 ? 5.625 6.258 -15.039 1 86.88 237 LEU A N 1
ATOM 1864 C CA . LEU A 1 237 ? 4.484 5.43 -14.672 1 86.88 237 LEU A CA 1
ATOM 1865 C C . LEU A 1 237 ? 3.984 5.777 -13.273 1 86.88 237 LEU A C 1
ATOM 1867 O O . LEU A 1 237 ? 4.77 6.188 -12.414 1 86.88 237 LEU A O 1
ATOM 1871 N N . THR A 1 238 ? 2.68 5.695 -13.172 1 83 238 THR A N 1
ATOM 1872 C CA . THR A 1 238 ? 2.07 5.926 -11.867 1 83 238 THR A CA 1
ATOM 1873 C C . THR A 1 238 ? 0.896 4.98 -11.641 1 83 238 THR A C 1
ATOM 1875 O O . THR A 1 238 ? 0.292 4.492 -12.602 1 83 238 THR A O 1
ATOM 1878 N N . HIS A 1 239 ? 0.715 4.66 -10.352 1 72.31 239 HIS A N 1
ATOM 1879 C CA . HIS A 1 239 ? -0.454 3.857 -10.016 1 72.31 239 HIS A CA 1
ATOM 1880 C C . HIS A 1 239 ? -1.697 4.727 -9.867 1 72.31 239 HIS A C 1
ATOM 1882 O O . HIS A 1 239 ? -2.816 4.215 -9.812 1 72.31 239 HIS A O 1
ATOM 1888 N N . GLU A 1 240 ? -1.407 6.016 -9.844 1 76.38 240 GLU A N 1
ATOM 1889 C CA . GLU A 1 240 ? -2.537 6.93 -9.695 1 76.38 240 GLU A CA 1
ATOM 1890 C C . GLU A 1 240 ? -3.273 7.117 -11.023 1 76.38 240 GLU A C 1
ATOM 1892 O O . GLU A 1 240 ? -2.648 7.156 -12.086 1 76.38 240 GLU A O 1
ATOM 1897 N N . LYS A 1 241 ? -4.578 7.137 -10.82 1 74.12 241 LYS A N 1
ATOM 1898 C CA . LYS A 1 241 ? -5.387 7.215 -12.031 1 74.12 241 LYS A CA 1
ATOM 1899 C C . LYS A 1 241 ? -5.539 8.664 -12.5 1 74.12 241 LYS A C 1
ATOM 1901 O O . LYS A 1 241 ? -5.672 9.57 -11.68 1 74.12 241 LYS A O 1
ATOM 1906 N N . GLN A 1 242 ? -5.539 8.844 -13.766 1 76.38 242 GLN A N 1
ATOM 1907 C CA . GLN A 1 242 ? -5.891 10.094 -14.43 1 76.38 242 GLN A CA 1
ATOM 1908 C C . GLN A 1 242 ? -4.945 11.219 -14.023 1 76.38 242 GLN A C 1
ATOM 1910 O O . GLN A 1 242 ? -5.387 12.312 -13.688 1 76.38 242 GLN A O 1
ATOM 1915 N N . VAL A 1 243 ? -3.725 10.938 -13.875 1 85 243 VAL A N 1
ATOM 1916 C CA . VAL A 1 243 ? -2.713 11.953 -13.594 1 85 243 VAL A CA 1
ATOM 1917 C C . VAL A 1 243 ? -1.667 11.953 -14.711 1 85 243 VAL A C 1
ATOM 1919 O O . VAL A 1 243 ? -1.734 11.148 -15.633 1 85 243 VAL A O 1
ATOM 1922 N N . TRP A 1 244 ? -0.883 12.93 -14.742 1 85.94 244 TRP A N 1
ATOM 1923 C CA . TRP A 1 244 ? 0.106 13.109 -15.805 1 85.94 244 TRP A CA 1
ATOM 1924 C C . TRP A 1 244 ? 1.385 12.336 -15.484 1 85.94 244 TRP A C 1
ATOM 1926 O O . TRP A 1 244 ? 1.606 11.938 -14.344 1 85.94 244 TRP A O 1
ATOM 1936 N N . SER A 1 245 ? 2.191 12.18 -16.531 1 90.19 245 SER A N 1
ATOM 1937 C CA . SER A 1 245 ? 3.463 11.477 -16.375 1 90.19 245 SER A CA 1
ATOM 1938 C C . SER A 1 245 ? 4.398 12.234 -15.438 1 90.19 245 SER A C 1
ATOM 1940 O O . SER A 1 245 ? 4.539 13.453 -15.547 1 90.19 245 SER A O 1
ATOM 1942 N N . GLY A 1 246 ? 4.984 11.484 -14.539 1 93.12 246 GLY A N 1
ATOM 1943 C CA . GLY A 1 246 ? 5.898 12.086 -13.586 1 93.12 246 GLY A CA 1
ATOM 1944 C C . GLY A 1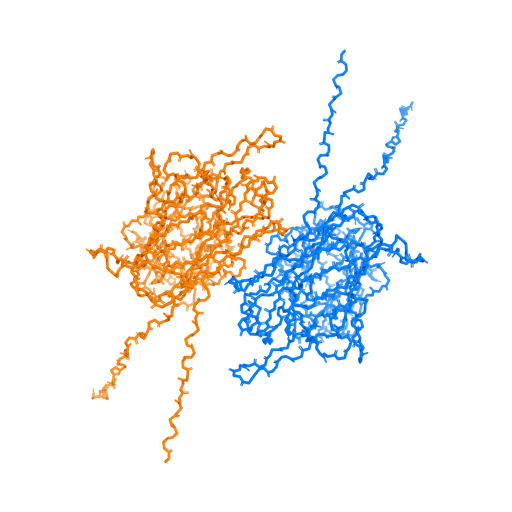 246 ? 5.223 12.492 -12.289 1 93.12 246 GLY A C 1
ATOM 1945 O O . GLY A 1 246 ? 5.883 12.977 -11.367 1 93.12 246 GLY A O 1
ATOM 1946 N N . TYR A 1 247 ? 4.059 12.266 -12.172 1 92.06 247 TYR A N 1
ATOM 1947 C CA . TYR A 1 247 ? 3.229 12.781 -11.086 1 92.06 247 TYR A CA 1
ATOM 1948 C C . TYR A 1 247 ? 3.789 12.367 -9.734 1 92.06 247 TYR A C 1
ATOM 1950 O O . TYR A 1 247 ? 3.719 13.133 -8.766 1 92.06 247 TYR A O 1
ATOM 1958 N N . ASP A 1 248 ? 4.348 11.227 -9.641 1 93.06 248 ASP A N 1
ATOM 1959 C CA . ASP A 1 248 ? 4.719 10.664 -8.352 1 93.06 248 ASP A CA 1
ATOM 1960 C C . ASP A 1 248 ? 6.012 11.289 -7.828 1 93.06 248 ASP A C 1
ATOM 1962 O O . ASP A 1 248 ? 6.395 11.07 -6.68 1 93.06 248 ASP A O 1
ATOM 1966 N N . TYR A 1 249 ? 6.664 12.078 -8.672 1 96.56 249 TYR A N 1
ATOM 1967 C CA . TYR A 1 249 ? 7.977 12.594 -8.305 1 96.56 249 TYR A CA 1
ATOM 1968 C C . TYR A 1 249 ? 8.008 14.117 -8.367 1 96.56 249 TYR A C 1
ATOM 1970 O O . TYR A 1 249 ? 7.324 14.719 -9.203 1 96.56 249 TYR A O 1
ATOM 1978 N N . LEU A 1 250 ? 8.711 14.648 -7.398 1 96.62 250 LEU A N 1
ATOM 1979 C CA . LEU A 1 250 ? 9.25 15.992 -7.531 1 96.62 250 LEU A CA 1
ATOM 1980 C C . LEU A 1 250 ? 10.688 15.953 -8.039 1 96.62 250 LEU A C 1
ATOM 1982 O O . LEU A 1 250 ? 11.516 15.203 -7.527 1 96.62 250 LEU A O 1
ATOM 1986 N N . GLY A 1 251 ? 10.961 16.75 -9.102 1 97.06 251 GLY A N 1
ATOM 1987 C CA . GLY A 1 251 ? 12.289 16.625 -9.688 1 97.06 251 GLY A CA 1
ATOM 1988 C C . GLY A 1 251 ? 12.867 17.953 -10.133 1 97.06 251 GLY A C 1
ATOM 1989 O O . GLY A 1 251 ? 12.125 18.891 -10.445 1 97.06 251 GLY A O 1
ATOM 1990 N N . TRP A 1 252 ? 14.211 18.016 -10.148 1 96.88 252 TRP A N 1
ATOM 1991 C CA . TRP A 1 252 ? 14.969 19.219 -10.484 1 96.88 252 TRP A CA 1
ATOM 1992 C C . TRP A 1 252 ? 16.156 18.875 -11.375 1 96.88 252 TRP A C 1
ATOM 1994 O O . TRP A 1 252 ? 16.688 17.75 -11.32 1 96.88 252 TRP A O 1
ATOM 2004 N N . ARG A 1 253 ? 16.531 19.828 -12.086 1 95.69 253 ARG A N 1
ATOM 2005 C CA . ARG A 1 253 ? 17.734 19.719 -12.898 1 95.69 253 ARG A CA 1
ATOM 2006 C C . ARG A 1 253 ? 18.891 20.469 -12.273 1 95.69 253 ARG A C 1
ATOM 2008 O O . ARG A 1 253 ? 18.688 21.5 -11.633 1 95.69 253 ARG A O 1
ATOM 2015 N N . ASN A 1 254 ? 20.109 19.984 -12.531 1 95.31 254 ASN A N 1
ATOM 2016 C CA . ASN A 1 254 ? 21.281 20.516 -11.836 1 95.31 254 ASN A CA 1
ATOM 2017 C C . ASN A 1 254 ? 21.734 21.844 -12.445 1 95.31 254 ASN A C 1
ATOM 2019 O O . ASN A 1 254 ? 22.625 22.516 -11.898 1 95.31 254 ASN A O 1
ATOM 2023 N N . ASP A 1 255 ? 21.172 22.312 -13.562 1 89.81 255 ASP A N 1
ATOM 2024 C CA . ASP A 1 255 ? 21.656 23.547 -14.195 1 89.81 255 ASP A CA 1
ATOM 2025 C C . ASP A 1 255 ? 20.562 24.609 -14.234 1 89.81 255 ASP A C 1
ATOM 2027 O O . ASP A 1 255 ? 20.672 25.609 -14.945 1 89.81 255 ASP A O 1
ATOM 2031 N N . SER A 1 256 ? 19.516 24.391 -13.523 1 85.25 256 SER A N 1
ATOM 2032 C CA . SER A 1 256 ? 18.422 25.375 -13.492 1 85.25 256 SER A CA 1
ATOM 2033 C C . SER A 1 256 ? 18.703 26.469 -12.453 1 85.25 256 SER A C 1
ATOM 2035 O O . SER A 1 256 ? 19.5 26.266 -11.539 1 85.25 256 SER A O 1
ATOM 2037 N N . LEU A 1 257 ? 17.984 27.547 -12.703 1 77.75 257 LEU A N 1
ATOM 2038 C CA . LEU A 1 257 ? 18.125 28.656 -11.766 1 77.75 257 LEU A CA 1
ATOM 2039 C C . LEU A 1 257 ? 17.562 28.281 -10.398 1 77.75 257 LEU A C 1
ATOM 2041 O O . LEU A 1 257 ? 16.438 27.812 -10.289 1 77.75 257 LEU A O 1
ATOM 2045 N N . GLY A 1 258 ? 18.375 28.328 -9.359 1 80.94 258 GLY A N 1
ATOM 2046 C CA . GLY A 1 258 ? 17.953 28.047 -7.992 1 80.94 258 GLY A CA 1
ATOM 2047 C C . GLY A 1 258 ? 18.375 26.688 -7.504 1 80.94 258 GLY A C 1
ATOM 2048 O O . GLY A 1 258 ? 18.281 26.391 -6.312 1 80.94 258 GLY A O 1
ATOM 2049 N N . THR A 1 259 ? 18.75 25.875 -8.523 1 85.38 259 THR A N 1
ATOM 2050 C CA . THR A 1 259 ? 19.188 24.531 -8.141 1 85.38 259 THR A CA 1
ATOM 2051 C C . THR A 1 259 ? 20.562 24.234 -8.719 1 85.38 259 THR A C 1
ATOM 2053 O O . THR A 1 259 ? 20.797 23.125 -9.219 1 85.38 259 THR A O 1
ATOM 2056 N N . GLN A 1 260 ? 21.359 25.281 -8.727 1 88.25 260 GLN A N 1
ATOM 2057 C CA . GLN A 1 260 ? 22.688 25.078 -9.266 1 88.25 260 GLN A CA 1
ATOM 2058 C C . GLN A 1 260 ? 23.562 24.281 -8.297 1 88.25 260 GLN A C 1
ATOM 2060 O O . GLN A 1 260 ? 24.047 24.828 -7.297 1 88.25 260 GLN A O 1
ATOM 2065 N N . GLY A 1 261 ? 23.672 23.062 -8.609 1 92.38 261 GLY A N 1
ATOM 2066 C CA . GLY A 1 261 ? 24.562 22.188 -7.844 1 92.38 261 GLY A CA 1
ATOM 2067 C C . GLY A 1 261 ? 23.828 21.406 -6.762 1 92.38 261 GLY A C 1
ATOM 2068 O O . GLY A 1 261 ? 24.188 20.266 -6.469 1 92.38 261 GLY A O 1
ATOM 2069 N N . TYR A 1 262 ? 22.922 22.109 -6.164 1 97.19 262 TYR A N 1
ATOM 2070 C CA . TYR A 1 262 ? 22.188 21.422 -5.094 1 97.19 262 TYR A CA 1
ATOM 2071 C C . TYR A 1 262 ? 20.75 21.922 -5.02 1 97.19 262 TYR A C 1
ATOM 2073 O O . TYR A 1 262 ? 20.406 22.938 -5.625 1 97.19 262 TYR A O 1
ATOM 2081 N N . VAL A 1 263 ? 19.875 21.188 -4.406 1 97.25 263 VAL A N 1
ATOM 2082 C CA . VAL A 1 263 ? 18.516 21.562 -4.062 1 97.25 263 VAL A CA 1
ATOM 2083 C C . VAL A 1 263 ? 18.406 21.797 -2.559 1 97.25 263 VAL A C 1
ATOM 2085 O O . VAL A 1 263 ? 18.766 20.922 -1.763 1 97.25 263 VAL A O 1
ATOM 2088 N N . GLU A 1 264 ? 17.938 22.969 -2.234 1 96.62 264 GLU A N 1
ATOM 2089 C CA . GLU A 1 264 ? 17.766 23.281 -0.821 1 96.62 264 GLU A CA 1
ATOM 2090 C C . GLU A 1 264 ? 16.297 23.188 -0.407 1 96.62 264 GLU A C 1
ATOM 2092 O O . GLU A 1 264 ? 15.422 23.734 -1.075 1 96.62 264 GLU A O 1
ATOM 2097 N N . MET A 1 265 ? 16.078 22.438 0.641 1 97.19 265 MET A N 1
ATOM 2098 C CA . MET A 1 265 ? 14.734 22.297 1.195 1 97.19 265 MET A CA 1
ATOM 2099 C C . MET A 1 265 ? 14.727 22.625 2.686 1 97.19 265 MET A C 1
ATOM 2101 O O . MET A 1 265 ? 15.703 22.359 3.391 1 97.19 265 MET A O 1
ATOM 2105 N N . GLU A 1 266 ? 13.641 23.219 3.072 1 97.12 266 GLU A N 1
ATOM 2106 C CA . GLU A 1 266 ? 13.414 23.484 4.488 1 97.12 266 GLU A CA 1
ATOM 2107 C C . GLU A 1 266 ? 12.195 22.719 5.008 1 97.12 266 GLU A C 1
ATOM 2109 O O . GLU A 1 266 ? 11.172 22.625 4.324 1 97.12 266 GLU A O 1
ATOM 2114 N N . PHE A 1 267 ? 12.359 22.156 6.172 1 97.75 267 PHE A N 1
ATOM 2115 C CA . PHE A 1 267 ? 11.297 21.391 6.82 1 97.75 267 PHE A CA 1
ATOM 2116 C C . PHE A 1 267 ? 10.953 21.984 8.18 1 97.75 267 PHE A C 1
ATOM 2118 O O . PHE A 1 267 ? 11.836 22.203 9.016 1 97.75 267 PHE A O 1
ATOM 2125 N N . VAL A 1 268 ? 9.688 22.25 8.367 1 96.62 268 VAL A N 1
ATOM 2126 C CA . VAL A 1 268 ? 9.211 22.812 9.633 1 96.62 268 VAL A CA 1
ATOM 2127 C C . VAL A 1 268 ? 8.297 21.812 10.328 1 96.62 268 VAL A C 1
ATOM 2129 O O . VAL A 1 268 ? 7.406 21.234 9.703 1 96.62 268 VAL A O 1
ATOM 2132 N N . PHE A 1 269 ? 8.508 21.672 11.68 1 95.88 269 PHE A N 1
ATOM 2133 C CA . PHE A 1 269 ? 7.789 20.641 12.422 1 95.88 269 PHE A CA 1
ATOM 2134 C C . PHE A 1 269 ? 6.871 21.266 13.469 1 95.88 269 PHE A C 1
ATOM 2136 O O . PHE A 1 269 ? 6.973 22.453 13.75 1 95.88 269 PHE A O 1
ATOM 2143 N N . ASP A 1 270 ? 5.941 20.5 13.945 1 93.25 270 ASP A N 1
ATOM 2144 C CA . ASP A 1 270 ? 4.902 20.969 14.859 1 93.25 270 ASP A CA 1
ATOM 2145 C C . ASP A 1 270 ? 5.492 21.391 16.203 1 93.25 270 ASP A C 1
ATOM 2147 O O . ASP A 1 270 ? 4.98 22.297 16.859 1 93.25 270 ASP A O 1
ATOM 2151 N N . ARG A 1 271 ? 6.547 20.672 16.578 1 93.38 271 ARG A N 1
ATOM 2152 C CA . ARG A 1 271 ? 7.266 20.984 17.797 1 93.38 271 ARG A CA 1
ATOM 2153 C C . ARG A 1 271 ? 8.742 20.625 17.672 1 93.38 271 ARG A C 1
ATOM 2155 O O . ARG A 1 271 ? 9.164 20.047 16.672 1 93.38 271 ARG A O 1
ATOM 2162 N N . GLN A 1 272 ? 9.422 21.094 18.719 1 94.88 272 GLN A N 1
ATOM 2163 C CA . GLN A 1 272 ? 10.82 20.656 18.766 1 94.88 272 GLN A CA 1
ATOM 2164 C C . GLN A 1 272 ? 10.914 19.156 18.938 1 94.88 272 GLN A C 1
ATOM 2166 O O . GLN A 1 272 ? 10.195 18.562 19.734 1 94.88 272 GLN A O 1
ATOM 2171 N N . ARG A 1 273 ? 11.805 18.547 18.109 1 94.12 273 ARG A N 1
ATOM 2172 C CA . ARG A 1 273 ? 11.938 17.094 18.125 1 94.12 273 ARG A CA 1
ATOM 2173 C C . ARG A 1 273 ? 13.406 16.688 18.125 1 94.12 273 ARG A C 1
ATOM 2175 O O . ARG A 1 273 ? 14.266 17.453 17.703 1 94.12 273 ARG A O 1
ATOM 2182 N N . ASN A 1 274 ? 13.625 15.508 18.688 1 95.56 274 ASN A N 1
ATOM 2183 C CA . ASN A 1 274 ? 14.945 14.883 18.641 1 95.56 274 ASN A CA 1
ATOM 2184 C C . ASN A 1 274 ? 15.039 13.883 17.484 1 95.56 274 ASN A C 1
ATOM 2186 O O . ASN A 1 274 ? 14.664 12.719 17.625 1 95.56 274 ASN A O 1
ATOM 2190 N N . PHE A 1 275 ? 15.719 14.344 16.406 1 95.88 275 PHE A N 1
ATOM 2191 C CA . PHE A 1 275 ? 15.633 13.594 15.156 1 95.88 275 PHE A CA 1
ATOM 2192 C C . PHE A 1 275 ? 16.672 12.484 15.117 1 95.88 275 PHE A C 1
ATOM 2194 O O . PHE A 1 275 ? 17.859 12.734 15.359 1 95.88 275 PHE A O 1
ATOM 2201 N N . THR A 1 276 ? 16.188 11.266 14.789 1 95.12 276 THR A N 1
ATOM 2202 C CA . THR A 1 276 ? 17.078 10.117 14.617 1 95.12 276 THR A CA 1
ATOM 2203 C C . THR A 1 276 ? 17.516 9.992 13.156 1 95.12 276 THR A C 1
ATOM 2205 O O . THR A 1 276 ? 18.703 9.828 12.875 1 95.12 276 THR A O 1
ATOM 2208 N N . SER A 1 277 ? 16.547 10.102 12.266 1 96.25 277 SER A N 1
ATOM 2209 C CA . SER A 1 277 ? 16.891 9.938 10.859 1 96.25 277 SER A CA 1
ATOM 2210 C C . SER A 1 277 ? 15.852 10.602 9.953 1 96.25 277 SER A C 1
ATOM 2212 O O . SER A 1 277 ? 14.742 10.906 10.398 1 96.25 277 SER A O 1
ATOM 2214 N N . MET A 1 278 ? 16.297 10.93 8.82 1 97.38 278 MET A N 1
ATOM 2215 C CA . MET A 1 278 ? 15.453 11.336 7.703 1 97.38 278 MET A CA 1
ATOM 2216 C C . MET A 1 278 ? 15.492 10.297 6.586 1 97.38 278 MET A C 1
ATOM 2218 O O . MET A 1 278 ? 16.562 9.773 6.262 1 97.38 278 MET A O 1
ATOM 2222 N N . LYS A 1 279 ? 14.367 9.977 6.023 1 97.06 279 LYS A N 1
ATOM 2223 C CA . LYS A 1 279 ? 14.297 9.07 4.879 1 97.06 279 LYS A CA 1
ATOM 2224 C C . LYS A 1 279 ? 13.781 9.797 3.637 1 97.06 279 LYS A C 1
ATOM 2226 O O . LYS A 1 279 ? 12.773 10.492 3.689 1 97.06 279 LYS A O 1
ATOM 2231 N N . VAL A 1 280 ? 14.5 9.609 2.596 1 98.12 280 VAL A N 1
ATOM 2232 C CA . VAL A 1 280 ? 14.125 10.234 1.33 1 98.12 280 VAL A CA 1
ATOM 2233 C C . VAL A 1 280 ? 14.031 9.164 0.239 1 98.12 280 VAL A C 1
ATOM 2235 O O . VAL A 1 280 ? 15.023 8.492 -0.066 1 98.12 280 VAL A O 1
ATOM 2238 N N . HIS A 1 281 ? 12.852 8.984 -0.281 1 97.81 281 HIS A N 1
ATOM 2239 C CA . HIS A 1 281 ? 12.719 8.094 -1.428 1 97.81 281 HIS A CA 1
ATOM 2240 C C . HIS A 1 281 ? 13.141 8.789 -2.719 1 97.81 281 HIS A C 1
ATOM 2242 O O . HIS A 1 281 ? 12.555 9.805 -3.104 1 97.81 281 HIS A O 1
ATOM 2248 N N . SER A 1 282 ? 14.117 8.211 -3.359 1 98.44 282 SER A N 1
ATOM 2249 C CA . SER A 1 282 ? 14.742 8.852 -4.512 1 98.44 282 SER A CA 1
ATOM 2250 C C . SER A 1 282 ? 14.773 7.914 -5.715 1 98.44 282 SER A C 1
ATOM 2252 O O . SER A 1 282 ? 14.922 6.699 -5.559 1 98.44 282 SER A O 1
ATOM 2254 N N . ASN A 1 283 ? 14.586 8.516 -6.848 1 98.06 283 ASN A N 1
ATOM 2255 C CA . ASN A 1 283 ? 14.703 7.754 -8.086 1 98.06 283 ASN A CA 1
ATOM 2256 C C . ASN A 1 283 ? 16.172 7.562 -8.484 1 98.06 283 ASN A C 1
ATOM 2258 O O . ASN A 1 283 ? 17.016 8.414 -8.203 1 98.06 283 ASN A O 1
ATOM 2262 N N . ASN A 1 284 ? 16.5 6.406 -9.133 1 98.25 284 ASN A N 1
ATOM 2263 C CA . ASN A 1 284 ? 17.859 6.129 -9.547 1 98.25 284 ASN A CA 1
ATOM 2264 C C . ASN A 1 284 ? 17.922 5.582 -10.969 1 98.25 284 ASN A C 1
ATOM 2266 O O . ASN A 1 284 ? 18.75 4.73 -11.281 1 98.25 284 ASN A O 1
ATOM 2270 N N . LEU A 1 285 ? 16.984 5.984 -11.766 1 96.44 285 LEU A N 1
ATOM 2271 C CA . LEU A 1 285 ? 17.016 5.566 -13.164 1 96.44 285 LEU A CA 1
ATOM 2272 C C . LEU A 1 285 ? 18.141 6.277 -13.922 1 96.44 285 LEU A C 1
ATOM 2274 O O . LEU A 1 285 ? 17.875 7.141 -14.758 1 96.44 285 LEU A O 1
ATOM 2278 N N . PHE A 1 286 ? 19.359 5.836 -13.75 1 96.38 286 PHE A N 1
ATOM 2279 C CA . PHE A 1 286 ? 20.562 6.535 -14.203 1 96.38 286 PHE A CA 1
ATOM 2280 C C . PHE A 1 286 ? 20.672 6.48 -15.727 1 96.38 286 PHE A C 1
ATOM 2282 O O . PHE A 1 286 ? 21.375 7.301 -16.328 1 96.38 286 PHE A O 1
ATOM 2289 N N . THR A 1 287 ? 19.984 5.539 -16.359 1 93.38 287 THR A N 1
ATOM 2290 C CA . THR A 1 287 ? 19.984 5.473 -17.828 1 93.38 287 THR A CA 1
ATOM 2291 C C . THR A 1 287 ? 19.297 6.699 -18.422 1 93.38 287 THR A C 1
ATOM 2293 O O . THR A 1 287 ? 19.5 7.008 -19.594 1 93.38 287 THR A O 1
ATOM 2296 N N . ARG A 1 288 ? 18.547 7.414 -17.609 1 93.38 288 ARG A N 1
ATOM 2297 C CA . ARG A 1 288 ? 17.875 8.625 -18.062 1 93.38 288 ARG A CA 1
ATOM 2298 C C . ARG A 1 288 ? 18.453 9.859 -17.391 1 93.38 288 ARG A C 1
ATOM 2300 O O . ARG A 1 288 ? 17.797 10.906 -17.344 1 93.38 288 ARG A O 1
ATOM 2307 N N . GLY A 1 289 ? 19.562 9.703 -16.797 1 95 289 GLY A N 1
ATOM 2308 C CA . GLY A 1 289 ? 20.266 10.828 -16.203 1 95 289 GLY A CA 1
ATOM 2309 C C . GLY A 1 289 ? 19.75 11.172 -14.812 1 95 289 GLY A C 1
ATOM 2310 O O . GLY A 1 289 ? 19.922 12.297 -14.336 1 95 289 GLY A O 1
ATOM 2311 N N . VAL A 1 290 ? 19.047 10.266 -14.195 1 97.06 290 VAL A N 1
ATOM 2312 C CA . VAL A 1 290 ? 18.5 10.484 -12.867 1 97.06 290 VAL A CA 1
ATOM 2313 C C . VAL A 1 290 ? 19.281 9.656 -11.844 1 97.06 290 VAL A C 1
ATOM 2315 O O . VAL A 1 290 ? 19.422 8.445 -12.008 1 97.06 290 VAL A O 1
ATOM 2318 N N . LYS A 1 291 ? 19.797 10.281 -10.805 1 98.19 291 LYS A N 1
ATOM 2319 C CA . LYS A 1 291 ? 20.5 9.555 -9.758 1 98.19 291 LYS A CA 1
ATOM 2320 C C . LYS A 1 291 ? 20.109 10.039 -8.375 1 98.19 291 LYS A C 1
ATOM 2322 O O . LYS A 1 291 ? 19.562 11.141 -8.227 1 98.19 291 LYS A O 1
ATOM 2327 N N . ILE A 1 292 ? 20.328 9.156 -7.402 1 98.19 292 ILE A N 1
ATOM 2328 C CA . ILE A 1 292 ? 20.234 9.547 -6 1 98.19 292 ILE A CA 1
ATOM 2329 C C . ILE A 1 292 ? 21.281 10.617 -5.691 1 98.19 292 ILE A C 1
ATOM 2331 O O . ILE A 1 292 ? 22.391 10.594 -6.242 1 98.19 292 ILE A O 1
ATOM 2335 N N . PHE A 1 293 ? 20.938 11.555 -4.852 1 98.44 293 PHE A N 1
ATOM 2336 C CA . PHE A 1 293 ? 21.859 12.633 -4.496 1 98.44 293 PHE A CA 1
ATOM 2337 C C . PHE A 1 293 ? 23.188 12.062 -4.004 1 98.44 293 PHE A C 1
ATOM 2339 O O . PHE A 1 293 ? 23.234 10.992 -3.4 1 98.44 293 PHE A O 1
ATOM 2346 N N . SER A 1 294 ? 24.266 12.766 -4.254 1 98.12 294 SER A N 1
ATOM 2347 C CA . SER A 1 294 ? 25.609 12.328 -3.871 1 98.12 294 SER A CA 1
ATOM 2348 C C . SER A 1 294 ? 25.844 12.523 -2.377 1 98.12 294 SER A C 1
ATOM 2350 O O . SER A 1 294 ? 26.516 11.711 -1.738 1 98.12 294 SER A O 1
ATOM 2352 N N . SER A 1 295 ? 25.328 13.586 -1.936 1 98.31 295 SER A N 1
ATOM 2353 C CA . SER A 1 295 ? 25.453 13.898 -0.514 1 98.31 295 SER A CA 1
ATOM 2354 C C . SER A 1 295 ? 24.344 14.859 -0.069 1 98.31 295 SER A C 1
ATOM 2356 O O . SER A 1 295 ? 23.656 15.453 -0.903 1 98.31 295 SER A O 1
ATOM 2358 N N . VAL A 1 296 ? 24.156 14.883 1.217 1 98.62 296 VAL A N 1
ATOM 2359 C CA . VAL A 1 296 ? 23.203 15.828 1.79 1 98.62 296 VAL A CA 1
ATOM 2360 C C . VAL A 1 296 ? 23.781 16.438 3.068 1 98.62 296 VAL A C 1
ATOM 2362 O O . VAL A 1 296 ? 24.422 15.742 3.854 1 98.62 296 VAL A O 1
ATOM 2365 N N . SER A 1 297 ? 23.641 17.766 3.189 1 98.38 297 SER A N 1
ATOM 2366 C CA . SER A 1 297 ? 24 18.484 4.402 1 98.38 297 SER A CA 1
ATOM 2367 C C . SER A 1 297 ? 22.781 19.156 5.035 1 98.38 297 SER A C 1
ATOM 2369 O O . SER A 1 297 ? 22.047 19.859 4.355 1 98.38 297 SER A O 1
ATOM 2371 N N . CYS A 1 298 ? 22.625 18.891 6.34 1 98.31 298 CYS A N 1
ATOM 2372 C CA . CYS A 1 298 ? 21.453 19.422 7.023 1 98.31 298 CYS A CA 1
ATOM 2373 C C . CYS A 1 298 ? 21.859 20.297 8.211 1 98.31 298 CYS A C 1
ATOM 2375 O O . CYS A 1 298 ? 22.734 19.922 8.984 1 98.31 298 CYS A O 1
ATOM 2377 N N . TRP A 1 299 ? 21.219 21.453 8.281 1 98 299 TRP A N 1
ATOM 2378 C CA . TRP A 1 299 ? 21.359 22.375 9.406 1 98 299 TRP A CA 1
ATOM 2379 C C . TRP A 1 299 ? 20.094 22.375 10.266 1 98 299 TRP A C 1
ATOM 2381 O O . TRP A 1 299 ? 19 22.125 9.766 1 98 299 TRP A O 1
ATOM 2391 N N . PHE A 1 300 ? 20.312 22.672 11.523 1 97.31 300 PHE A N 1
ATOM 2392 C CA . PHE A 1 300 ? 19.219 22.547 12.477 1 97.31 300 PHE A CA 1
ATOM 2393 C C . PHE A 1 300 ? 18.922 23.875 13.141 1 97.31 300 PHE A C 1
ATOM 2395 O O . PHE A 1 300 ? 19.844 24.641 13.453 1 97.31 300 PHE A O 1
ATOM 2402 N N . LYS A 1 301 ? 17.703 24.125 13.25 1 96.12 301 LYS A N 1
ATOM 2403 C CA . LYS A 1 301 ? 17.203 25.297 13.977 1 96.12 301 LYS A CA 1
ATOM 2404 C C . LYS A 1 301 ? 16.344 24.875 15.172 1 96.12 301 LYS A C 1
ATOM 2406 O O . LYS A 1 301 ? 15.227 24.391 15 1 96.12 301 LYS A O 1
ATOM 2411 N N . PRO A 1 302 ? 16.844 25.062 16.453 1 91.94 302 PRO A N 1
ATOM 2412 C CA . PRO A 1 302 ? 16.125 24.547 17.641 1 91.94 302 PRO A CA 1
ATOM 2413 C C . PRO A 1 302 ? 14.781 25.219 17.844 1 91.94 302 PRO A C 1
ATOM 2415 O O . PRO A 1 302 ? 13.828 24.578 18.297 1 91.94 302 PRO A O 1
ATOM 2418 N N . ARG A 1 303 ? 14.75 26.578 17.656 1 91.25 303 ARG A N 1
ATOM 2419 C CA . ARG A 1 303 ? 13.523 27.375 17.703 1 91.25 303 ARG A CA 1
ATOM 2420 C C . ARG A 1 303 ? 13.398 28.25 16.453 1 91.25 303 ARG A C 1
ATOM 2422 O O . ARG A 1 303 ? 14.398 28.641 15.852 1 91.25 303 ARG A O 1
ATOM 2429 N N . LEU A 1 304 ? 12.172 28.562 16.156 1 86.44 304 LEU A N 1
ATOM 2430 C CA . LEU A 1 304 ? 11.961 29.328 14.93 1 86.44 304 LEU A CA 1
ATOM 2431 C C . LEU A 1 304 ? 12.609 30.703 15.023 1 86.44 304 LEU A C 1
ATOM 2433 O O . LEU A 1 304 ? 13.047 31.25 14.008 1 86.44 304 LEU A O 1
ATOM 2437 N N . ILE A 1 305 ? 12.672 31.203 16.141 1 87 305 ILE A N 1
ATOM 2438 C CA . ILE A 1 305 ? 13.227 32.531 16.344 1 87 305 ILE A CA 1
ATOM 2439 C C . ILE A 1 305 ? 14.75 32.469 16.375 1 87 305 ILE A C 1
ATOM 2441 O O . ILE A 1 305 ? 15.438 33.469 16.172 1 87 305 ILE A O 1
ATOM 2445 N N . ALA A 1 306 ? 15.297 31.312 16.516 1 87.25 306 ALA A N 1
ATOM 2446 C CA . ALA A 1 306 ? 16.734 31.125 16.641 1 87.25 306 ALA A CA 1
ATOM 2447 C C . ALA A 1 306 ? 17.422 31.125 15.266 1 87.25 306 ALA A C 1
ATOM 2449 O O . ALA A 1 306 ? 16.734 31.094 14.234 1 87.25 306 ALA A O 1
ATOM 2450 N N . ASN A 1 307 ? 18.75 31.281 15.359 1 89 307 ASN A N 1
ATOM 2451 C CA . ASN A 1 307 ? 19.547 31.141 14.148 1 89 307 ASN A CA 1
ATOM 2452 C C . ASN A 1 307 ? 19.812 29.688 13.82 1 89 307 ASN A C 1
ATOM 2454 O O . ASN A 1 307 ? 19.719 28.812 14.695 1 89 307 ASN A O 1
ATOM 2458 N N . TRP A 1 308 ? 20.094 29.5 12.609 1 94.12 308 TRP A N 1
ATOM 2459 C CA . TRP A 1 308 ? 20.531 28.172 12.195 1 94.12 308 TRP A CA 1
ATOM 2460 C C . TRP A 1 308 ? 21.844 27.797 12.867 1 94.12 308 TRP A C 1
ATOM 2462 O O . TRP A 1 308 ? 22.75 28.641 12.992 1 94.12 308 TRP A O 1
ATOM 2472 N N . GLU A 1 309 ? 21.953 26.547 13.203 1 91.94 309 GLU A N 1
ATOM 2473 C CA . GLU A 1 309 ? 23.219 26.062 13.734 1 91.94 309 GLU A CA 1
ATOM 2474 C C . GLU A 1 309 ? 24.328 26.141 12.68 1 91.94 309 GLU A C 1
ATOM 2476 O O . GLU A 1 309 ? 24.062 25.984 11.484 1 91.94 309 GLU A O 1
ATOM 2481 N N . LEU A 1 310 ? 25.531 26.281 13.211 1 89.81 310 LEU A N 1
ATOM 2482 C CA . LEU A 1 310 ? 26.656 26.453 12.297 1 89.81 310 LEU A CA 1
ATOM 2483 C C . LEU A 1 310 ? 27.094 25.094 11.734 1 89.81 310 LEU A C 1
ATOM 2485 O O . LEU A 1 310 ? 27.438 25 10.555 1 89.81 310 LEU A O 1
ATOM 2489 N N . GLU A 1 311 ? 27.078 24.156 12.602 1 93.88 311 GLU A N 1
ATOM 2490 C CA . GLU A 1 311 ? 27.562 22.844 12.172 1 93.88 311 GLU A CA 1
ATOM 2491 C C . GLU A 1 311 ? 26.453 22.031 11.5 1 93.88 311 GLU A C 1
ATOM 2493 O O . GLU A 1 311 ? 25.359 21.906 12.047 1 93.88 311 GLU A O 1
ATOM 2498 N N . ALA A 1 312 ? 26.75 21.531 10.367 1 95.88 312 ALA A N 1
ATOM 2499 C CA . ALA A 1 312 ? 25.812 20.703 9.633 1 95.88 312 ALA A CA 1
ATOM 2500 C C . ALA A 1 312 ? 26.125 19.219 9.805 1 95.88 312 ALA A C 1
ATOM 2502 O O . ALA A 1 312 ? 27.25 18.844 10.125 1 95.88 312 ALA A O 1
ATOM 2503 N N . VAL A 1 313 ? 25.109 18.422 9.719 1 96.75 313 VAL A N 1
ATOM 2504 C CA . VAL A 1 313 ? 25.266 16.984 9.57 1 96.75 313 VAL A CA 1
ATOM 2505 C C . VAL A 1 313 ? 25.328 16.609 8.086 1 96.75 313 VAL A C 1
ATOM 2507 O O . VAL A 1 313 ? 24.438 16.969 7.32 1 96.75 313 VAL A O 1
ATOM 2510 N N . THR A 1 314 ? 26.406 15.945 7.746 1 97.69 314 THR A N 1
ATOM 2511 C CA . THR A 1 314 ? 26.578 15.602 6.336 1 97.69 314 THR A CA 1
ATOM 2512 C C . THR A 1 314 ? 26.578 14.094 6.148 1 97.69 314 THR A C 1
ATOM 2514 O O . THR A 1 314 ? 27.188 13.367 6.938 1 97.69 314 THR A O 1
ATOM 2517 N N . PHE A 1 315 ? 25.844 13.695 5.188 1 98.12 315 PHE A N 1
ATOM 2518 C CA . PHE A 1 315 ? 25.781 12.297 4.797 1 98.12 315 PHE A CA 1
ATOM 2519 C C . PHE A 1 315 ? 26.141 12.125 3.324 1 98.12 315 PHE A C 1
ATOM 2521 O O . PHE A 1 315 ? 25.547 12.781 2.459 1 98.12 315 PHE A O 1
ATOM 2528 N N . ARG A 1 316 ? 27.062 11.18 3.102 1 97.88 316 ARG A N 1
ATOM 2529 C CA . ARG A 1 316 ? 27.453 10.891 1.728 1 97.88 316 ARG A CA 1
ATOM 2530 C C . ARG A 1 316 ? 26.906 9.539 1.277 1 97.88 316 ARG A C 1
ATOM 2532 O O . ARG A 1 316 ? 27.062 8.531 1.975 1 97.88 316 ARG A O 1
ATOM 2539 N N . THR A 1 317 ? 26.25 9.516 0.103 1 97 317 THR A N 1
ATOM 2540 C CA . THR A 1 317 ? 25.672 8.281 -0.412 1 97 317 THR A CA 1
ATOM 2541 C C . THR A 1 317 ? 26.672 7.516 -1.262 1 97 317 THR A C 1
ATOM 2543 O O . THR A 1 317 ? 27.672 8.086 -1.715 1 97 317 THR A O 1
ATOM 2546 N N . VAL A 1 318 ? 26.453 6.172 -1.395 1 95.94 318 VAL A N 1
ATOM 2547 C CA . VAL A 1 318 ? 27.188 5.371 -2.367 1 95.94 318 VAL A CA 1
ATOM 2548 C C . VAL A 1 318 ? 26.516 5.469 -3.734 1 95.94 318 VAL A C 1
ATOM 2550 O O . VAL A 1 318 ? 25.344 5.102 -3.885 1 95.94 318 VAL A O 1
ATOM 2553 N N . LEU A 1 319 ? 27.266 6 -4.648 1 94.69 319 LEU A N 1
ATOM 2554 C CA . LEU A 1 319 ? 26.703 6.121 -5.992 1 94.69 319 LEU A CA 1
ATOM 2555 C C . LEU A 1 319 ? 26.516 4.746 -6.629 1 94.69 319 LEU A C 1
ATOM 2557 O O . LEU A 1 319 ? 27.422 3.906 -6.574 1 94.69 319 LEU A O 1
ATOM 2561 N N . ASP A 1 320 ? 25.328 4.508 -7.164 1 94.25 320 ASP A N 1
ATOM 2562 C CA . ASP A 1 320 ? 24.969 3.209 -7.727 1 94.25 320 ASP A CA 1
ATOM 2563 C C . ASP A 1 320 ? 24.594 3.334 -9.195 1 94.25 320 ASP A C 1
ATOM 2565 O O . ASP A 1 320 ? 23.469 3.752 -9.516 1 94.25 320 ASP A O 1
ATOM 2569 N N . ASP A 1 321 ? 25.453 2.863 -10.055 1 94.56 321 ASP A N 1
ATOM 2570 C CA . ASP A 1 321 ? 25.188 2.895 -11.492 1 94.56 321 ASP A CA 1
ATOM 2571 C C . ASP A 1 321 ? 24.859 1.499 -12.016 1 94.56 321 ASP A C 1
ATOM 2573 O O . ASP A 1 321 ? 25.047 1.219 -13.203 1 94.56 321 ASP A O 1
ATOM 2577 N N . ARG A 1 322 ? 24.5 0.666 -11.156 1 94.75 322 ARG A N 1
ATOM 2578 C CA . ARG A 1 322 ? 24.172 -0.697 -11.562 1 94.75 322 ARG A CA 1
ATOM 2579 C C . ARG A 1 322 ? 22.703 -1.004 -11.328 1 94.75 322 ARG A C 1
ATOM 2581 O O . ARG A 1 322 ? 22.016 -1.551 -12.203 1 94.75 322 ARG A O 1
ATOM 2588 N N . ASN A 1 323 ? 22.266 -0.713 -10.188 1 96.19 323 ASN A N 1
ATOM 2589 C CA . ASN A 1 323 ? 20.859 -0.932 -9.844 1 96.19 323 ASN A CA 1
ATOM 2590 C C . ASN A 1 323 ? 20.016 0.308 -10.125 1 96.19 323 ASN A C 1
ATOM 2592 O O . ASN A 1 323 ? 20.109 1.304 -9.398 1 96.19 323 ASN A O 1
ATOM 2596 N N . PRO A 1 324 ? 19.141 0.312 -11.094 1 96.44 324 PRO A N 1
ATOM 2597 C CA . PRO A 1 324 ? 18.344 1.489 -11.453 1 96.44 324 PRO A CA 1
ATOM 2598 C C . PRO A 1 324 ? 17.141 1.686 -10.539 1 96.44 324 PRO A C 1
ATOM 2600 O O . PRO A 1 324 ? 16.438 2.697 -10.648 1 96.44 324 PRO A O 1
ATOM 2603 N N . SER A 1 325 ? 16.922 0.807 -9.641 1 96.5 325 SER A N 1
ATOM 2604 C CA . SER A 1 325 ? 15.711 0.846 -8.836 1 96.5 325 SER A CA 1
ATOM 2605 C C . SER A 1 325 ? 15.703 2.047 -7.898 1 96.5 325 SER A C 1
ATOM 2607 O O . SER A 1 325 ? 16.734 2.396 -7.324 1 96.5 325 SER A O 1
ATOM 2609 N N . ALA A 1 326 ? 14.531 2.703 -7.844 1 97.12 326 ALA A N 1
ATOM 2610 C CA . ALA A 1 326 ? 14.32 3.736 -6.832 1 97.12 326 ALA A CA 1
ATOM 2611 C C . ALA A 1 326 ? 14.391 3.148 -5.426 1 97.12 326 ALA A C 1
ATOM 2613 O O . ALA A 1 326 ? 14.188 1.947 -5.238 1 97.12 326 ALA A O 1
ATOM 2614 N N . ARG A 1 327 ? 14.727 4.008 -4.434 1 96.69 327 ARG A N 1
ATOM 2615 C CA . ARG A 1 327 ? 14.852 3.48 -3.08 1 96.69 327 ARG A CA 1
ATOM 2616 C C . ARG A 1 327 ? 14.859 4.605 -2.053 1 96.69 327 ARG A C 1
ATOM 2618 O O . ARG A 1 327 ? 15.086 5.77 -2.398 1 96.69 327 ARG A O 1
ATOM 2625 N N . TYR A 1 328 ? 14.609 4.199 -0.828 1 96.62 328 TYR A N 1
ATOM 2626 C CA . TYR A 1 328 ? 14.781 5.117 0.293 1 96.62 328 TYR A CA 1
ATOM 2627 C C . TYR A 1 328 ? 16.25 5.25 0.672 1 96.62 328 TYR A C 1
ATOM 2629 O O . TYR A 1 328 ? 16.984 4.262 0.689 1 96.62 328 TYR A O 1
ATOM 2637 N N . VAL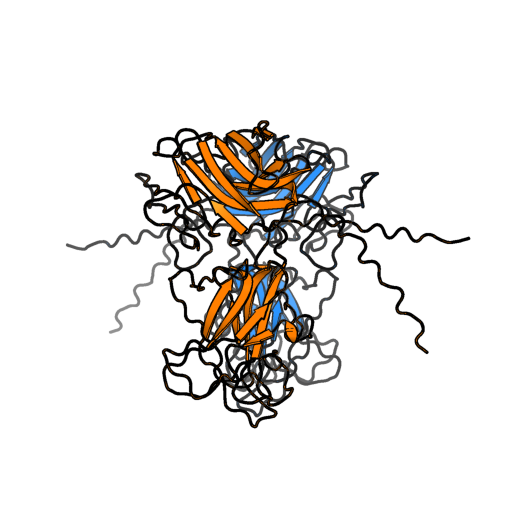 A 1 329 ? 16.625 6.438 0.892 1 97.88 329 VAL A N 1
ATOM 2638 C CA . VAL A 1 329 ? 17.906 6.727 1.519 1 97.88 329 VAL A CA 1
ATOM 2639 C C . VAL A 1 329 ? 17.688 7.195 2.955 1 97.88 329 VAL A C 1
ATOM 2641 O O . VAL A 1 329 ? 16.984 8.188 3.193 1 97.88 329 VAL A O 1
ATOM 2644 N N . THR A 1 330 ? 18.219 6.441 3.879 1 97.38 330 THR A N 1
ATOM 2645 C CA . THR A 1 330 ? 18.125 6.824 5.285 1 97.38 330 THR A CA 1
ATOM 2646 C C . THR A 1 330 ? 19.328 7.672 5.691 1 97.38 330 THR A C 1
ATOM 2648 O O . THR A 1 330 ? 20.469 7.207 5.648 1 97.38 330 THR A O 1
ATOM 2651 N N . VAL A 1 331 ? 19.062 8.859 6.059 1 97.5 331 VAL A N 1
ATOM 2652 C CA . VAL A 1 331 ? 20.094 9.82 6.473 1 97.5 331 VAL A CA 1
ATOM 2653 C C . VAL A 1 331 ? 20.094 9.953 7.992 1 97.5 331 VAL A C 1
ATOM 2655 O O . VAL A 1 331 ? 19.141 10.477 8.578 1 97.5 331 VAL A O 1
ATOM 2658 N N . PRO A 1 332 ? 21.141 9.5 8.648 1 96.69 332 PRO A N 1
ATOM 2659 C CA . PRO A 1 332 ? 21.203 9.688 10.102 1 96.69 332 PRO A CA 1
ATOM 2660 C C . PRO A 1 332 ? 21.297 11.156 10.5 1 96.69 332 PRO A C 1
ATOM 2662 O O . PRO A 1 332 ? 22.031 11.922 9.875 1 96.69 332 PRO A O 1
ATOM 2665 N N . LEU A 1 333 ? 20.531 11.539 11.539 1 96.94 333 LEU A N 1
ATOM 2666 C CA . LEU A 1 333 ? 20.547 12.922 12.016 1 96.94 333 LEU A CA 1
ATOM 2667 C C . LEU A 1 333 ? 21.094 12.992 13.438 1 96.94 333 LEU A C 1
ATOM 2669 O O . LEU A 1 333 ? 21.062 14.055 14.07 1 96.94 333 LEU A O 1
ATOM 2673 N N . TYR A 1 334 ? 21.516 11.922 14.008 1 94.81 334 TYR A N 1
ATOM 2674 C CA . TYR A 1 334 ? 22.281 11.75 15.234 1 94.81 334 TYR A CA 1
ATOM 2675 C C . TYR A 1 334 ? 21.578 12.406 16.422 1 94.81 334 TYR A C 1
ATOM 2677 O O . TYR A 1 334 ? 22.203 13.117 17.203 1 94.81 334 TYR A O 1
ATOM 2685 N N . GLN A 1 335 ? 20.312 12.344 16.5 1 93.44 335 GLN A N 1
ATOM 2686 C CA . GLN A 1 335 ? 19.5 12.773 17.641 1 93.44 335 GLN A CA 1
ATOM 2687 C C . GLN A 1 335 ? 19.656 14.281 17.875 1 93.44 335 GLN A C 1
ATOM 2689 O O . GLN A 1 335 ? 19.734 14.727 19.016 1 93.44 335 GLN A O 1
ATOM 2694 N N . ARG A 1 336 ? 19.75 14.992 16.859 1 94.62 336 ARG A N 1
ATOM 2695 C CA . ARG A 1 336 ? 19.797 16.453 16.984 1 94.62 336 ARG A CA 1
ATOM 2696 C C . ARG A 1 336 ? 18.406 17.031 17.219 1 94.62 336 ARG A C 1
ATOM 2698 O O . ARG A 1 336 ? 17.438 16.625 16.547 1 94.62 336 ARG A O 1
ATOM 2705 N N . THR A 1 337 ? 18.328 17.922 18.172 1 94.38 337 THR A N 1
ATOM 2706 C CA . THR A 1 337 ? 17.047 18.531 18.516 1 94.38 337 THR A CA 1
ATOM 2707 C C . THR A 1 337 ? 16.812 19.797 17.688 1 94.38 337 THR A C 1
ATOM 2709 O O . THR A 1 337 ? 17.672 20.672 17.609 1 94.38 337 THR A O 1
ATOM 2712 N N . ALA A 1 338 ? 15.672 19.875 17.062 1 96.44 338 ALA A N 1
ATOM 2713 C CA . ALA A 1 338 ? 15.375 21.047 16.25 1 96.44 338 ALA A CA 1
ATOM 2714 C C . ALA A 1 338 ? 13.875 21.172 15.984 1 96.44 338 ALA A C 1
ATOM 2716 O O . ALA A 1 338 ? 13.125 20.203 16.156 1 96.44 338 ALA A O 1
ATOM 2717 N N . LYS A 1 339 ? 13.43 22.359 15.656 1 96.81 339 LYS A N 1
ATOM 2718 C CA . LYS A 1 339 ? 12.07 22.625 15.203 1 96.81 339 LYS A CA 1
ATOM 2719 C C . LYS A 1 339 ? 12.008 22.781 13.688 1 96.81 339 LYS A C 1
ATOM 2721 O O . LYS A 1 339 ? 10.945 22.641 13.086 1 96.81 339 LYS A O 1
ATOM 2726 N N . ALA A 1 340 ? 13.148 23.062 13.164 1 97.44 340 ALA A N 1
ATOM 2727 C CA . ALA A 1 340 ? 13.25 23.188 11.711 1 97.44 340 ALA A CA 1
ATOM 2728 C C . ALA A 1 340 ? 14.57 22.625 11.203 1 97.44 340 ALA A C 1
ATOM 2730 O O . ALA A 1 340 ? 15.578 22.656 11.914 1 97.44 340 ALA A O 1
ATOM 2731 N N . LEU A 1 341 ? 14.516 22.062 10 1 97.56 341 LEU A N 1
ATOM 2732 C CA . LEU A 1 341 ? 15.695 21.547 9.305 1 97.56 341 LEU A CA 1
ATOM 2733 C C . LEU A 1 341 ? 15.852 22.188 7.934 1 97.56 341 LEU A C 1
ATOM 2735 O O . LEU A 1 341 ? 14.859 22.375 7.219 1 97.56 341 LEU A O 1
ATOM 2739 N N . ARG A 1 342 ? 17.047 22.547 7.656 1 97.88 342 ARG A N 1
ATOM 2740 C CA . ARG A 1 342 ? 17.406 22.953 6.305 1 97.88 342 ARG A CA 1
ATOM 2741 C C . ARG A 1 342 ? 18.422 22 5.699 1 97.88 342 ARG A C 1
ATOM 2743 O O . ARG A 1 342 ? 19.516 21.812 6.254 1 97.88 342 ARG A O 1
ATOM 2750 N N . CYS A 1 343 ? 18.078 21.406 4.57 1 98.31 343 CYS A N 1
ATOM 2751 C CA . CYS A 1 343 ? 18.969 20.406 3.967 1 98.31 343 CYS A CA 1
ATOM 2752 C C . CYS A 1 343 ? 19.312 20.781 2.529 1 98.31 343 CYS A C 1
ATOM 2754 O O . CYS A 1 343 ? 18.453 21.266 1.785 1 98.31 343 CYS A O 1
ATOM 2756 N N . ARG A 1 344 ? 20.578 20.625 2.229 1 98.31 344 ARG A N 1
ATOM 2757 C CA . ARG A 1 344 ? 21.062 20.781 0.859 1 98.31 344 ARG A CA 1
ATOM 2758 C C . ARG A 1 344 ? 21.422 19.422 0.25 1 98.31 344 ARG A C 1
ATOM 2760 O O . ARG A 1 344 ? 22.344 18.766 0.714 1 98.31 344 ARG A O 1
ATOM 2767 N N . PHE A 1 345 ? 20.641 19.047 -0.799 1 98.56 345 PHE A N 1
ATOM 2768 C CA . PHE A 1 345 ? 20.891 17.797 -1.518 1 98.56 345 PHE A CA 1
ATOM 2769 C C . PHE A 1 345 ? 21.734 18.047 -2.764 1 98.56 345 PHE A C 1
ATOM 2771 O O . PHE A 1 345 ? 21.297 18.766 -3.674 1 98.56 345 PHE A O 1
ATOM 2778 N N . TYR A 1 346 ? 22.906 17.422 -2.811 1 98.5 346 TYR A N 1
ATOM 2779 C CA . TYR A 1 346 ? 23.828 17.688 -3.91 1 98.5 346 TYR A CA 1
ATOM 2780 C C . TYR A 1 346 ? 23.625 16.688 -5.043 1 98.5 346 TYR A C 1
ATOM 2782 O O . TYR A 1 346 ? 23.5 15.477 -4.801 1 98.5 346 TYR A O 1
ATOM 2790 N N . PHE A 1 347 ? 23.625 17.203 -6.25 1 98.12 347 PHE A N 1
ATOM 2791 C CA . PHE A 1 347 ? 23.344 16.406 -7.434 1 98.12 347 PHE A CA 1
ATOM 2792 C C . PHE A 1 347 ? 24.484 15.398 -7.672 1 98.12 347 PHE A C 1
ATOM 2794 O O . PHE A 1 347 ? 25.656 15.719 -7.461 1 98.12 347 PHE A O 1
ATOM 2801 N N . ALA A 1 348 ? 24.094 14.188 -8.094 1 97.81 348 ALA A N 1
ATOM 2802 C CA . ALA A 1 348 ? 25.047 13.195 -8.562 1 97.81 348 ALA A CA 1
ATOM 2803 C C . ALA A 1 348 ? 25 13.055 -10.086 1 97.81 348 ALA A C 1
ATOM 2805 O O . ALA A 1 348 ? 25.875 12.438 -10.688 1 97.81 348 ALA A O 1
ATOM 2806 N N . ASP A 1 349 ? 23.984 13.531 -10.734 1 97.06 349 ASP A N 1
ATOM 2807 C CA . ASP A 1 349 ? 23.734 13.516 -12.172 1 97.06 349 ASP A CA 1
ATOM 2808 C C . ASP A 1 349 ? 22.859 14.688 -12.594 1 97.06 349 ASP A C 1
ATOM 2810 O O . ASP A 1 349 ? 22.688 15.641 -11.836 1 97.06 349 ASP A O 1
ATOM 2814 N N . VAL A 1 350 ? 22.312 14.656 -13.773 1 96.19 350 VAL A N 1
ATOM 2815 C CA . VAL A 1 350 ? 21.578 15.781 -14.336 1 96.19 350 VAL A CA 1
ATOM 2816 C C . VAL A 1 350 ? 20.297 16 -13.547 1 96.19 350 VAL A C 1
ATOM 2818 O O . VAL A 1 350 ? 19.953 17.141 -13.203 1 96.19 350 VAL A O 1
ATOM 2821 N N . TRP A 1 351 ? 19.594 14.922 -13.266 1 96.75 351 TRP A N 1
ATOM 2822 C CA . TRP A 1 351 ? 18.312 15.055 -12.594 1 96.75 351 TRP A CA 1
ATOM 2823 C C . TRP A 1 351 ? 18.359 14.422 -11.203 1 96.75 351 TRP A C 1
ATOM 2825 O O . TRP A 1 351 ? 19.062 13.43 -10.984 1 96.75 351 TRP A O 1
ATOM 2835 N N . MET A 1 352 ? 17.656 15.023 -10.289 1 97.94 352 MET A N 1
ATOM 2836 C CA . MET A 1 352 ? 17.328 14.516 -8.961 1 97.94 352 MET A CA 1
ATOM 2837 C C . MET A 1 352 ? 15.82 14.578 -8.711 1 97.94 352 MET A C 1
ATOM 2839 O O . MET A 1 352 ? 15.18 15.578 -9.031 1 97.94 352 MET A O 1
ATOM 2843 N N . MET A 1 353 ? 15.25 13.477 -8.258 1 97.88 353 MET A N 1
ATOM 2844 C CA . MET A 1 353 ? 13.812 13.523 -8.031 1 97.88 353 MET A CA 1
ATOM 2845 C C . MET A 1 353 ? 13.43 12.695 -6.801 1 97.88 353 MET A C 1
ATOM 2847 O O . MET A 1 353 ? 14.008 11.641 -6.559 1 97.88 353 MET A O 1
ATOM 2851 N N . PHE A 1 354 ? 12.516 13.219 -5.977 1 98.38 354 PHE A N 1
ATOM 2852 C CA . PHE A 1 354 ? 12.023 12.617 -4.742 1 98.38 354 PHE A CA 1
ATOM 2853 C C . PHE A 1 354 ? 10.531 12.305 -4.844 1 98.38 354 PHE A C 1
ATOM 2855 O O . PHE A 1 354 ? 9.781 13.047 -5.477 1 98.38 354 PHE A O 1
ATOM 2862 N N . SER A 1 355 ? 10.156 11.156 -4.242 1 96.94 355 SER A N 1
ATOM 2863 C CA . SER A 1 355 ? 8.727 10.867 -4.23 1 96.94 355 SER A CA 1
ATOM 2864 C C . SER A 1 355 ? 8.148 11 -2.826 1 96.94 355 SER A C 1
ATOM 2866 O O . SER A 1 355 ? 6.965 11.305 -2.664 1 96.94 355 SER A O 1
ATOM 2868 N N . GLU A 1 356 ? 8.945 10.703 -1.813 1 97 356 GLU A N 1
ATOM 2869 C CA . GLU A 1 356 ? 8.492 10.781 -0.427 1 97 356 GLU A CA 1
ATOM 2870 C C . GLU A 1 356 ? 9.625 11.195 0.5 1 97 356 GLU A C 1
ATOM 2872 O O . GLU A 1 356 ? 10.789 10.867 0.255 1 97 356 GLU A O 1
ATOM 2877 N N . VAL A 1 357 ? 9.281 11.898 1.561 1 97.5 357 VAL A N 1
ATOM 2878 C CA . VAL A 1 357 ? 10.195 12.203 2.652 1 97.5 357 VAL A CA 1
ATOM 2879 C C . VAL A 1 357 ? 9.547 11.852 3.988 1 97.5 357 VAL A C 1
ATOM 2881 O O . VAL A 1 357 ? 8.336 11.984 4.148 1 97.5 357 VAL A O 1
ATOM 2884 N N . SER A 1 358 ? 10.344 11.344 4.875 1 96.06 358 SER A N 1
ATOM 2885 C CA . SER A 1 358 ? 9.859 11.023 6.215 1 96.06 358 SER A CA 1
ATOM 2886 C C . SER A 1 358 ? 10.93 11.266 7.266 1 96.06 358 SER A C 1
ATOM 2888 O O . SER A 1 358 ? 12.125 11.273 6.953 1 96.06 358 SER A O 1
ATOM 2890 N N . PHE A 1 359 ? 10.461 11.539 8.477 1 96.31 359 PHE A N 1
ATOM 2891 C CA . PHE A 1 359 ? 11.367 11.844 9.57 1 96.31 359 PHE A CA 1
ATOM 2892 C C . PHE A 1 359 ? 11.062 10.984 10.789 1 96.31 359 PHE A C 1
ATOM 2894 O O . PHE A 1 359 ? 9.891 10.75 11.109 1 96.31 359 PHE A O 1
ATOM 2901 N N . GLN A 1 360 ? 12.117 10.484 11.336 1 93.88 360 GLN A N 1
ATOM 2902 C CA . GLN A 1 360 ? 11.992 9.711 12.562 1 93.88 360 GLN A CA 1
ATOM 2903 C C . GLN A 1 360 ? 12.594 10.453 13.75 1 93.88 360 GLN A C 1
ATOM 2905 O O . GLN A 1 360 ? 13.703 10.984 13.664 1 93.88 360 GLN A O 1
ATOM 2910 N N . SER A 1 361 ? 11.789 10.594 14.789 1 92.06 361 SER A N 1
ATOM 2911 C CA . SER A 1 361 ? 12.25 11.25 16 1 92.06 361 SER A CA 1
ATOM 2912 C C . SER A 1 361 ? 11.906 10.422 17.25 1 92.06 361 SER A C 1
ATOM 2914 O O . SER A 1 361 ? 10.953 9.648 17.234 1 92.06 361 SER A O 1
ATOM 2916 N N . GLY A 1 362 ? 12.836 10.328 18.266 1 75.62 362 GLY A N 1
ATOM 2917 C CA . GLY A 1 362 ? 12.641 9.602 19.516 1 75.62 362 GLY A CA 1
ATOM 2918 C C . GLY A 1 362 ? 11.602 10.234 20.422 1 75.62 362 GLY A C 1
ATOM 2919 O O . GLY A 1 362 ? 11.297 11.422 20.297 1 75.62 362 GLY A O 1
ATOM 2920 N N . GLY A 1 363 ? 10.5 9.641 21 1 57.06 363 GLY A N 1
ATOM 2921 C CA . GLY A 1 363 ? 9.508 10.156 21.938 1 57.06 363 GLY A CA 1
ATOM 2922 C C . GLY A 1 363 ? 10.109 11.062 23 1 57.06 363 GLY A C 1
ATOM 2923 O O . GLY A 1 363 ? 11.164 10.758 23.562 1 57.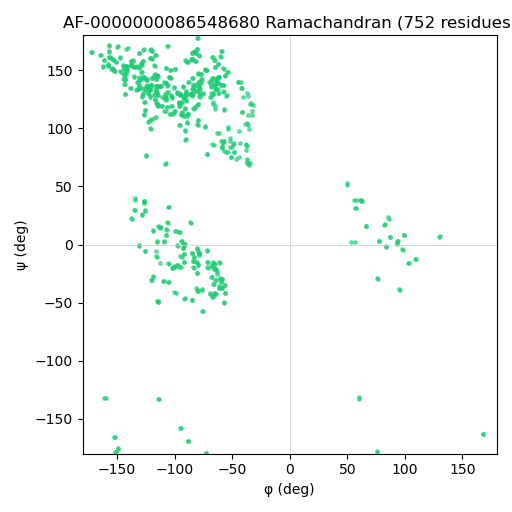06 363 GLY A O 1
ATOM 2924 N N . ASN A 1 364 ? 9.961 12.312 22.922 1 42.31 364 ASN A N 1
ATOM 2925 C CA . ASN A 1 364 ? 10.102 13.109 24.141 1 42.31 364 ASN A CA 1
ATOM 2926 C C . ASN A 1 364 ? 9.547 12.375 25.359 1 42.31 364 ASN A C 1
ATOM 2928 O O . ASN A 1 364 ? 8.578 11.625 25.25 1 42.31 364 ASN A O 1
ATOM 2932 N N . LEU A 1 365 ? 10.305 12.203 26.5 1 35.91 365 LEU A N 1
ATOM 2933 C CA . LEU A 1 365 ? 9.758 12.086 27.844 1 35.91 365 LEU A CA 1
ATOM 2934 C C . LEU A 1 365 ? 8.555 13 28.031 1 35.91 365 LEU A C 1
ATOM 2936 O O . LEU A 1 365 ? 8.672 14.219 27.922 1 35.91 365 LEU A O 1
ATOM 2940 N N . ARG A 1 366 ? 7.387 12.766 27.5 1 33.97 366 ARG A N 1
ATOM 2941 C CA . ARG A 1 366 ? 6.379 13.562 28.188 1 33.97 366 ARG A CA 1
ATOM 2942 C C . ARG A 1 366 ? 6.719 13.695 29.672 1 33.97 366 ARG A C 1
ATOM 2944 O O . ARG A 1 366 ? 7.109 12.727 30.312 1 33.97 366 ARG A O 1
ATOM 2951 N N . PRO A 1 367 ? 6.91 14.945 30.266 1 30.72 367 PRO A N 1
ATOM 2952 C CA . PRO A 1 367 ? 6.922 15.031 31.719 1 30.72 367 PRO A CA 1
ATOM 2953 C C . PRO A 1 367 ? 5.844 14.172 32.375 1 30.72 367 PRO A C 1
ATOM 2955 O O . PRO A 1 367 ? 4.816 13.883 31.75 1 30.72 367 PRO A O 1
ATOM 2958 N N . ASP A 1 368 ? 6.16 13.453 33.375 1 28.73 368 ASP A N 1
ATOM 2959 C CA . ASP A 1 368 ? 5.309 12.797 34.375 1 28.73 368 ASP A CA 1
ATOM 2960 C C . ASP A 1 368 ? 4.074 13.648 34.688 1 28.73 368 ASP A C 1
ATOM 2962 O O . ASP A 1 368 ? 4.191 14.742 35.25 1 28.73 368 ASP A O 1
ATOM 2966 N N . PHE A 1 369 ? 3.123 13.82 33.75 1 28.44 369 PHE A N 1
ATOM 2967 C CA . PHE A 1 369 ? 1.975 14.383 34.469 1 28.44 369 PHE A CA 1
ATOM 2968 C C . PHE A 1 369 ? 1.74 13.656 35.781 1 28.44 369 PHE A C 1
ATOM 2970 O O . PHE A 1 369 ? 1.521 12.445 35.812 1 28.44 369 PHE A O 1
ATOM 2977 N N . LYS A 1 370 ? 2.262 14.258 36.875 1 28.17 370 LYS A N 1
ATOM 2978 C CA . LYS A 1 370 ? 1.931 13.938 38.281 1 28.17 370 LYS A CA 1
ATOM 2979 C C . LYS A 1 370 ? 0.448 13.609 38.406 1 28.17 370 LYS A C 1
ATOM 2981 O O . LYS A 1 370 ? -0.412 14.438 38.125 1 28.17 370 LYS A O 1
ATOM 2986 N N . THR A 1 371 ? 0.083 12.391 38.156 1 27.84 371 THR A N 1
ATOM 2987 C CA . THR A 1 371 ? -1.194 11.945 38.688 1 27.84 371 THR A CA 1
ATOM 2988 C C . THR A 1 371 ? -1.418 12.539 40.094 1 27.84 371 THR A C 1
ATOM 2990 O O . THR A 1 371 ? -0.615 12.32 41 1 27.84 371 THR A O 1
ATOM 2993 N N . SER A 1 372 ? -1.985 13.766 40.094 1 25.7 372 SER A N 1
ATOM 2994 C CA . SER A 1 372 ? -2.439 14.242 41.406 1 25.7 372 SER A CA 1
ATOM 2995 C C . SER A 1 372 ? -3.102 13.125 42.188 1 25.7 372 SER A C 1
ATOM 2997 O O . SER A 1 372 ? -3.877 12.336 41.656 1 25.7 372 SER A O 1
ATOM 2999 N N . PRO A 1 373 ? -2.471 12.703 43.344 1 31 373 PRO A N 1
ATOM 3000 C CA . PRO A 1 373 ? -3.09 11.805 44.312 1 31 373 PRO A CA 1
ATOM 3001 C C . PRO A 1 373 ? -4.523 12.203 44.656 1 31 373 PRO A C 1
ATOM 3003 O O . PRO A 1 373 ? -4.766 13.328 45.094 1 31 373 PRO A O 1
ATOM 3006 N N . HIS A 1 374 ? -5.535 12 43.75 1 25.61 374 HIS A N 1
ATOM 3007 C CA . HIS A 1 374 ? -6.891 12.234 44.25 1 25.61 374 HIS A CA 1
ATOM 3008 C C . HIS A 1 374 ? -7.027 11.797 45.688 1 25.61 374 HIS A C 1
ATOM 3010 O O . HIS A 1 374 ? -6.625 10.688 46.062 1 25.61 374 HIS A O 1
ATOM 3016 N N . GLY A 1 375 ? -7.027 12.797 46.625 1 23.72 375 GLY A N 1
ATOM 3017 C CA . GLY A 1 375 ? -7.367 12.852 48.031 1 23.72 375 GLY A CA 1
ATOM 3018 C C . GLY A 1 375 ? -8.484 11.906 48.438 1 23.72 375 GLY A C 1
ATOM 3019 O O . GLY A 1 375 ? -9.375 11.633 47.625 1 23.72 375 GLY A O 1
ATOM 3020 N N . GLU A 1 376 ? -8.188 10.867 49.312 1 27.72 376 GLU A N 1
ATOM 3021 C CA . GLU A 1 376 ? -9.078 10.125 50.188 1 27.72 376 GLU A CA 1
ATOM 3022 C C . GLU A 1 376 ? -10.156 11.039 50.781 1 27.72 376 GLU A C 1
ATOM 3024 O O . GLU A 1 376 ? -9.844 12.016 51.469 1 27.72 376 GLU A O 1
ATOM 3029 N N . ASN A 1 377 ? -11.156 11.539 49.938 1 21.69 377 ASN A N 1
ATOM 3030 C CA . ASN A 1 377 ? -12.211 12.117 50.781 1 21.69 377 ASN A CA 1
ATOM 3031 C C . ASN A 1 377 ? -12.492 11.258 52 1 21.69 377 ASN A C 1
ATOM 3033 O O . ASN A 1 377 ? -12.625 10.039 51.906 1 21.69 377 ASN A O 1
ATOM 3037 N N . LYS A 1 378 ? -12.43 11.945 53.094 1 20.52 378 LYS A N 1
ATOM 3038 C CA . LYS A 1 378 ? -13.227 11.805 54.312 1 20.52 378 LYS A CA 1
ATOM 3039 C C . LYS A 1 378 ? -14.719 11.844 54 1 20.52 378 LYS A C 1
ATOM 3041 O O . LYS A 1 378 ? -15.172 12.672 53.188 1 20.52 378 LYS A O 1
ATOM 3046 N N . MET B 1 1 ? -5.578 6.793 -50.969 1 31.75 1 MET B N 1
ATOM 3047 C CA . MET B 1 1 ? -4.617 7.098 -49.938 1 31.75 1 MET B CA 1
ATOM 3048 C C . MET B 1 1 ? -4.957 6.344 -48.656 1 31.75 1 MET B C 1
ATOM 3050 O O . MET B 1 1 ? -5.945 6.66 -47.969 1 31.75 1 MET B O 1
ATOM 3054 N N . LEU B 1 2 ? -4.684 5.031 -48.562 1 35 2 LEU B N 1
ATOM 3055 C CA . LEU B 1 2 ? -4.957 4.074 -47.5 1 35 2 LEU B CA 1
ATOM 3056 C C . LEU B 1 2 ? -4.156 4.414 -46.25 1 35 2 LEU B C 1
ATOM 3058 O O . LEU B 1 2 ? -2.924 4.355 -46.25 1 35 2 LEU B O 1
ATOM 3062 N N . LEU B 1 3 ? -4.668 5.285 -45.406 1 33 3 LEU B N 1
ATOM 3063 C CA . LEU B 1 3 ? -4.098 5.66 -44.094 1 33 3 LEU B CA 1
ATOM 3064 C C . LEU B 1 3 ? -3.934 4.441 -43.219 1 33 3 LEU B C 1
ATOM 3066 O O . LEU B 1 3 ? -4.922 3.818 -42.812 1 33 3 LEU B O 1
ATOM 3070 N N . PHE B 1 4 ? -2.816 3.754 -43.281 1 33.84 4 PHE B N 1
ATOM 3071 C CA . PHE B 1 4 ? -2.416 2.709 -42.344 1 33.84 4 PHE B CA 1
ATOM 3072 C C . PHE B 1 4 ? -2.324 3.258 -40.938 1 33.84 4 PHE B C 1
ATOM 3074 O O . PHE B 1 4 ? -1.49 4.121 -40.656 1 33.84 4 PHE B O 1
ATOM 3081 N N . LEU B 1 5 ? -3.414 3.229 -40.219 1 31.92 5 LEU B N 1
ATOM 3082 C CA . LEU B 1 5 ? -3.381 3.5 -38.781 1 31.92 5 LEU B CA 1
ATOM 3083 C C . LEU B 1 5 ? -2.471 2.512 -38.062 1 31.92 5 LEU B C 1
ATOM 3085 O O . LEU B 1 5 ? -2.766 1.315 -38 1 31.92 5 LEU B O 1
ATOM 3089 N N . LEU B 1 6 ? -1.19 2.762 -38 1 32.75 6 LEU B N 1
ATOM 3090 C CA . LEU B 1 6 ? -0.238 2.047 -37.156 1 32.75 6 LEU B CA 1
ATOM 3091 C C . LEU B 1 6 ? -0.679 2.072 -35.688 1 32.75 6 LEU B C 1
ATOM 3093 O O . LEU B 1 6 ? -0.625 3.119 -35.062 1 32.75 6 LEU B O 1
ATOM 3097 N N . LEU B 1 7 ? -1.574 1.244 -35.375 1 31.59 7 LEU B N 1
ATOM 3098 C CA . LEU B 1 7 ? -1.832 1.01 -33.938 1 31.59 7 LEU B CA 1
ATOM 3099 C C . LEU B 1 7 ? -0.572 0.527 -33.25 1 31.59 7 LEU B C 1
ATOM 3101 O O . LEU B 1 7 ? -0.084 -0.573 -33.5 1 31.59 7 LEU B O 1
ATOM 3105 N N . THR B 1 8 ? 0.287 1.404 -32.875 1 34.19 8 THR B N 1
ATOM 3106 C CA . THR B 1 8 ? 1.37 1.038 -31.969 1 34.19 8 THR B CA 1
ATOM 3107 C C . THR B 1 8 ? 0.825 0.335 -30.719 1 34.19 8 THR B C 1
ATOM 3109 O O . THR B 1 8 ? 0.097 0.937 -29.938 1 34.19 8 THR B O 1
ATOM 3112 N N . LEU B 1 9 ? 0.626 -0.902 -30.859 1 32.78 9 LEU B N 1
ATOM 3113 C CA . LEU B 1 9 ? 0.425 -1.728 -29.672 1 32.78 9 LEU B CA 1
ATOM 3114 C C . LEU B 1 9 ? 1.538 -1.499 -28.656 1 32.78 9 LEU B C 1
ATOM 3116 O O . LEU B 1 9 ? 2.678 -1.92 -28.875 1 32.78 9 LEU B O 1
ATOM 3120 N N . GLN B 1 10 ? 1.531 -0.448 -27.969 1 34.09 10 GLN B N 1
ATOM 3121 C CA . GLN B 1 10 ? 2.426 -0.326 -26.828 1 34.09 10 GLN B CA 1
ATOM 3122 C C . GLN B 1 10 ? 2.334 -1.554 -25.922 1 34.09 10 GLN B C 1
ATOM 3124 O O . GLN B 1 10 ? 1.27 -1.853 -25.391 1 34.09 10 GLN B O 1
ATOM 3129 N N . THR B 1 11 ? 3.135 -2.541 -26.281 1 37.97 11 THR B N 1
ATOM 3130 C CA . THR B 1 11 ? 3.33 -3.627 -25.328 1 37.97 11 THR B CA 1
ATOM 3131 C C . THR B 1 11 ? 3.643 -3.078 -23.938 1 37.97 11 THR B C 1
ATOM 3133 O O . THR B 1 11 ? 4.684 -2.449 -23.734 1 37.97 11 THR B O 1
ATOM 3136 N N . SER B 1 12 ? 2.723 -2.707 -23.312 1 40.56 12 SER B N 1
ATOM 3137 C CA . SER B 1 12 ? 2.949 -2.289 -21.938 1 40.56 12 SER B CA 1
ATOM 3138 C C . SER B 1 12 ? 3.695 -3.361 -21.156 1 40.56 12 SER B C 1
ATOM 3140 O O . SER B 1 12 ? 3.246 -4.504 -21.062 1 40.56 12 SER B O 1
ATOM 3142 N N . ALA B 1 13 ? 4.988 -3.264 -21.156 1 45.41 13 ALA B N 1
ATOM 3143 C CA . ALA B 1 13 ? 5.738 -4.113 -20.234 1 45.41 13 ALA B CA 1
ATOM 3144 C C . ALA B 1 13 ? 4.992 -4.285 -18.922 1 45.41 13 ALA B C 1
ATOM 3146 O O . ALA B 1 13 ? 4.547 -3.307 -18.312 1 45.41 13 ALA B O 1
ATOM 3147 N N . ALA B 1 14 ? 4.551 -5.574 -18.781 1 45.84 14 ALA B N 1
ATOM 3148 C CA . ALA B 1 14 ? 3.85 -5.934 -17.547 1 45.84 14 ALA B CA 1
ATOM 3149 C C . ALA B 1 14 ? 4.68 -5.578 -16.312 1 45.84 14 ALA B C 1
ATOM 3151 O O . ALA B 1 14 ? 5.84 -5.977 -16.203 1 45.84 14 ALA B O 1
ATOM 3152 N N . VAL B 1 15 ? 4.43 -4.5 -15.609 1 53.78 15 VAL B N 1
ATOM 3153 C CA . VAL B 1 15 ? 5.078 -4.117 -14.359 1 53.78 15 VAL B CA 1
ATOM 3154 C C . VAL B 1 15 ? 4.77 -5.152 -13.281 1 53.78 15 VAL B C 1
ATOM 3156 O O . VAL B 1 15 ? 3.605 -5.367 -12.93 1 53.78 15 VAL B O 1
ATOM 3159 N N . GLY B 1 16 ? 5.676 -6.137 -13.062 1 51.72 16 GLY B N 1
ATOM 3160 C CA . GLY B 1 16 ? 5.57 -7.316 -12.227 1 51.72 16 GLY B CA 1
ATOM 3161 C C . GLY B 1 16 ? 5.363 -6.984 -10.758 1 51.72 16 GLY B C 1
ATOM 3162 O O . GLY B 1 16 ? 4.969 -7.844 -9.969 1 51.72 16 GLY B O 1
ATOM 3163 N N . GLN B 1 17 ? 5.551 -5.844 -10.227 1 72.12 17 GLN B N 1
ATOM 3164 C CA . GLN B 1 17 ? 5.426 -5.605 -8.797 1 72.12 17 GLN B CA 1
ATOM 3165 C C . GLN B 1 17 ? 3.994 -5.23 -8.422 1 72.12 17 GLN B C 1
ATOM 3167 O O . GLN B 1 17 ? 3.465 -4.227 -8.906 1 72.12 17 GLN B O 1
ATOM 3172 N N . ILE B 1 18 ? 3.293 -6.172 -7.695 1 70.81 18 ILE B N 1
ATOM 3173 C CA . ILE B 1 18 ? 1.898 -5.914 -7.352 1 70.81 18 ILE B CA 1
ATOM 3174 C C . ILE B 1 18 ? 1.813 -5.34 -5.941 1 70.81 18 ILE B C 1
ATOM 3176 O O . ILE B 1 18 ? 2.525 -5.785 -5.035 1 70.81 18 ILE B O 1
ATOM 3180 N N . ASP B 1 19 ? 1.09 -4.281 -5.871 1 74.06 19 ASP B N 1
ATOM 3181 C CA . ASP B 1 19 ? 0.662 -3.738 -4.586 1 74.06 19 ASP B CA 1
ATOM 3182 C C . ASP B 1 19 ? -0.782 -4.129 -4.277 1 74.06 19 ASP B C 1
ATOM 3184 O O . ASP B 1 19 ? -1.712 -3.645 -4.926 1 74.06 19 ASP B O 1
ATOM 3188 N N . PRO B 1 20 ? -0.928 -4.922 -3.238 1 71.69 20 PRO B N 1
ATOM 3189 C CA . PRO B 1 20 ? -2.277 -5.414 -2.947 1 71.69 20 PRO B CA 1
ATOM 3190 C C . PRO B 1 20 ? -3.275 -4.285 -2.699 1 71.69 20 PRO B C 1
ATOM 3192 O O . PRO B 1 20 ? -4.469 -4.438 -2.979 1 71.69 20 PRO B O 1
ATOM 3195 N N . GLY B 1 21 ? -2.863 -3.186 -2.205 1 75.25 21 GLY B N 1
ATOM 3196 C CA . GLY B 1 21 ? -3.764 -2.076 -1.941 1 75.25 21 GLY B CA 1
ATOM 3197 C C . GLY B 1 21 ? -4.387 -1.503 -3.199 1 75.25 21 GLY B C 1
ATOM 3198 O O . GLY B 1 21 ? -5.48 -0.936 -3.154 1 75.25 21 GLY B O 1
ATOM 3199 N N . HIS B 1 22 ? -3.74 -1.765 -4.23 1 75.75 22 HIS B N 1
ATOM 3200 C CA . HIS B 1 22 ? -4.23 -1.244 -5.5 1 75.75 22 HIS B CA 1
ATOM 3201 C C . HIS B 1 22 ? -4.781 -2.363 -6.379 1 75.75 22 HIS B C 1
ATOM 3203 O O . HIS B 1 22 ? -5.227 -2.113 -7.5 1 75.75 22 HIS B O 1
ATOM 3209 N N . CYS B 1 23 ? -4.746 -3.502 -5.844 1 84.06 23 CYS B N 1
ATOM 3210 C CA . CYS B 1 23 ? -5.184 -4.672 -6.594 1 84.06 23 CYS B CA 1
ATOM 3211 C C . CYS B 1 23 ? -6.523 -5.184 -6.074 1 84.06 23 CYS B C 1
ATOM 3213 O O . CYS B 1 23 ? -6.594 -6.266 -5.488 1 84.06 23 CYS B O 1
ATOM 3215 N N . ARG B 1 24 ? -7.566 -4.391 -6.34 1 86.88 24 ARG B N 1
ATOM 3216 C CA . ARG B 1 24 ? -8.883 -4.727 -5.801 1 86.88 24 ARG B CA 1
ATOM 3217 C C . ARG B 1 24 ? -9.961 -4.586 -6.867 1 86.88 24 ARG B C 1
ATOM 3219 O O . ARG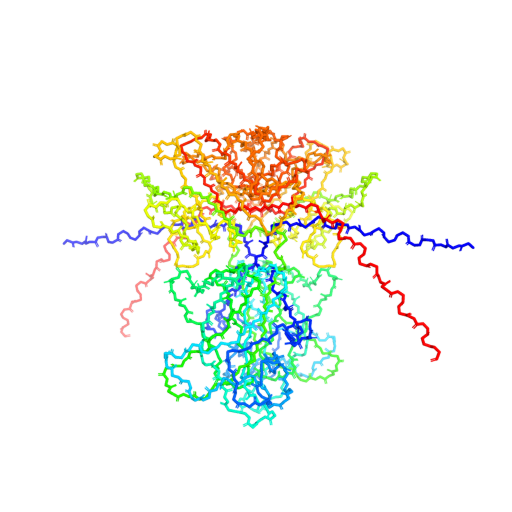 B 1 24 ? -11.102 -4.23 -6.562 1 86.88 24 ARG B O 1
ATOM 3226 N N . PHE B 1 25 ? -9.672 -4.953 -8.07 1 88.19 25 PHE B N 1
ATOM 3227 C CA . PHE B 1 25 ? -10.617 -4.824 -9.164 1 88.19 25 PHE B CA 1
ATOM 3228 C C . PHE B 1 25 ? -11.508 -6.059 -9.258 1 88.19 25 PHE B C 1
ATOM 3230 O O . PHE B 1 25 ? -11.039 -7.184 -9.086 1 88.19 25 PHE B O 1
ATOM 3237 N N . PRO B 1 26 ? -12.852 -5.758 -9.547 1 94.44 26 PRO B N 1
ATOM 3238 C CA . PRO B 1 26 ? -13.695 -6.926 -9.805 1 94.44 26 PRO B CA 1
ATOM 3239 C C . PRO B 1 26 ? -13.242 -7.727 -11.023 1 94.44 26 PRO B C 1
ATOM 3241 O O . PRO B 1 26 ? -12.867 -7.141 -12.039 1 94.44 26 PRO B O 1
ATOM 3244 N N . LEU B 1 27 ? -13.289 -8.977 -10.867 1 96.44 27 LEU B N 1
ATOM 3245 C CA . LEU B 1 27 ? -12.688 -9.812 -11.906 1 96.44 27 LEU B CA 1
ATOM 3246 C C . LEU B 1 27 ? -13.727 -10.195 -12.961 1 96.44 27 LEU B C 1
ATOM 3248 O O . LEU B 1 27 ? -13.383 -10.766 -14 1 96.44 27 LEU B O 1
ATOM 3252 N N . GLY B 1 28 ? -15.094 -10 -12.641 1 96.81 28 GLY B N 1
ATOM 3253 C CA . GLY B 1 28 ? -15.977 -10.055 -13.797 1 96.81 28 GLY B CA 1
ATOM 3254 C C . GLY B 1 28 ? -17.156 -10.984 -13.594 1 96.81 28 GLY B C 1
ATOM 3255 O O . GLY B 1 28 ? -17.938 -11.219 -14.523 1 96.81 28 GLY B O 1
ATOM 3256 N N . LEU B 1 29 ? -17.406 -11.547 -12.469 1 97.5 29 LEU B N 1
ATOM 3257 C CA . LEU B 1 29 ? -18.594 -12.367 -12.258 1 97.5 29 LEU B CA 1
ATOM 3258 C C . LEU B 1 29 ? -19.859 -11.531 -12.391 1 97.5 29 LEU B C 1
ATOM 3260 O O . LEU B 1 29 ? -20.812 -11.945 -13.055 1 97.5 29 LEU B O 1
ATOM 3264 N N . GLU B 1 30 ? -19.812 -10.43 -11.852 1 95.69 30 GLU B N 1
ATOM 3265 C CA . GLU B 1 30 ? -21 -9.578 -11.844 1 95.69 30 GLU B CA 1
ATOM 3266 C C . GLU B 1 30 ? -21.312 -9.055 -13.242 1 95.69 30 GLU B C 1
ATOM 3268 O O . GLU B 1 30 ? -22.453 -9.062 -13.672 1 95.69 30 GLU B O 1
ATOM 3273 N N . ASP B 1 31 ? -20.266 -8.656 -13.953 1 94 31 ASP B N 1
ATOM 3274 C CA . ASP B 1 31 ? -20.5 -7.957 -15.211 1 94 31 ASP B CA 1
ATOM 3275 C C . ASP B 1 31 ? -20.391 -8.914 -16.406 1 94 31 ASP B C 1
ATOM 3277 O O . ASP B 1 31 ? -20.531 -8.492 -17.547 1 94 31 ASP B O 1
ATOM 3281 N N . GLY B 1 32 ? -20.125 -10.07 -16.203 1 94.88 32 GLY B N 1
ATOM 3282 C CA . GLY B 1 32 ? -20.203 -11.078 -17.25 1 94.88 32 GLY B CA 1
ATOM 3283 C C . GLY B 1 32 ? -18.875 -11.297 -17.969 1 94.88 32 GLY B C 1
ATOM 3284 O O . GLY B 1 32 ? -18.797 -12.094 -18.906 1 94.88 32 GLY B O 1
ATOM 3285 N N . ARG B 1 33 ? -17.812 -10.633 -17.547 1 94.5 33 ARG B N 1
ATOM 3286 C CA . ARG B 1 33 ? -16.5 -10.891 -18.125 1 94.5 33 ARG B CA 1
ATOM 3287 C C . ARG B 1 33 ? -16.078 -12.344 -17.891 1 94.5 33 ARG B C 1
ATOM 3289 O O . ARG B 1 33 ? -15.398 -12.938 -18.719 1 94.5 33 ARG B O 1
ATOM 3296 N N . VAL B 1 34 ? -16.438 -12.836 -16.781 1 97.31 34 VAL B N 1
ATOM 3297 C CA . VAL B 1 34 ? -16.344 -14.273 -16.578 1 97.31 34 VAL B CA 1
ATOM 3298 C C . VAL B 1 34 ? -17.562 -14.961 -17.188 1 97.31 34 VAL B C 1
ATOM 3300 O O . VAL B 1 34 ? -18.688 -14.758 -16.734 1 97.31 34 VAL B O 1
ATOM 3303 N N . LYS B 1 35 ? -17.328 -15.773 -18.109 1 97.62 35 LYS B N 1
ATOM 3304 C CA . LYS B 1 35 ? -18.422 -16.375 -18.859 1 97.62 35 LYS B CA 1
ATOM 3305 C C . LYS B 1 35 ? -19.078 -17.516 -18.078 1 97.62 35 LYS B C 1
ATOM 3307 O O . LYS B 1 35 ? -18.469 -18.047 -17.141 1 97.62 35 LYS B O 1
ATOM 3312 N N . ASP B 1 36 ? -20.266 -17.828 -18.531 1 97.12 36 ASP B N 1
ATOM 3313 C CA . ASP B 1 36 ? -21 -18.891 -17.875 1 97.12 36 ASP B CA 1
ATOM 3314 C C . ASP B 1 36 ? -20.219 -20.203 -17.906 1 97.12 36 ASP B C 1
ATOM 3316 O O . ASP B 1 36 ? -20.219 -20.953 -16.938 1 97.12 36 ASP B O 1
ATOM 3320 N N . GLU B 1 37 ? -19.547 -20.453 -18.969 1 97.25 37 GLU B N 1
ATOM 3321 C CA . GLU B 1 37 ? -18.797 -21.688 -19.141 1 97.25 37 GLU B CA 1
ATOM 3322 C C . GLU B 1 37 ? -17.609 -21.75 -18.188 1 97.25 37 GLU B C 1
ATOM 3324 O O . GLU B 1 37 ? -17.047 -22.828 -17.969 1 97.25 37 GLU B O 1
ATOM 3329 N N . ASP B 1 38 ? -17.25 -20.609 -17.688 1 98.12 38 ASP B N 1
ATOM 3330 C CA . ASP B 1 38 ? -16.094 -20.531 -16.812 1 98.12 38 ASP B CA 1
ATOM 3331 C C . ASP B 1 38 ? -16.516 -20.656 -15.344 1 98.12 38 ASP B C 1
ATOM 3333 O O . ASP B 1 38 ? -15.672 -20.562 -14.445 1 98.12 38 ASP B O 1
ATOM 3337 N N . ILE B 1 39 ? -17.766 -20.812 -15.117 1 98.5 39 ILE B N 1
ATOM 3338 C CA . ILE B 1 39 ? -18.297 -21.062 -13.773 1 98.5 39 ILE B CA 1
ATOM 3339 C C . ILE B 1 39 ? -18.938 -22.453 -13.711 1 98.5 39 ILE B C 1
ATOM 3341 O O . ILE B 1 39 ? -19.828 -22.766 -14.484 1 98.5 39 ILE B O 1
ATOM 3345 N N . SER B 1 40 ? -18.438 -23.25 -12.867 1 98.19 40 SER B N 1
ATOM 3346 C CA . SER B 1 40 ? -18.953 -24.594 -12.68 1 98.19 40 SER B CA 1
ATOM 3347 C C . SER B 1 40 ? -19.188 -24.906 -11.203 1 98.19 40 SER B C 1
ATOM 3349 O O . SER B 1 40 ? -18.812 -24.109 -10.336 1 98.19 40 SER B O 1
ATOM 3351 N N . ALA B 1 41 ? -19.922 -25.953 -10.945 1 98.06 41 ALA B N 1
ATOM 3352 C CA . ALA B 1 41 ? -20.172 -26.344 -9.57 1 98.06 41 ALA B CA 1
ATOM 3353 C C . ALA B 1 41 ? -20.188 -27.875 -9.43 1 98.06 41 ALA B C 1
ATOM 3355 O O . ALA B 1 41 ? -20.422 -28.594 -10.398 1 98.06 41 ALA B O 1
ATOM 3356 N N . SER B 1 42 ? -19.859 -28.312 -8.227 1 97.12 42 SER B N 1
ATOM 3357 C CA . SER B 1 42 ? -19.906 -29.75 -7.945 1 97.12 42 SER B CA 1
ATOM 3358 C C . SER B 1 42 ? -21.344 -30.25 -7.938 1 97.12 42 SER B C 1
ATOM 3360 O O . SER B 1 42 ? -21.594 -31.438 -8.156 1 97.12 42 SER B O 1
ATOM 3362 N N . SER B 1 43 ? -22.266 -29.312 -7.598 1 96.06 43 SER B N 1
ATOM 3363 C CA . SER B 1 43 ? -23.672 -29.688 -7.539 1 96.06 43 SER B CA 1
ATOM 3364 C C . SER B 1 43 ? -24.562 -28.469 -7.715 1 96.06 43 SER B C 1
ATOM 3366 O O . SER B 1 43 ? -24.078 -27.344 -7.836 1 96.06 43 SER B O 1
ATOM 3368 N N . LYS B 1 44 ? -25.875 -28.781 -7.859 1 95.06 44 LYS B N 1
ATOM 3369 C CA . LYS B 1 44 ? -26.891 -27.734 -7.898 1 95.06 44 LYS B CA 1
ATOM 3370 C C . LYS B 1 44 ? -28.234 -28.281 -7.387 1 95.06 44 LYS B C 1
ATOM 3372 O O . LYS B 1 44 ? -28.547 -29.453 -7.562 1 95.06 44 LYS B O 1
ATOM 3377 N N . TRP B 1 45 ? -28.969 -27.453 -6.828 1 92.62 45 TRP B N 1
ATOM 3378 C CA . TRP B 1 45 ? -30.281 -27.859 -6.348 1 92.62 45 TRP B CA 1
ATOM 3379 C C . TRP B 1 45 ? -31.266 -28 -7.504 1 92.62 45 TRP B C 1
ATOM 3381 O O . TRP B 1 45 ? -31.906 -29.047 -7.656 1 92.62 45 TRP B O 1
ATOM 3391 N N . TYR B 1 46 ? -31.422 -26.953 -8.234 1 93.06 46 TYR B N 1
ATOM 3392 C CA . TYR B 1 46 ? -32.25 -26.922 -9.438 1 93.06 46 TYR B CA 1
ATOM 3393 C C . TYR B 1 46 ? -31.469 -26.375 -10.625 1 93.06 46 TYR B C 1
ATOM 3395 O O . TYR B 1 46 ? -30.391 -25.797 -10.453 1 93.06 46 TYR B O 1
ATOM 3403 N N . GLN B 1 47 ? -32.062 -26.562 -11.812 1 93.69 47 GLN B N 1
ATOM 3404 C CA . GLN B 1 47 ? -31.453 -26.016 -13.016 1 93.69 47 GLN B CA 1
ATOM 3405 C C . GLN B 1 47 ? -31.391 -24.484 -12.953 1 93.69 47 GLN B C 1
ATOM 3407 O O . GLN B 1 47 ? -30.453 -23.875 -13.492 1 93.69 47 GLN B O 1
ATOM 3412 N N . THR B 1 48 ? -32.25 -23.922 -12.172 1 94.94 48 THR B N 1
ATOM 3413 C CA . THR B 1 48 ? -32.375 -22.469 -12.094 1 94.94 48 THR B CA 1
ATOM 3414 C C . THR B 1 48 ? -31.531 -21.922 -10.945 1 94.94 48 THR B C 1
ATOM 3416 O O . THR B 1 48 ? -31.578 -20.734 -10.648 1 94.94 48 THR B O 1
ATOM 3419 N N . THR B 1 49 ? -30.812 -22.828 -10.281 1 96.25 49 THR B N 1
ATOM 3420 C CA . THR B 1 49 ? -29.891 -22.422 -9.227 1 96.25 49 THR B CA 1
ATOM 3421 C C . THR B 1 49 ? -28.484 -22.984 -9.492 1 96.25 49 THR B C 1
ATOM 3423 O O . THR B 1 49 ? -27.797 -23.406 -8.57 1 96.25 49 THR B O 1
ATOM 3426 N N . GLY B 1 50 ? -28.125 -23 -10.766 1 96.56 50 GLY B N 1
ATOM 3427 C CA . GLY B 1 50 ? -26.828 -23.516 -11.18 1 96.56 50 GLY B CA 1
ATOM 3428 C C . GLY B 1 50 ? -25.719 -22.5 -10.992 1 96.56 50 GLY B C 1
ATOM 3429 O O . GLY B 1 50 ? -25.953 -21.391 -10.531 1 96.56 50 GLY B O 1
ATOM 3430 N N . PRO B 1 51 ? -24.531 -22.922 -11.305 1 97.69 51 PRO B N 1
ATOM 3431 C CA . PRO B 1 51 ? -23.359 -22.078 -11.07 1 97.69 51 PRO B CA 1
ATOM 3432 C C . PRO B 1 51 ? -23.422 -20.75 -11.836 1 97.69 51 PRO B C 1
ATOM 3434 O O . PRO B 1 51 ? -22.891 -19.75 -11.367 1 97.69 51 PRO B O 1
ATOM 3437 N N . GLN B 1 52 ? -24.047 -20.672 -12.961 1 96.81 52 GLN B N 1
ATOM 3438 C CA . GLN B 1 52 ? -24.109 -19.453 -13.766 1 96.81 52 GLN B CA 1
ATOM 3439 C C . GLN B 1 52 ? -24.906 -18.359 -13.055 1 96.81 52 GLN B C 1
ATOM 3441 O O . GLN B 1 52 ? -24.828 -17.188 -13.43 1 96.81 52 GLN B O 1
ATOM 3446 N N . PHE B 1 53 ? -25.641 -18.766 -12.031 1 97.12 53 PHE B N 1
ATOM 3447 C CA . PHE B 1 53 ? -26.469 -17.797 -11.32 1 97.12 53 PHE B CA 1
ATOM 3448 C C . PHE B 1 53 ? -25.781 -17.328 -10.039 1 97.12 53 PHE B C 1
ATOM 3450 O O . PHE B 1 53 ? -26.391 -16.656 -9.211 1 97.12 53 PHE B O 1
ATOM 3457 N N . ALA B 1 54 ? -24.547 -17.641 -9.898 1 97.81 54 ALA B N 1
ATOM 3458 C CA . ALA B 1 54 ? -23.797 -17.297 -8.695 1 97.81 54 ALA B CA 1
ATOM 3459 C C . ALA B 1 54 ? -23.203 -15.898 -8.805 1 97.81 54 ALA B C 1
ATOM 3461 O O . ALA B 1 54 ? -22.328 -15.531 -8.023 1 97.81 54 ALA B O 1
ATOM 3462 N N . ARG B 1 55 ? -23.688 -15.055 -9.672 1 97.56 55 ARG B N 1
ATOM 3463 C CA . ARG B 1 55 ? -23.094 -13.75 -9.938 1 97.56 55 ARG B CA 1
ATOM 3464 C C . ARG B 1 55 ? -23.594 -12.711 -8.945 1 97.56 55 ARG B C 1
ATOM 3466 O O . ARG B 1 55 ? -24.797 -12.547 -8.758 1 97.56 55 ARG B O 1
ATOM 3473 N N . LEU B 1 56 ? -22.609 -12.016 -8.375 1 96.5 56 LEU B N 1
ATOM 3474 C CA . LEU B 1 56 ? -22.906 -10.977 -7.398 1 96.5 56 LEU B CA 1
ATOM 3475 C C . LEU B 1 56 ? -23.844 -9.93 -7.992 1 96.5 56 LEU B C 1
ATOM 3477 O O . LEU B 1 56 ? -23.672 -9.523 -9.141 1 96.5 56 LEU B O 1
ATOM 3481 N N . ASN B 1 57 ? -24.828 -9.5 -7.238 1 91 57 ASN B N 1
ATOM 3482 C CA . ASN B 1 57 ? -25.766 -8.43 -7.555 1 91 57 ASN B CA 1
ATOM 3483 C C . ASN B 1 57 ? -26.672 -8.805 -8.727 1 91 57 ASN B C 1
ATOM 3485 O O . ASN B 1 57 ? -27.234 -7.93 -9.383 1 91 57 ASN B O 1
ATOM 3489 N N . ARG B 1 58 ? -26.734 -10.07 -9.07 1 92.12 58 ARG B N 1
ATOM 3490 C CA . ARG B 1 58 ? -27.625 -10.555 -10.125 1 92.12 58 ARG B CA 1
ATOM 3491 C C . ARG B 1 58 ? -28.688 -11.5 -9.555 1 92.12 58 ARG B C 1
ATOM 3493 O O . ARG B 1 58 ? -28.391 -12.289 -8.656 1 92.12 58 ARG B O 1
ATOM 3500 N N . GLU B 1 59 ? -29.859 -11.414 -10.148 1 90.38 59 GLU B N 1
ATOM 3501 C CA . GLU B 1 59 ? -30.938 -12.242 -9.641 1 90.38 59 GLU B CA 1
ATOM 3502 C C . GLU B 1 59 ? -31.547 -13.094 -10.758 1 90.38 59 GLU B C 1
ATOM 3504 O O . GLU B 1 59 ? -32.75 -13.391 -10.734 1 90.38 59 GLU B O 1
ATOM 3509 N N . ASP B 1 60 ? -30.766 -13.414 -11.672 1 91.19 60 ASP B N 1
ATOM 3510 C CA . ASP B 1 60 ? -31.234 -14.289 -12.742 1 91.19 60 ASP B CA 1
ATOM 3511 C C . ASP B 1 60 ? -31.578 -15.672 -12.211 1 91.19 60 ASP B C 1
ATOM 3513 O O . ASP B 1 60 ? -31.172 -16.047 -11.117 1 91.19 60 ASP B O 1
ATOM 3517 N N . GLY B 1 61 ? -32.406 -16.344 -13 1 93.12 61 GLY B N 1
ATOM 3518 C CA . GLY B 1 61 ? -32.875 -17.625 -12.492 1 93.12 61 GLY B CA 1
ATOM 3519 C C . GLY B 1 61 ? -33.625 -17.516 -11.188 1 93.12 61 GLY B C 1
ATOM 3520 O O . GLY B 1 61 ? -34.562 -16.719 -11.078 1 93.12 61 GLY B O 1
ATOM 3521 N N . ASP B 1 62 ? -33.188 -18.422 -10.234 1 92.38 62 ASP B N 1
ATOM 3522 C CA . ASP B 1 62 ? -33.781 -18.328 -8.906 1 92.38 62 ASP B CA 1
ATOM 3523 C C . ASP B 1 62 ? -32.906 -17.5 -7.961 1 92.38 62 ASP B C 1
ATOM 3525 O O . ASP B 1 62 ? -33.062 -17.578 -6.742 1 92.38 62 ASP B O 1
ATOM 3529 N N . GLY B 1 63 ? -31.969 -16.875 -8.469 1 93.25 63 GLY B N 1
ATOM 3530 C CA . GLY B 1 63 ? -31.375 -15.75 -7.742 1 93.25 63 GLY B CA 1
ATOM 3531 C C . GLY B 1 63 ? -29.984 -16.047 -7.223 1 93.25 63 GLY B C 1
ATOM 3532 O O . GLY B 1 63 ? -29.328 -15.172 -6.652 1 93.25 63 GLY B O 1
ATOM 3533 N N . ALA B 1 64 ? -29.547 -17.328 -7.246 1 97.31 64 ALA B N 1
ATOM 3534 C CA . ALA B 1 64 ? -28.219 -17.656 -6.73 1 97.31 64 ALA B CA 1
ATOM 3535 C C . ALA B 1 64 ? -27.859 -19.109 -7.031 1 97.31 64 ALA B C 1
ATOM 3537 O O . ALA B 1 64 ? -28.703 -19.875 -7.504 1 97.31 64 ALA B O 1
ATOM 3538 N N . TRP B 1 65 ? -26.656 -19.438 -6.895 1 98.06 65 TRP B N 1
ATOM 3539 C CA . TRP B 1 65 ? -26.266 -20.844 -6.875 1 98.06 65 TRP B CA 1
ATOM 3540 C C . TRP B 1 65 ? -26.625 -21.484 -5.543 1 98.06 65 TRP B C 1
ATOM 3542 O O . TRP B 1 65 ? -26.328 -20.938 -4.477 1 98.06 65 TRP B O 1
ATOM 3552 N N . CYS B 1 66 ? -27.266 -22.578 -5.625 1 97.31 66 CYS B N 1
ATOM 3553 C CA . CYS B 1 66 ? -27.609 -23.375 -4.453 1 97.31 66 CYS B CA 1
ATOM 3554 C C . CYS B 1 66 ? -27.125 -24.812 -4.605 1 97.31 66 CYS B C 1
ATOM 3556 O O . CYS B 1 66 ? -27.641 -25.562 -5.43 1 97.31 66 CYS B O 1
ATOM 3558 N N . PRO B 1 67 ? -26.094 -25.156 -3.754 1 96.69 67 PRO B N 1
ATOM 3559 C CA . PRO B 1 67 ? -25.688 -26.562 -3.797 1 96.69 67 PRO B CA 1
ATOM 3560 C C . PRO B 1 67 ? -26.828 -27.516 -3.449 1 96.69 67 PRO B C 1
ATOM 3562 O O . PRO B 1 67 ? -27.859 -27.094 -2.91 1 96.69 67 PRO B O 1
ATOM 3565 N N . GLU B 1 68 ? -26.578 -28.75 -3.75 1 95.25 68 GLU B N 1
ATOM 3566 C CA . GLU B 1 68 ? -27.641 -29.734 -3.619 1 95.25 68 GLU B CA 1
ATOM 3567 C C . GLU B 1 68 ? -27.844 -30.125 -2.16 1 95.25 68 GLU B C 1
ATOM 3569 O O . GLU B 1 68 ? -26.891 -30.422 -1.447 1 95.25 68 GLU B O 1
ATOM 3574 N N . GLY B 1 69 ? -29.125 -30.078 -1.753 1 90.88 69 GLY B N 1
ATOM 3575 C CA . GLY B 1 69 ? -29.5 -30.609 -0.456 1 90.88 69 GLY B CA 1
ATOM 3576 C C . GLY B 1 69 ? -29.109 -29.719 0.7 1 90.88 69 GLY B C 1
ATOM 3577 O O . GLY B 1 69 ? -28.625 -28.594 0.49 1 90.88 69 GLY B O 1
ATOM 3578 N N . GLN B 1 70 ? -29.438 -30.25 1.87 1 90.44 70 GLN B N 1
ATOM 3579 C CA . GLN B 1 70 ? -28.984 -29.578 3.09 1 90.44 70 GLN B CA 1
ATOM 3580 C C . GLN B 1 70 ? -27.516 -29.891 3.369 1 90.44 70 GLN B C 1
ATOM 3582 O O . GLN B 1 70 ? -27.109 -31.062 3.391 1 90.44 70 GLN B O 1
ATOM 3587 N N . LEU B 1 71 ? -26.828 -28.812 3.539 1 90.75 71 LEU B N 1
ATOM 3588 C CA . LEU B 1 71 ? -25.391 -28.969 3.736 1 90.75 71 LEU B CA 1
ATOM 3589 C C . LEU B 1 71 ? -25.078 -29.328 5.188 1 90.75 71 LEU B C 1
ATOM 3591 O O . LEU B 1 71 ? -25.703 -28.797 6.109 1 90.75 71 LEU B O 1
ATOM 3595 N N . GLU B 1 72 ? -24.141 -30.297 5.238 1 89.31 72 GLU B N 1
ATOM 3596 C CA . GLU B 1 72 ? -23.609 -30.672 6.543 1 89.31 72 GLU B CA 1
ATOM 3597 C C . GLU B 1 72 ? -22.188 -30.156 6.723 1 89.31 72 GLU B C 1
ATOM 3599 O O . GLU B 1 72 ? -21.562 -29.672 5.77 1 89.31 72 GLU B O 1
ATOM 3604 N N . ARG B 1 73 ? -21.766 -30.297 7.891 1 84.88 73 ARG B N 1
ATOM 3605 C CA . ARG B 1 73 ? -20.438 -29.781 8.234 1 84.88 73 ARG B CA 1
ATOM 3606 C C . ARG B 1 73 ? -19.359 -30.438 7.371 1 84.88 73 ARG B C 1
ATOM 3608 O O . ARG B 1 73 ? -18.375 -29.797 7 1 84.88 73 ARG B O 1
ATOM 3615 N N . SER B 1 74 ? -19.562 -31.594 7.012 1 83.81 74 SER B N 1
ATOM 3616 C CA . SER B 1 74 ? -18.547 -32.344 6.289 1 83.81 74 SER B CA 1
ATOM 3617 C C . SER B 1 74 ? -18.719 -32.188 4.777 1 83.81 74 SER B C 1
ATOM 3619 O O . SER B 1 74 ? -17.906 -32.719 4.004 1 83.81 74 SER B O 1
ATOM 3621 N N . ASP B 1 75 ? -19.703 -31.422 4.398 1 84.75 75 ASP B N 1
ATOM 3622 C CA . ASP B 1 75 ? -19.969 -31.25 2.971 1 84.75 75 ASP B CA 1
ATOM 3623 C C . ASP B 1 75 ? -18.828 -30.5 2.285 1 84.75 75 ASP B C 1
ATOM 3625 O O . ASP B 1 75 ? -18.203 -29.625 2.889 1 84.75 75 ASP B O 1
ATOM 3629 N N . SER B 1 76 ? -18.594 -30.984 1.001 1 91.44 76 SER B N 1
ATOM 3630 C CA . SER B 1 76 ? -17.484 -30.359 0.278 1 91.44 76 SER B CA 1
ATOM 3631 C C . SER B 1 76 ? -17.938 -29.891 -1.104 1 91.44 76 SER B C 1
ATOM 3633 O O . SER B 1 76 ? -17.109 -29.812 -2.025 1 91.44 76 SER B O 1
ATOM 3635 N N . GLN B 1 77 ? -19.25 -29.609 -1.227 1 96.19 77 GLN B N 1
ATOM 3636 C CA . GLN B 1 77 ? -19.75 -29.047 -2.475 1 96.19 77 GLN B CA 1
ATOM 3637 C C . GLN B 1 77 ? -19.141 -27.656 -2.725 1 96.19 77 GLN B C 1
ATOM 3639 O O . GLN B 1 77 ? -18.938 -26.891 -1.786 1 96.19 77 GLN B O 1
ATOM 3644 N N . TYR B 1 78 ? -18.875 -27.469 -4.012 1 98.06 78 TYR B N 1
ATOM 3645 C CA . TYR B 1 78 ? -18.141 -26.219 -4.258 1 98.06 78 TYR B CA 1
ATOM 3646 C C . TYR B 1 78 ? -18.625 -25.547 -5.543 1 98.06 78 TYR B C 1
ATOM 3648 O O . TYR B 1 78 ? -19.203 -26.219 -6.41 1 98.06 78 TYR B O 1
ATOM 3656 N N . LEU B 1 79 ? -18.484 -24.25 -5.539 1 98.5 79 LEU B N 1
ATOM 3657 C CA . LEU B 1 79 ? -18.531 -23.422 -6.738 1 98.5 79 LEU B CA 1
ATOM 3658 C C . LEU B 1 79 ? -17.141 -23.156 -7.277 1 98.5 79 LEU B C 1
ATOM 3660 O O . LEU B 1 79 ? -16.234 -22.797 -6.52 1 98.5 79 LEU B O 1
ATOM 3664 N N . GLN B 1 80 ? -16.938 -23.406 -8.57 1 98.62 80 GLN B N 1
ATOM 3665 C CA . GLN B 1 80 ? -15.602 -23.234 -9.156 1 98.62 80 GLN B CA 1
ATOM 3666 C C . GLN B 1 80 ? -15.609 -22.141 -10.219 1 98.62 80 GLN B C 1
ATOM 3668 O O . GLN B 1 80 ? -16.484 -22.125 -11.086 1 98.62 80 GLN B O 1
ATOM 3673 N N . VAL B 1 81 ? -14.68 -21.266 -10.109 1 98.69 81 VAL B N 1
ATOM 3674 C CA . VAL B 1 81 ? -14.516 -20.188 -11.086 1 98.69 81 VAL B CA 1
ATOM 3675 C C . VAL B 1 81 ? -13.164 -20.328 -11.789 1 98.69 81 VAL B C 1
ATOM 3677 O O . VAL B 1 81 ? -12.133 -20.453 -11.133 1 98.69 81 VAL B O 1
ATOM 3680 N N . ASP B 1 82 ? -13.18 -20.391 -13.086 1 98.38 82 ASP B N 1
ATOM 3681 C CA . ASP B 1 82 ? -11.977 -20.328 -13.914 1 98.38 82 ASP B CA 1
ATOM 3682 C C . ASP B 1 82 ? -11.711 -18.906 -14.391 1 98.38 82 ASP B C 1
ATOM 3684 O O . ASP B 1 82 ? -12.43 -18.391 -15.25 1 98.38 82 ASP B O 1
ATOM 3688 N N . LEU B 1 83 ? -10.672 -18.312 -13.922 1 97.75 83 LEU B N 1
ATOM 3689 C CA . LEU B 1 83 ? -10.367 -16.938 -14.266 1 97.75 83 LEU B CA 1
ATOM 3690 C C . LEU B 1 83 ? -9.602 -16.844 -15.578 1 97.75 83 LEU B C 1
ATOM 3692 O O . LEU B 1 83 ? -9.352 -15.758 -16.094 1 97.75 83 LEU B O 1
ATOM 3696 N N . LYS B 1 84 ? -9.211 -17.938 -16.109 1 96.06 84 LYS B N 1
ATOM 3697 C CA . LYS B 1 84 ? -8.562 -18.109 -17.406 1 96.06 84 LYS B CA 1
ATOM 3698 C C . LYS B 1 84 ? -7.098 -17.703 -17.344 1 96.06 84 LYS B C 1
ATOM 3700 O O . LYS B 1 84 ? -6.27 -18.219 -18.094 1 96.06 84 LYS B O 1
ATOM 3705 N N . VAL B 1 85 ? -6.773 -16.781 -16.5 1 94.56 85 VAL B N 1
ATOM 3706 C CA . VAL B 1 85 ? -5.398 -16.312 -16.359 1 94.56 85 VAL B CA 1
ATOM 3707 C C . VAL B 1 85 ? -4.996 -16.344 -14.883 1 94.56 85 VAL B C 1
ATOM 3709 O O . VAL B 1 85 ? -5.852 -16.297 -14 1 94.56 85 VAL B O 1
ATOM 3712 N N . LEU B 1 86 ? -3.646 -16.453 -14.703 1 95.56 86 LEU B N 1
ATOM 3713 C CA . LEU B 1 86 ? -3.164 -16.328 -13.336 1 95.56 86 LEU B CA 1
ATOM 3714 C C . LEU B 1 86 ? -3.504 -14.945 -12.766 1 95.56 86 LEU B C 1
ATOM 3716 O O . LEU B 1 86 ? -3.238 -13.922 -13.398 1 95.56 86 LEU B O 1
ATOM 3720 N N . THR B 1 87 ? -4.086 -15.023 -11.578 1 96.69 87 THR B N 1
ATOM 3721 C CA . THR B 1 87 ? -4.605 -13.805 -10.969 1 96.69 87 THR B CA 1
ATOM 3722 C C . THR B 1 87 ? -4.148 -13.688 -9.523 1 96.69 87 THR B C 1
ATOM 3724 O O . THR B 1 87 ? -4.098 -14.688 -8.797 1 96.69 87 THR B O 1
ATOM 3727 N N . PHE B 1 88 ? -3.697 -12.469 -9.219 1 96.56 88 PHE B N 1
ATOM 3728 C CA . PHE B 1 88 ? -3.453 -12.125 -7.82 1 96.56 88 PHE B CA 1
ATOM 3729 C C . PHE B 1 88 ? -4.754 -11.75 -7.121 1 96.56 88 PHE B C 1
ATOM 3731 O O . PHE B 1 88 ? -5.25 -10.633 -7.281 1 96.56 88 PHE B O 1
ATOM 3738 N N . LEU B 1 89 ? -5.273 -12.703 -6.305 1 97.06 89 LEU B N 1
ATOM 3739 C CA . LEU B 1 89 ? -6.586 -12.547 -5.688 1 97.06 89 LEU B CA 1
ATOM 3740 C C . LEU B 1 89 ? -6.469 -11.906 -4.309 1 97.06 89 LEU B C 1
ATOM 3742 O O . LEU B 1 89 ? -5.754 -12.414 -3.441 1 97.06 89 LEU B O 1
ATOM 3746 N N . THR B 1 90 ? -7.211 -10.797 -4.047 1 95.75 90 THR B N 1
ATOM 3747 C CA . THR B 1 90 ? -7.016 -10.031 -2.816 1 95.75 90 THR B CA 1
ATOM 3748 C C . THR B 1 90 ? -8.297 -10.016 -1.987 1 95.75 90 THR B C 1
ATOM 3750 O O . THR B 1 90 ? -8.25 -9.852 -0.767 1 95.75 90 THR B O 1
ATOM 3753 N N . LEU B 1 91 ? -9.492 -10.125 -2.672 1 95.44 91 LEU B N 1
ATOM 3754 C CA . LEU B 1 91 ? -10.773 -9.969 -1.994 1 95.44 91 LEU B CA 1
ATOM 3755 C C . LEU B 1 91 ? -11.812 -10.914 -2.572 1 95.44 91 LEU B C 1
ATOM 3757 O O . LEU B 1 91 ? -11.75 -11.273 -3.752 1 95.44 91 LEU B O 1
ATOM 3761 N N . VAL B 1 92 ? -12.742 -11.242 -1.657 1 97.56 92 VAL B N 1
ATOM 3762 C CA . VAL B 1 92 ? -13.922 -12.008 -2.07 1 97.56 92 VAL B CA 1
ATOM 3763 C C . VAL B 1 92 ? -15.188 -11.305 -1.6 1 97.56 92 VAL B C 1
ATOM 3765 O O . VAL B 1 92 ? -15.281 -10.891 -0.44 1 97.56 92 VAL B O 1
ATOM 3768 N N 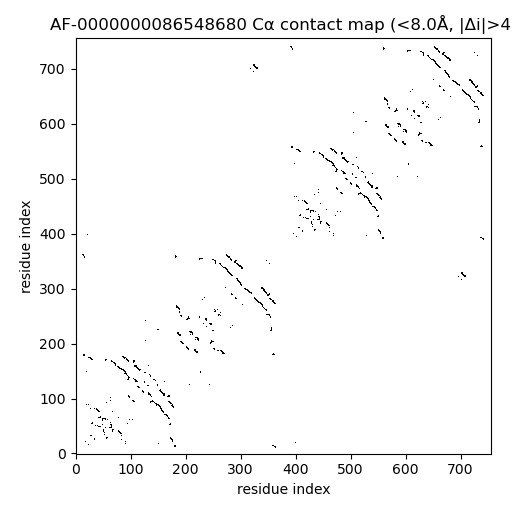. GLY B 1 93 ? -16.047 -11.094 -2.51 1 97.38 93 GLY B N 1
ATOM 3769 C CA . GLY B 1 93 ? -17.375 -10.609 -2.176 1 97.38 93 GLY B CA 1
ATOM 3770 C C . GLY B 1 93 ? -18.438 -11.672 -2.289 1 97.38 93 GLY B C 1
ATOM 3771 O O . GLY B 1 93 ? -18.5 -12.391 -3.287 1 97.38 93 GLY B O 1
ATOM 3772 N N . THR B 1 94 ? -19.25 -11.758 -1.236 1 97.94 94 THR B N 1
ATOM 3773 C CA . THR B 1 94 ? -20.328 -12.758 -1.242 1 97.94 94 THR B CA 1
ATOM 3774 C C . THR B 1 94 ? -21.672 -12.102 -0.942 1 97.94 94 THR B C 1
ATOM 3776 O O . THR B 1 94 ? -21.719 -11.023 -0.351 1 97.94 94 THR B O 1
ATOM 3779 N N . GLN B 1 95 ? -22.641 -12.789 -1.368 1 96.19 95 GLN B N 1
ATOM 3780 C CA . GLN B 1 95 ? -24.031 -12.406 -1.195 1 96.19 95 GLN B CA 1
ATOM 3781 C C . GLN B 1 95 ? -24.953 -13.625 -1.184 1 96.19 95 GLN B C 1
ATOM 3783 O O . GLN B 1 95 ? -24.609 -14.664 -1.764 1 96.19 95 GLN B O 1
ATOM 3788 N N . GLY B 1 96 ? -26.078 -13.523 -0.477 1 96.06 96 GLY B N 1
ATOM 3789 C CA . GLY B 1 96 ? -27.031 -14.617 -0.445 1 96.06 96 GLY B CA 1
ATOM 3790 C C . GLY B 1 96 ? -28.047 -14.562 -1.574 1 96.06 96 GLY B C 1
ATOM 3791 O O . GLY B 1 96 ? -27.828 -13.875 -2.574 1 96.06 96 GLY B O 1
ATOM 3792 N N . ARG B 1 97 ? -29.047 -15.445 -1.395 1 96.19 97 ARG B N 1
ATOM 3793 C CA . ARG B 1 97 ? -30.156 -15.461 -2.346 1 96.19 97 ARG B CA 1
ATOM 3794 C C . ARG B 1 97 ? -31.266 -14.5 -1.915 1 96.19 97 ARG B C 1
ATOM 3796 O O . ARG B 1 97 ? -32.062 -14.82 -1.034 1 96.19 97 ARG B O 1
ATOM 3803 N N . TYR B 1 98 ? -31.344 -13.43 -2.551 1 86.25 98 TYR B N 1
ATOM 3804 C CA . TYR B 1 98 ? -32.406 -12.477 -2.238 1 86.25 98 TYR B CA 1
ATOM 3805 C C . TYR B 1 98 ? -33.688 -12.82 -2.977 1 86.25 98 TYR B C 1
ATOM 3807 O O . TYR B 1 98 ? -34.75 -12.922 -2.365 1 86.25 98 TYR B O 1
ATOM 3815 N N . ALA B 1 99 ? -33.531 -13.078 -4.289 1 87.5 99 ALA B N 1
ATOM 3816 C CA . ALA B 1 99 ? -34.625 -13.523 -5.141 1 87.5 99 ALA B CA 1
ATOM 3817 C C . ALA B 1 99 ? -35.844 -12.617 -4.973 1 87.5 99 ALA B C 1
ATOM 3819 O O . ALA B 1 99 ? -36.938 -13.086 -4.688 1 87.5 99 ALA B O 1
ATOM 3820 N N . ARG B 1 100 ? -35.656 -11.305 -5.098 1 81.31 100 ARG B N 1
ATOM 3821 C CA . ARG B 1 100 ? -36.719 -10.297 -5.02 1 81.31 100 ARG B CA 1
ATOM 3822 C C . ARG B 1 100 ? -37.469 -10.383 -3.688 1 81.31 100 ARG B C 1
ATOM 3824 O O . ARG B 1 100 ? -38.688 -10.281 -3.648 1 81.31 100 ARG B O 1
ATOM 3831 N N . GLY B 1 101 ? -36.75 -10.766 -2.73 1 80.31 101 GLY B N 1
ATOM 3832 C CA . GLY B 1 101 ? -37.312 -10.758 -1.387 1 80.31 101 GLY B CA 1
ATOM 3833 C C . GLY B 1 101 ? -37.844 -12.117 -0.941 1 80.31 101 GLY B C 1
ATOM 3834 O O . GLY B 1 101 ? -38.188 -12.297 0.221 1 80.31 101 GLY B O 1
ATOM 3835 N N . LEU B 1 102 ? -37.844 -13.141 -1.766 1 84.81 102 LEU B N 1
ATOM 3836 C CA . LEU B 1 102 ? -38.375 -14.453 -1.454 1 84.81 102 LEU B CA 1
ATOM 3837 C C . LEU B 1 102 ? -37.281 -15.391 -0.947 1 84.81 102 LEU B C 1
ATOM 3839 O O . LEU B 1 102 ? -37.562 -16.422 -0.335 1 84.81 102 LEU B O 1
ATOM 3843 N N . GLY B 1 103 ? -36.094 -15.008 -1.251 1 88.5 103 GLY B N 1
ATOM 3844 C CA . GLY B 1 103 ? -34.969 -15.852 -0.848 1 88.5 103 GLY B CA 1
ATOM 3845 C C . GLY B 1 103 ? -34.625 -15.719 0.623 1 88.5 103 GLY B C 1
ATOM 3846 O O . GLY B 1 103 ? -34.781 -14.648 1.212 1 88.5 103 GLY B O 1
ATOM 3847 N N . LYS B 1 104 ? -34.156 -16.875 1.228 1 90.94 104 LYS B N 1
ATOM 3848 C CA . LYS B 1 104 ? -33.781 -16.875 2.645 1 90.94 104 LYS B CA 1
ATOM 3849 C C . LYS B 1 104 ? -32.406 -17.516 2.867 1 90.94 104 LYS B C 1
ATOM 3851 O O . LYS B 1 104 ? -31.953 -17.625 4.004 1 90.94 104 LYS B O 1
ATOM 3856 N N . GLU B 1 105 ? -31.797 -17.969 1.801 1 95.44 105 GLU B N 1
ATOM 3857 C CA . GLU B 1 105 ? -30.594 -18.797 1.937 1 95.44 105 GLU B CA 1
ATOM 3858 C C . GLU B 1 105 ? -29.344 -17.969 1.697 1 95.44 105 GLU B C 1
ATOM 3860 O O . GLU B 1 105 ? -29.297 -17.141 0.784 1 95.44 105 GLU B O 1
ATOM 3865 N N . PHE B 1 106 ? -28.391 -18.156 2.537 1 95.94 106 PHE B N 1
ATOM 3866 C CA . PHE B 1 106 ? -27.078 -17.547 2.404 1 95.94 106 PHE B CA 1
ATOM 3867 C C . PHE B 1 106 ? -26.016 -18.359 3.131 1 95.94 106 PHE B C 1
ATOM 3869 O O . PHE B 1 106 ? -26.344 -19.219 3.953 1 95.94 106 PHE B O 1
ATOM 3876 N N . ALA B 1 107 ? -24.828 -18.156 2.781 1 96.19 107 ALA B N 1
ATOM 3877 C CA . ALA B 1 107 ? -23.719 -18.844 3.441 1 96.19 107 ALA B CA 1
ATOM 3878 C C . ALA B 1 107 ? -23.141 -18 4.566 1 96.19 107 ALA B C 1
ATOM 3880 O O . ALA B 1 107 ? -22.594 -16.922 4.324 1 96.19 107 ALA B O 1
ATOM 3881 N N . ARG B 1 108 ? -23.125 -18.531 5.762 1 95.81 108 ARG B N 1
ATOM 3882 C CA . ARG B 1 108 ? -22.594 -17.812 6.918 1 95.81 108 ARG B CA 1
ATOM 3883 C C . ARG B 1 108 ? -21.078 -17.891 6.961 1 95.81 108 ARG B C 1
ATOM 3885 O O . ARG B 1 108 ? -20.422 -17.062 7.598 1 95.81 108 ARG B O 1
ATOM 3892 N N . ALA B 1 109 ? -20.609 -18.906 6.359 1 96.81 109 ALA B N 1
ATOM 3893 C CA . ALA B 1 109 ? -19.172 -19.109 6.289 1 96.81 109 ALA B CA 1
ATOM 3894 C C . ALA B 1 109 ? -18.797 -19.938 5.062 1 96.81 109 ALA B C 1
ATOM 3896 O O . ALA B 1 109 ? -19.641 -20.609 4.473 1 96.81 109 ALA B O 1
ATOM 3897 N N . TYR B 1 110 ? -17.578 -19.859 4.664 1 97.56 110 TYR B N 1
ATOM 3898 C CA . TYR B 1 110 ? -17.094 -20.641 3.533 1 97.56 110 TYR B CA 1
ATOM 3899 C C . TYR B 1 110 ? -15.586 -20.812 3.602 1 97.56 110 TYR B C 1
ATOM 3901 O O . TYR B 1 110 ? -14.922 -20.172 4.422 1 97.56 110 TYR B O 1
ATOM 3909 N N . ARG B 1 111 ? -15.102 -21.734 2.797 1 97.69 111 ARG B N 1
ATOM 3910 C CA . ARG B 1 111 ? -13.68 -21.953 2.59 1 97.69 111 ARG B CA 1
ATOM 3911 C C . ARG B 1 111 ? -13.305 -21.781 1.119 1 97.69 111 ARG B C 1
ATOM 3913 O O . ARG B 1 111 ? -14.18 -21.797 0.248 1 97.69 111 ARG B O 1
ATOM 3920 N N . LEU B 1 112 ? -12.008 -21.562 0.979 1 98.06 112 LEU B N 1
ATOM 3921 C CA . LEU B 1 112 ? -11.516 -21.422 -0.385 1 98.06 112 LEU B CA 1
ATOM 3922 C C . LEU B 1 112 ? -10.469 -22.484 -0.698 1 98.06 112 LEU B C 1
ATOM 3924 O O . LEU B 1 112 ? -9.641 -22.812 0.155 1 98.06 112 LEU B O 1
ATOM 3928 N N . SER B 1 113 ? -10.555 -23.047 -1.854 1 98.06 113 SER B N 1
ATOM 3929 C CA . SER B 1 113 ? -9.484 -23.797 -2.49 1 98.06 113 SER B CA 1
ATOM 3930 C C . SER B 1 113 ? -9.086 -23.172 -3.826 1 98.06 113 SER B C 1
ATOM 3932 O O . SER B 1 113 ? -9.922 -22.562 -4.504 1 98.06 113 SER B O 1
ATOM 3934 N N . TYR B 1 114 ? -7.797 -23.234 -4.078 1 98.5 114 TYR B N 1
ATOM 3935 C CA . TYR B 1 114 ? -7.363 -22.609 -5.316 1 98.5 114 TYR B CA 1
ATOM 3936 C C . TYR B 1 114 ? -6.332 -23.469 -6.039 1 98.5 114 TYR B C 1
ATOM 3938 O O . TYR B 1 114 ? -5.719 -24.344 -5.43 1 98.5 114 TYR B O 1
ATOM 3946 N N . SER B 1 115 ? -6.223 -23.25 -7.316 1 97.81 115 SER B N 1
ATOM 3947 C CA . SER B 1 115 ? -5.281 -23.969 -8.172 1 97.81 115 SER B CA 1
ATOM 3948 C C . SER B 1 115 ? -4.703 -23.047 -9.25 1 97.81 115 SER B C 1
ATOM 3950 O O . SER B 1 115 ? -5.391 -22.156 -9.734 1 97.81 115 SER B O 1
ATOM 3952 N N . ARG B 1 116 ? -3.424 -23.281 -9.508 1 96.75 116 ARG B N 1
ATOM 3953 C CA . ARG B 1 116 ? -2.752 -22.5 -10.539 1 96.75 116 ARG B CA 1
ATOM 3954 C C . ARG B 1 116 ? -2.713 -23.25 -11.859 1 96.75 116 ARG B C 1
ATOM 3956 O O . ARG B 1 116 ? -2.559 -22.641 -12.922 1 96.75 116 ARG B O 1
ATOM 3963 N N . ASP B 1 117 ? -2.93 -24.562 -11.797 1 92.12 117 ASP B N 1
ATOM 3964 C CA . ASP B 1 117 ? -2.801 -25.391 -12.992 1 92.12 117 ASP B CA 1
ATOM 3965 C C . ASP B 1 117 ? -4.07 -26.203 -13.242 1 92.12 117 ASP B C 1
ATOM 3967 O O . ASP B 1 117 ? -4.172 -26.922 -14.234 1 92.12 117 ASP B O 1
ATOM 3971 N N . GLY B 1 118 ? -4.969 -26.156 -12.383 1 93.12 118 GLY B N 1
ATOM 3972 C CA . GLY B 1 118 ? -6.199 -26.922 -12.523 1 93.12 118 GLY B CA 1
ATOM 3973 C C . GLY B 1 118 ? -6.07 -28.359 -12.047 1 93.12 118 GLY B C 1
ATOM 3974 O O . GLY B 1 118 ? -7.051 -29.109 -12.055 1 93.12 118 GLY B O 1
ATOM 3975 N N . GLU B 1 119 ? -4.902 -28.703 -11.617 1 93.31 119 GLU B N 1
ATOM 3976 C CA . GLU B 1 119 ? -4.641 -30.094 -11.211 1 93.31 119 GLU B CA 1
ATOM 3977 C C . GLU B 1 119 ? -4.352 -30.172 -9.711 1 93.31 119 GLU B C 1
ATOM 3979 O O . GLU B 1 119 ? -4.902 -31.031 -9.016 1 93.31 119 GLU B O 1
ATOM 3984 N N . THR B 1 120 ? -3.506 -29.344 -9.312 1 94.25 120 THR B N 1
ATOM 3985 C CA . THR B 1 120 ? -3.143 -29.328 -7.902 1 94.25 120 THR B CA 1
ATOM 3986 C C . THR B 1 120 ? -3.943 -28.266 -7.152 1 94.25 120 THR B C 1
ATOM 3988 O O . THR B 1 120 ? -3.922 -27.094 -7.52 1 94.25 120 THR B O 1
ATOM 3991 N N . TRP B 1 121 ? -4.664 -28.719 -6.137 1 96.38 121 TRP B N 1
ATOM 3992 C CA . TRP B 1 121 ? -5.512 -27.797 -5.387 1 96.38 121 TRP B CA 1
ATOM 3993 C C . TRP B 1 121 ? -4.945 -27.547 -3.99 1 96.38 121 TRP B C 1
ATOM 3995 O O . TRP B 1 121 ? -4.441 -28.469 -3.346 1 96.38 121 TRP B O 1
ATOM 4005 N N . LYS B 1 122 ? -5.023 -26.312 -3.576 1 95.81 122 LYS B N 1
ATOM 4006 C CA . LYS B 1 122 ? -4.516 -25.891 -2.275 1 95.81 122 LYS B CA 1
ATOM 4007 C C . LYS B 1 122 ? -5.598 -25.172 -1.469 1 95.81 122 LYS B C 1
ATOM 4009 O O . LYS B 1 122 ? -6.324 -24.328 -2.002 1 95.81 122 LYS B O 1
ATOM 4014 N N . PRO B 1 123 ? -5.691 -25.578 -0.224 1 96.81 123 PRO B N 1
ATOM 4015 C CA . PRO B 1 123 ? -6.629 -24.828 0.622 1 96.81 123 PRO B CA 1
ATOM 4016 C C . PRO B 1 123 ? -6.078 -23.484 1.069 1 96.81 123 PRO B C 1
ATOM 4018 O O . PRO B 1 123 ? -4.883 -23.359 1.346 1 96.81 123 PRO B O 1
ATOM 4021 N N . TRP B 1 124 ? -6.922 -22.516 1.123 1 97.56 124 TRP B N 1
ATOM 4022 C CA . TRP B 1 124 ? -6.512 -21.234 1.659 1 97.56 124 TRP B CA 1
ATOM 4023 C C . TRP B 1 124 ? -6.621 -21.203 3.18 1 97.56 124 TRP B C 1
ATOM 4025 O O . TRP B 1 124 ? -7.57 -21.75 3.748 1 97.56 124 TRP B O 1
ATOM 4035 N N . LYS B 1 125 ? -5.664 -20.656 3.783 1 96.12 125 LYS B N 1
ATOM 4036 C CA . LYS B 1 125 ? -5.676 -20.359 5.215 1 96.12 125 LYS B CA 1
ATOM 4037 C C . LYS B 1 125 ? -5.137 -18.953 5.492 1 96.12 125 LYS B C 1
ATOM 4039 O O . LYS B 1 125 ? -4.262 -18.469 4.773 1 96.12 125 LYS B O 1
ATOM 4044 N N . ASN B 1 126 ? -5.75 -18.406 6.469 1 93.12 126 ASN B N 1
ATOM 4045 C CA . ASN B 1 126 ? -5.156 -17.125 6.852 1 93.12 126 ASN B CA 1
ATOM 4046 C C . ASN B 1 126 ? -3.822 -17.312 7.562 1 93.12 126 ASN B C 1
ATOM 4048 O O . ASN B 1 126 ? -3.338 -18.438 7.691 1 93.12 126 ASN B O 1
ATOM 4052 N N . ARG B 1 127 ? -3.191 -16.297 7.961 1 88.75 127 ARG B N 1
ATOM 4053 C CA . ARG B 1 127 ? -1.849 -16.328 8.531 1 88.75 127 ARG B CA 1
ATOM 4054 C C . ARG B 1 127 ? -1.842 -17.078 9.867 1 88.75 127 ARG B C 1
ATOM 4056 O O . ARG B 1 127 ? -0.801 -17.578 10.297 1 88.75 127 ARG B O 1
ATOM 4063 N N . GLN B 1 128 ? -2.99 -17.188 10.484 1 88.56 128 GLN B N 1
ATOM 4064 C CA . GLN B 1 128 ? -3.115 -17.906 11.75 1 88.56 128 GLN B CA 1
ATOM 4065 C C . GLN B 1 128 ? -3.469 -19.375 11.523 1 88.56 128 GLN B C 1
ATOM 4067 O O . GLN B 1 128 ? -3.594 -20.141 12.484 1 88.56 128 GLN B O 1
ATOM 4072 N N . GLY B 1 129 ? -3.746 -19.672 10.352 1 91.38 129 GLY B N 1
ATOM 4073 C CA . GLY B 1 129 ? -4.016 -21.078 10.031 1 91.38 129 GLY B CA 1
ATOM 4074 C C . GLY B 1 129 ? -5.496 -21.391 9.945 1 91.38 129 GLY B C 1
ATOM 4075 O O . GLY B 1 129 ? -5.883 -22.547 9.812 1 91.38 129 GLY B O 1
ATOM 4076 N N . ASN B 1 130 ? -6.305 -20.359 9.992 1 94.12 130 ASN B N 1
ATOM 4077 C CA . ASN B 1 130 ? -7.746 -20.562 9.875 1 94.12 130 ASN B CA 1
ATOM 4078 C C . ASN B 1 130 ? -8.188 -20.641 8.414 1 94.12 130 ASN B C 1
ATOM 4080 O O . ASN B 1 130 ? -7.852 -19.766 7.613 1 94.12 130 ASN B O 1
ATOM 4084 N N . ALA B 1 131 ? -8.984 -21.641 8.203 1 95.69 131 ALA B N 1
ATOM 4085 C CA . ALA B 1 131 ? -9.383 -21.859 6.816 1 95.69 131 ALA B CA 1
ATOM 4086 C C . ALA B 1 131 ? -10.773 -21.281 6.551 1 95.69 131 ALA B C 1
ATOM 4088 O O . ALA B 1 131 ? -11.188 -21.141 5.395 1 95.69 131 ALA B O 1
ATOM 4089 N N . VAL B 1 132 ? -11.539 -21.062 7.613 1 96.62 132 VAL B N 1
ATOM 4090 C CA . VAL B 1 132 ? -12.938 -20.672 7.449 1 96.62 132 VAL B CA 1
ATOM 4091 C C . VAL B 1 132 ? -13.047 -19.141 7.398 1 96.62 132 VAL B C 1
ATOM 4093 O O . VAL B 1 132 ? -12.5 -18.453 8.258 1 96.62 132 VAL B O 1
ATOM 4096 N N . ILE B 1 133 ? -13.727 -18.641 6.41 1 97.12 133 ILE B N 1
ATOM 4097 C CA . ILE B 1 133 ? -13.961 -17.219 6.219 1 97.12 133 ILE B CA 1
ATOM 4098 C C . ILE B 1 133 ? -15.414 -16.875 6.562 1 97.12 133 ILE B C 1
ATOM 4100 O O . ILE B 1 133 ? -16.328 -17.594 6.16 1 97.12 133 ILE B O 1
ATOM 4104 N N . GLU B 1 134 ? -15.602 -15.828 7.246 1 96.06 134 GLU B N 1
ATOM 4105 C CA . GLU B 1 134 ? -16.953 -15.398 7.566 1 96.06 134 GLU B CA 1
ATOM 4106 C C . GLU B 1 134 ? -17.688 -14.898 6.324 1 96.06 134 GLU B C 1
ATOM 4108 O O . GLU B 1 134 ? -17.109 -14.18 5.504 1 96.06 134 GLU B O 1
ATOM 4113 N N . GLY B 1 135 ? -18.922 -15.281 6.285 1 96.06 135 GLY B N 1
ATOM 4114 C CA . GLY B 1 135 ? -19.719 -14.898 5.133 1 96.06 135 GLY B CA 1
ATOM 4115 C C . GLY B 1 135 ? -20.844 -13.938 5.477 1 96.06 135 GLY B C 1
ATOM 4116 O O . GLY B 1 135 ? -20.625 -12.922 6.133 1 96.06 135 GLY B O 1
ATOM 4117 N N . ASN B 1 136 ? -22.016 -14.312 4.93 1 95.19 136 ASN B N 1
ATOM 4118 C CA . ASN B 1 136 ? -23.156 -13.406 5.008 1 95.19 136 ASN B CA 1
ATOM 4119 C C . ASN B 1 136 ? -23.984 -13.648 6.27 1 95.19 136 ASN B C 1
ATOM 4121 O O . ASN B 1 136 ? -23.938 -14.734 6.848 1 95.19 136 ASN B O 1
ATOM 4125 N N . LYS B 1 137 ? -24.766 -12.555 6.645 1 91.12 137 LYS B N 1
ATOM 4126 C CA . LYS B 1 137 ? -25.688 -12.633 7.762 1 91.12 137 LYS B CA 1
ATOM 4127 C C . LYS B 1 137 ? -27.141 -12.453 7.289 1 91.12 137 LYS B C 1
ATOM 4129 O O . LYS B 1 137 ? -28.078 -12.617 8.07 1 91.12 137 LYS B O 1
ATOM 4134 N N . ASN B 1 138 ? -27.219 -12.086 6.109 1 89.19 138 ASN B N 1
ATOM 4135 C CA . ASN B 1 138 ? -28.516 -11.953 5.449 1 89.19 138 ASN B CA 1
ATOM 4136 C C . ASN B 1 138 ? -28.406 -12.234 3.951 1 89.19 138 ASN B C 1
ATOM 4138 O O . ASN B 1 138 ? -27.359 -12.633 3.463 1 89.19 138 ASN B O 1
ATOM 4142 N N . THR B 1 139 ? -29.516 -12.047 3.273 1 91 139 THR B N 1
ATOM 4143 C CA . THR B 1 139 ? -29.578 -12.492 1.885 1 91 139 THR B CA 1
ATOM 4144 C C . THR B 1 139 ? -29.219 -11.352 0.935 1 91 139 THR B C 1
ATOM 4146 O O . THR B 1 139 ? -28.984 -11.578 -0.255 1 91 139 THR B O 1
ATOM 4149 N N . TYR B 1 140 ? -29.109 -10.117 1.387 1 83.31 140 TYR B N 1
ATOM 4150 C CA . TYR B 1 140 ? -29.062 -9.008 0.439 1 83.31 140 TYR B CA 1
ATOM 4151 C C . TYR B 1 140 ? -27.766 -8.234 0.569 1 83.31 140 TYR B C 1
ATOM 4153 O O . TYR B 1 140 ? -27.25 -7.691 -0.416 1 83.31 140 TYR B O 1
ATOM 4161 N N . ALA B 1 141 ? -27.203 -8.195 1.757 1 82.19 141 ALA B N 1
ATOM 4162 C CA . ALA B 1 141 ? -26 -7.391 1.964 1 82.19 141 ALA B CA 1
ATOM 4163 C C . ALA B 1 141 ? -24.766 -8.102 1.427 1 82.19 141 ALA B C 1
ATOM 4165 O O . ALA B 1 141 ? -24.625 -9.32 1.569 1 82.19 141 ALA B O 1
ATOM 4166 N N . ILE B 1 142 ? -23.938 -7.352 0.784 1 89.12 142 ILE B N 1
ATOM 4167 C CA . ILE B 1 142 ? -22.656 -7.898 0.327 1 89.12 142 ILE B CA 1
ATOM 4168 C C . ILE B 1 142 ? -21.656 -7.906 1.479 1 89.12 142 ILE B C 1
ATOM 4170 O O . ILE B 1 142 ? -21.562 -6.934 2.23 1 89.12 142 ILE B O 1
ATOM 4174 N N . VAL B 1 143 ? -21.016 -9 1.638 1 93.12 143 VAL B N 1
ATOM 4175 C CA . VAL B 1 143 ? -19.922 -9.078 2.605 1 93.12 143 VAL B CA 1
ATOM 4176 C C . VAL B 1 143 ? -18.594 -9.234 1.874 1 93.12 143 VAL B C 1
ATOM 4178 O O . VAL B 1 143 ? -18.391 -10.203 1.131 1 93.12 143 VAL B O 1
ATOM 4181 N N . TYR B 1 144 ? -17.688 -8.234 2.092 1 91.75 144 TYR B N 1
ATOM 4182 C CA . TYR B 1 144 ? -16.359 -8.281 1.512 1 91.75 144 TYR B CA 1
ATOM 4183 C C . TYR B 1 144 ? -15.344 -8.797 2.525 1 91.75 144 TYR B C 1
ATOM 4185 O O . TYR B 1 144 ? -15.312 -8.344 3.67 1 91.75 144 TYR B O 1
ATOM 4193 N N . LYS B 1 145 ? -14.586 -9.742 2.057 1 94.56 145 LYS B N 1
ATOM 4194 C CA . LYS B 1 145 ? -13.523 -10.266 2.906 1 94.56 145 LYS B CA 1
ATOM 4195 C C . LYS B 1 145 ? -12.172 -10.211 2.191 1 94.56 145 LYS B C 1
ATOM 4197 O O . LYS B 1 145 ? -12.023 -10.758 1.097 1 94.56 145 LYS B O 1
ATOM 4202 N N . GLU B 1 146 ? -11.242 -9.5 2.867 1 91.81 146 GLU B N 1
ATOM 4203 C CA . GLU B 1 146 ? -9.883 -9.461 2.34 1 91.81 146 GLU B CA 1
ATOM 4204 C C . GLU B 1 146 ? -9.141 -10.766 2.643 1 91.81 146 GLU B C 1
ATOM 4206 O O . GLU B 1 146 ? -9.273 -11.32 3.736 1 91.81 146 GLU B O 1
ATOM 4211 N N . LEU B 1 147 ? -8.406 -11.133 1.659 1 94.25 147 LEU B N 1
ATOM 4212 C CA . LEU B 1 147 ? -7.594 -12.336 1.845 1 94.25 147 LEU B CA 1
ATOM 4213 C C . LEU B 1 147 ? -6.191 -11.969 2.324 1 94.25 147 LEU B C 1
ATOM 4215 O O . LEU B 1 147 ? -5.418 -11.359 1.588 1 94.25 147 LEU B O 1
ATOM 4219 N N . HIS B 1 148 ? -5.949 -12.391 3.541 1 90.94 148 HIS B N 1
ATOM 4220 C CA . HIS B 1 148 ? -4.617 -12.266 4.121 1 90.94 148 HIS B CA 1
ATOM 4221 C C . HIS B 1 148 ? -4.059 -13.633 4.52 1 90.94 148 HIS B C 1
ATOM 4223 O O . HIS B 1 148 ? -4.414 -14.172 5.57 1 90.94 148 HIS B O 1
ATOM 4229 N N . PRO B 1 149 ? -3.256 -14.195 3.779 1 93.06 149 PRO B N 1
ATOM 4230 C CA . PRO B 1 149 ? -2.555 -13.633 2.625 1 93.06 149 PRO B CA 1
ATOM 4231 C C . PRO B 1 149 ? -3.377 -13.703 1.34 1 93.06 149 PRO B C 1
ATOM 4233 O O . PRO B 1 149 ? -4.301 -14.516 1.241 1 93.06 149 PRO B O 1
ATOM 4236 N N . SER B 1 150 ? -2.959 -12.82 0.406 1 94.56 150 SER B N 1
ATOM 4237 C CA . SER B 1 150 ? -3.475 -12.953 -0.953 1 94.56 150 SER B CA 1
ATOM 4238 C C . SER B 1 150 ? -2.971 -14.234 -1.613 1 94.56 150 SER B C 1
ATOM 4240 O O . SER B 1 150 ? -1.991 -14.828 -1.159 1 94.56 150 SER B O 1
ATOM 4242 N N . ILE B 1 151 ? -3.701 -14.602 -2.664 1 95.12 151 ILE B N 1
ATOM 4243 C CA . ILE B 1 151 ? -3.271 -15.836 -3.316 1 95.12 151 ILE B CA 1
ATOM 4244 C C . ILE B 1 151 ? -3.168 -15.617 -4.824 1 95.12 151 ILE B C 1
ATOM 4246 O O . ILE B 1 151 ? -3.812 -14.711 -5.371 1 95.12 151 ILE B O 1
ATOM 4250 N N . ILE B 1 152 ? -2.307 -16.391 -5.348 1 97.06 152 ILE B N 1
ATOM 4251 C CA . ILE B 1 152 ? -2.166 -16.438 -6.801 1 97.06 152 ILE B CA 1
ATOM 4252 C C . ILE B 1 152 ? -2.846 -17.688 -7.344 1 97.06 152 ILE B C 1
ATOM 4254 O O . ILE B 1 152 ? -2.473 -18.812 -6.988 1 97.06 152 ILE B O 1
ATOM 4258 N N . ALA B 1 153 ? -3.875 -17.453 -8.234 1 97.38 153 ALA B N 1
ATOM 4259 C CA . ALA B 1 153 ? -4.66 -18.594 -8.703 1 97.38 153 ALA B CA 1
ATOM 4260 C C . ALA B 1 153 ? -5.293 -18.312 -10.062 1 97.38 153 ALA B C 1
ATOM 4262 O O . ALA B 1 153 ? -5.539 -17.156 -10.406 1 97.38 153 ALA B O 1
ATOM 4263 N N . ARG B 1 154 ? -5.465 -19.391 -10.75 1 97.56 154 ARG B N 1
ATOM 4264 C CA . ARG B 1 154 ? -6.32 -19.344 -11.93 1 97.56 154 ARG B CA 1
ATOM 4265 C C . ARG B 1 154 ? -7.715 -19.875 -11.617 1 97.56 154 ARG B C 1
ATOM 4267 O O . ARG B 1 154 ? -8.719 -19.297 -12.039 1 97.56 154 ARG B O 1
ATOM 4274 N N . TYR B 1 155 ? -7.727 -20.938 -10.867 1 98.44 155 TYR B N 1
ATOM 4275 C CA . TYR B 1 155 ? -8.984 -21.547 -10.461 1 98.44 155 TYR B CA 1
ATOM 4276 C C . TYR B 1 155 ? -9.258 -21.297 -8.984 1 98.44 155 TYR B C 1
ATOM 4278 O O . TYR B 1 155 ? -8.344 -21.406 -8.156 1 98.44 155 TYR B O 1
ATOM 4286 N N . VAL B 1 156 ? -10.5 -21.016 -8.727 1 98.69 156 VAL B N 1
ATOM 4287 C CA . VAL B 1 156 ? -10.898 -20.797 -7.34 1 98.69 156 VAL B CA 1
ATOM 4288 C C . VAL B 1 156 ? -12.172 -21.578 -7.031 1 98.69 156 VAL B C 1
ATOM 4290 O O . VAL B 1 156 ? -13.125 -21.562 -7.816 1 98.69 156 VAL B O 1
ATOM 4293 N N . ARG B 1 157 ? -12.164 -22.234 -5.945 1 98.62 157 ARG B N 1
ATOM 4294 C CA . ARG B 1 157 ? -13.352 -22.938 -5.461 1 98.62 157 ARG B CA 1
ATOM 4295 C C . ARG B 1 157 ? -13.852 -22.328 -4.156 1 98.62 157 ARG B C 1
ATOM 4297 O O . ARG B 1 157 ? -13.078 -22.141 -3.217 1 98.62 157 ARG B O 1
ATOM 4304 N N . LEU B 1 158 ? -15.094 -22.031 -4.152 1 98.31 158 LEU B N 1
ATOM 4305 C CA . LEU B 1 158 ? -15.773 -21.578 -2.936 1 98.31 158 LEU B CA 1
ATOM 4306 C C . LEU B 1 158 ? -16.594 -22.719 -2.334 1 98.31 158 LEU B C 1
ATOM 4308 O O . LEU B 1 158 ? -17.453 -23.281 -3.01 1 98.31 158 LEU B O 1
ATOM 4312 N N . ILE B 1 159 ? -16.391 -22.984 -1.104 1 97.94 159 ILE B N 1
ATOM 4313 C CA . ILE B 1 159 ? -17.031 -24.109 -0.416 1 97.94 159 ILE B CA 1
ATOM 4314 C C . ILE B 1 159 ? -17.797 -23.594 0.801 1 97.94 159 ILE B C 1
ATOM 4316 O O . ILE B 1 159 ? -17.203 -23.297 1.84 1 97.94 159 ILE B O 1
ATOM 4320 N N . PRO B 1 160 ? -19.062 -23.562 0.678 1 97.06 160 PRO B N 1
ATOM 4321 C CA . PRO B 1 160 ? -19.828 -23.141 1.854 1 97.06 160 PRO B CA 1
ATOM 4322 C C . PRO B 1 160 ? -19.656 -24.094 3.039 1 97.06 160 PRO B C 1
ATOM 4324 O O . PRO B 1 160 ? -19.547 -25.312 2.854 1 97.06 160 PRO B O 1
ATOM 4327 N N . VAL B 1 161 ? -19.562 -23.469 4.207 1 95.56 161 VAL B N 1
ATOM 4328 C CA . VAL B 1 161 ? -19.438 -24.234 5.445 1 95.56 161 VAL B CA 1
ATOM 4329 C C . VAL B 1 161 ? -20.609 -23.906 6.375 1 95.56 161 VAL B C 1
ATOM 4331 O O . VAL B 1 161 ? -20.984 -22.734 6.516 1 95.56 161 VAL B O 1
ATOM 4334 N N . THR B 1 162 ? -21.203 -24.953 6.93 1 92.88 162 THR B N 1
ATOM 4335 C CA . THR B 1 162 ? -22.297 -24.75 7.875 1 92.88 162 THR B CA 1
ATOM 4336 C C . THR B 1 162 ? -22.062 -25.562 9.148 1 92.88 162 THR B C 1
ATOM 4338 O O . THR B 1 162 ? -21.531 -26.672 9.094 1 92.88 162 THR B O 1
ATOM 4341 N N . GLU B 1 163 ? -22.422 -25 10.234 1 88.75 163 GLU B N 1
ATOM 4342 C CA . GLU B 1 163 ? -22.344 -25.703 11.508 1 88.75 163 GLU B CA 1
ATOM 4343 C C . GLU B 1 163 ? -23.531 -26.656 11.688 1 88.75 163 GLU B C 1
ATOM 4345 O O . GLU B 1 163 ? -23.375 -27.734 12.258 1 88.75 163 GLU B O 1
ATOM 4350 N N . HIS B 1 164 ? -24.672 -26.188 11.258 1 89.25 164 HIS B N 1
ATOM 4351 C CA . HIS B 1 164 ? -25.891 -26.984 11.305 1 89.25 164 HIS B CA 1
ATOM 4352 C C . HIS B 1 164 ? -26.453 -27.25 9.906 1 89.25 164 HIS B C 1
ATOM 4354 O O . HIS B 1 164 ? -26.156 -26.484 8.977 1 89.25 164 HIS B O 1
ATOM 4360 N N . SER B 1 165 ? -27.156 -28.344 9.875 1 89.75 165 SER B N 1
ATOM 4361 C CA . SER B 1 165 ? -27.766 -28.672 8.594 1 89.75 165 SER B CA 1
ATOM 4362 C C . SER B 1 165 ? -28.672 -27.531 8.102 1 89.75 165 SER B C 1
ATOM 4364 O O . SER B 1 165 ? -29.609 -27.141 8.789 1 89.75 165 SER B O 1
ATOM 4366 N N . SER B 1 166 ? -28.266 -26.953 6.977 1 91.19 166 SER B N 1
ATOM 4367 C CA . SER B 1 166 ? -29.031 -25.844 6.43 1 91.19 166 SER B CA 1
ATOM 4368 C C . SER B 1 166 ? -28.906 -25.781 4.91 1 91.19 166 SER B C 1
ATOM 4370 O O . SER B 1 166 ? -27.984 -26.375 4.332 1 91.19 166 SER B O 1
ATOM 4372 N N . THR B 1 167 ? -29.891 -25.156 4.32 1 93.56 167 THR B N 1
ATOM 4373 C CA . THR B 1 167 ? -29.797 -24.828 2.898 1 93.56 167 THR B CA 1
ATOM 4374 C C . THR B 1 167 ? -29.016 -23.531 2.686 1 93.56 167 THR B C 1
ATOM 4376 O O . THR B 1 167 ? -29.203 -22.562 3.428 1 93.56 167 THR B O 1
ATOM 4379 N N . VAL B 1 168 ? -28.172 -23.656 1.726 1 95.5 168 VAL B N 1
ATOM 4380 C CA . VAL B 1 168 ? -27.312 -22.484 1.494 1 95.5 168 VAL B CA 1
ATOM 4381 C C . VAL B 1 168 ? -27.344 -22.109 0.017 1 95.5 168 VAL B C 1
ATOM 4383 O O . VAL B 1 168 ? -27.5 -22.969 -0.851 1 95.5 168 VAL B O 1
ATOM 4386 N N . CYS B 1 169 ? -27.328 -20.859 -0.253 1 97.12 169 CYS B N 1
ATOM 4387 C CA . CYS B 1 169 ? -27.125 -20.312 -1.59 1 97.12 169 CYS B CA 1
ATOM 4388 C C . CYS B 1 169 ? -26.094 -19.188 -1.567 1 97.12 169 CYS B C 1
ATOM 4390 O O . CYS B 1 169 ? -25.906 -18.531 -0.535 1 97.12 169 CYS B O 1
ATOM 4392 N N . MET B 1 170 ? -25.453 -19 -2.707 1 96.94 170 MET B N 1
ATOM 4393 C CA . MET B 1 170 ? -24.375 -18.016 -2.693 1 96.94 170 MET B CA 1
ATOM 4394 C C . MET B 1 170 ? -24.312 -17.266 -4.016 1 96.94 170 MET B C 1
ATOM 4396 O O . MET B 1 170 ? -24.547 -17.844 -5.078 1 96.94 170 MET B O 1
ATOM 4400 N N . ARG B 1 171 ? -24.031 -16.047 -3.961 1 97.88 171 ARG B N 1
ATOM 4401 C CA . ARG B 1 171 ? -23.531 -15.203 -5.043 1 97.88 171 ARG B CA 1
ATOM 4402 C C . ARG B 1 171 ? -22.141 -14.656 -4.715 1 97.88 171 ARG B C 1
ATOM 4404 O O . ARG B 1 171 ? -21.812 -14.422 -3.545 1 97.88 171 ARG B O 1
ATOM 4411 N N . VAL B 1 172 ? -21.375 -14.531 -5.809 1 98.12 172 VAL B N 1
ATOM 4412 C CA . VAL B 1 172 ? -19.969 -14.25 -5.504 1 98.12 172 VAL B CA 1
ATOM 4413 C C . VAL B 1 172 ? -19.391 -13.297 -6.547 1 98.12 172 VAL B C 1
ATOM 4415 O O . VAL B 1 172 ? -19.875 -13.242 -7.684 1 98.12 172 VAL B O 1
ATOM 4418 N N . GLU B 1 173 ? -18.516 -12.469 -6.102 1 98.38 173 GLU B N 1
ATOM 4419 C CA . GLU B 1 173 ? -17.562 -11.742 -6.93 1 98.38 173 GLU B CA 1
ATOM 4420 C C . GLU B 1 173 ? -16.156 -11.867 -6.379 1 98.38 173 GLU B C 1
ATOM 4422 O O . GLU B 1 173 ? -15.953 -11.891 -5.164 1 98.38 173 GLU B O 1
ATOM 4427 N N . LEU B 1 174 ? -15.234 -12.086 -7.324 1 98.06 174 LEU B N 1
ATOM 4428 C CA . LEU B 1 174 ? -13.82 -12.117 -6.965 1 98.06 174 LEU B CA 1
ATOM 4429 C C . LEU B 1 174 ? -13.125 -10.82 -7.375 1 98.06 174 LEU B C 1
ATOM 4431 O O . LEU B 1 174 ? -13.484 -10.211 -8.383 1 98.06 174 LEU B O 1
ATOM 4435 N N . TYR B 1 175 ? -12.188 -10.406 -6.508 1 96.19 175 TYR B N 1
ATOM 4436 C CA . TYR B 1 175 ? -11.461 -9.164 -6.766 1 96.19 175 TYR B CA 1
ATOM 4437 C C . TYR B 1 175 ? -9.953 -9.398 -6.777 1 96.19 175 TYR B C 1
ATOM 4439 O O . TYR B 1 175 ? -9.438 -10.164 -5.957 1 96.19 175 TYR B O 1
ATOM 4447 N N . GLY B 1 176 ? -9.234 -8.742 -7.656 1 95.06 176 GLY B N 1
ATOM 4448 C CA . GLY B 1 176 ? -7.793 -8.875 -7.785 1 95.06 176 GLY B CA 1
ATOM 4449 C C . GLY B 1 176 ? -7.242 -8.234 -9.047 1 95.06 176 GLY B C 1
ATOM 4450 O O . GLY B 1 176 ? -7.828 -7.285 -9.57 1 95.06 176 GLY B O 1
ATOM 4451 N N . CYS B 1 177 ? -5.996 -8.648 -9.367 1 91.81 177 CYS B N 1
ATOM 4452 C CA . CYS B 1 177 ? -5.324 -8.164 -10.57 1 91.81 177 CYS B CA 1
ATOM 4453 C C . CYS B 1 177 ? -4.625 -9.305 -11.305 1 91.81 177 CYS B C 1
ATOM 4455 O O . CYS B 1 177 ? -4.277 -10.312 -10.695 1 91.81 177 CYS B O 1
ATOM 4457 N N . PRO B 1 178 ? -4.484 -9.102 -12.594 1 91.69 178 PRO B N 1
ATOM 4458 C CA . PRO B 1 178 ? -3.742 -10.133 -13.328 1 91.69 178 PRO B CA 1
ATOM 4459 C C . PRO B 1 178 ? -2.314 -10.305 -12.812 1 91.69 178 PRO B C 1
ATOM 4461 O O . PRO B 1 178 ? -1.659 -9.32 -12.461 1 91.69 178 PRO B O 1
ATOM 4464 N N . TRP B 1 179 ? -1.903 -11.531 -12.695 1 93.94 179 TRP B N 1
ATOM 4465 C CA . TRP B 1 179 ? -0.545 -11.875 -12.289 1 93.94 179 TRP B CA 1
ATOM 4466 C C . TRP B 1 179 ? 0.371 -12 -13.5 1 93.94 179 TRP B C 1
ATOM 4468 O O . TRP B 1 179 ? 0.598 -13.102 -14 1 93.94 179 TRP B O 1
ATOM 4478 N N . HIS B 1 180 ? 1.009 -10.922 -13.883 1 90.31 180 HIS B N 1
ATOM 4479 C CA . HIS B 1 180 ? 1.778 -10.859 -15.117 1 90.31 180 HIS B CA 1
ATOM 4480 C C . HIS B 1 180 ? 3.152 -11.5 -14.945 1 90.31 180 HIS B C 1
ATOM 4482 O O . HIS B 1 180 ? 3.818 -11.82 -15.93 1 90.31 180 HIS B O 1
ATOM 4488 N N . ASP B 1 181 ? 3.547 -11.664 -13.711 1 92.06 181 ASP B N 1
ATOM 4489 C CA . ASP B 1 181 ? 4.809 -12.352 -13.453 1 92.06 181 ASP B CA 1
ATOM 4490 C C . ASP B 1 181 ? 4.82 -13.742 -14.078 1 92.06 181 ASP B C 1
ATOM 4492 O O . ASP B 1 181 ? 5.844 -14.188 -14.602 1 92.06 181 ASP B O 1
ATOM 4496 N N . GLY B 1 182 ? 3.723 -14.375 -13.945 1 93.94 182 GLY B N 1
ATOM 4497 C CA . GLY B 1 182 ? 3.574 -15.719 -14.492 1 93.94 182 GLY B CA 1
ATOM 4498 C C . GLY B 1 182 ? 4.25 -16.781 -13.648 1 93.94 182 GLY B C 1
ATOM 4499 O O . GLY B 1 182 ? 4.332 -17.938 -14.055 1 93.94 182 GLY B O 1
ATOM 4500 N N . LEU B 1 183 ? 4.82 -16.406 -12.531 1 95.88 183 LEU B N 1
ATOM 4501 C CA . LEU B 1 183 ? 5.477 -17.359 -11.641 1 95.88 183 LEU B CA 1
ATOM 4502 C C . LEU B 1 183 ? 4.469 -18.328 -11.023 1 95.88 183 LEU B C 1
ATOM 4504 O O . LEU B 1 183 ? 3.441 -17.891 -10.492 1 95.88 183 LEU B O 1
ATOM 4508 N N . ILE B 1 184 ? 4.773 -19.625 -11.125 1 95.44 184 ILE B N 1
ATOM 4509 C CA . ILE B 1 184 ? 3.85 -20.625 -10.602 1 95.44 184 ILE B CA 1
ATOM 4510 C C . ILE B 1 184 ? 4.395 -21.203 -9.297 1 95.44 184 ILE B C 1
ATOM 4512 O O . ILE B 1 184 ? 3.627 -21.578 -8.414 1 95.44 184 ILE B O 1
ATOM 4516 N N . SER B 1 185 ? 5.684 -21.25 -9.25 1 95.88 185 SER B N 1
ATOM 4517 C CA . SER B 1 185 ? 6.301 -21.781 -8.039 1 95.88 185 SER B CA 1
ATOM 4518 C C . SER B 1 185 ? 7.77 -21.375 -7.941 1 95.88 185 SER B C 1
ATOM 4520 O O . SER B 1 185 ? 8.391 -21.031 -8.953 1 95.88 185 SER B O 1
ATOM 4522 N N . TYR B 1 186 ? 8.234 -21.312 -6.719 1 96.94 186 TYR B N 1
ATOM 4523 C CA . TYR B 1 186 ? 9.672 -21.203 -6.492 1 96.94 186 TYR B CA 1
ATOM 4524 C C . TYR B 1 186 ? 10.148 -22.25 -5.5 1 96.94 186 TYR B C 1
ATOM 4526 O O . TYR B 1 186 ? 9.375 -22.734 -4.668 1 96.94 186 TYR B O 1
ATOM 4534 N N . SER B 1 187 ? 11.43 -22.688 -5.719 1 95.81 187 SER B N 1
ATOM 4535 C CA . SER B 1 187 ? 12.125 -23.562 -4.797 1 95.81 187 SER B CA 1
ATOM 4536 C C . SER B 1 187 ? 13.32 -22.875 -4.152 1 95.81 187 SER B C 1
ATOM 4538 O O . SER B 1 187 ? 14.039 -22.109 -4.816 1 95.81 187 SER B O 1
ATOM 4540 N N . ALA B 1 188 ? 13.461 -23.062 -2.881 1 95.06 188 ALA B N 1
ATOM 4541 C CA . ALA B 1 188 ? 14.531 -22.422 -2.119 1 95.06 188 ALA B CA 1
ATOM 4542 C C . ALA B 1 188 ? 14.82 -23.188 -0.831 1 95.06 188 ALA B C 1
ATOM 4544 O O . ALA B 1 188 ? 13.984 -23.969 -0.361 1 95.06 188 ALA B O 1
ATOM 4545 N N . PRO B 1 189 ? 16.078 -23.031 -0.356 1 94.06 189 PRO B N 1
ATOM 4546 C CA . PRO B 1 189 ? 16.281 -23.547 1 1 94.06 189 PRO B CA 1
ATOM 4547 C C . PRO B 1 189 ? 15.344 -22.906 2.021 1 94.06 189 PRO B C 1
ATOM 4549 O O . PRO B 1 189 ? 14.914 -21.766 1.846 1 94.06 189 PRO B O 1
ATOM 4552 N N . GLU B 1 190 ? 15.062 -23.672 3.033 1 91.94 190 GLU B N 1
ATOM 4553 C CA . GLU B 1 190 ? 14.203 -23.125 4.078 1 91.94 190 GLU B CA 1
ATOM 4554 C C . GLU B 1 190 ? 14.867 -21.969 4.805 1 91.94 190 GLU B C 1
ATOM 4556 O O . GLU B 1 190 ? 16.078 -21.984 5.051 1 91.94 190 GLU B O 1
ATOM 4561 N N . GLY B 1 191 ? 14.047 -20.938 5.043 1 93.62 191 GLY B N 1
ATOM 4562 C CA . GLY B 1 191 ? 14.562 -19.844 5.844 1 93.62 191 GLY B CA 1
ATOM 4563 C C . GLY B 1 191 ? 14.992 -20.266 7.234 1 93.62 191 GLY B C 1
ATOM 4564 O O . GLY B 1 191 ? 14.625 -21.344 7.703 1 93.62 191 GLY B O 1
ATOM 4565 N N . GLN B 1 192 ? 15.789 -19.438 7.84 1 93.19 192 GLN B N 1
ATOM 4566 C CA . GLN B 1 192 ? 16.406 -19.828 9.102 1 93.19 192 GLN B CA 1
ATOM 4567 C C . GLN B 1 192 ? 16.016 -18.859 10.227 1 93.19 192 GLN B C 1
ATOM 4569 O O . GLN B 1 192 ? 15.383 -17.844 9.977 1 93.19 192 GLN B O 1
ATOM 4574 N N . LEU B 1 193 ? 16.375 -19.359 11.438 1 93.12 193 LEU B N 1
ATOM 4575 C CA . LEU B 1 193 ? 16.094 -18.562 12.633 1 93.12 193 LEU B CA 1
ATOM 4576 C C . LEU B 1 193 ? 17.297 -17.703 12.992 1 93.12 193 LEU B C 1
ATOM 4578 O O . LEU B 1 193 ? 18.438 -18.188 13.039 1 93.12 193 LEU B O 1
ATOM 4582 N N . MET B 1 194 ? 17.016 -16.406 13.125 1 93.56 194 MET B N 1
ATOM 4583 C CA . MET B 1 194 ? 18.047 -15.477 13.578 1 93.56 194 MET B CA 1
ATOM 4584 C C . MET B 1 194 ? 17.938 -15.234 15.078 1 93.56 194 MET B C 1
ATOM 4586 O O . MET B 1 194 ? 16.875 -14.805 15.562 1 93.56 194 MET B O 1
ATOM 4590 N N . MET B 1 195 ? 18.938 -15.516 15.812 1 89.69 195 MET B N 1
ATOM 4591 C CA . MET B 1 195 ? 18.938 -15.328 17.266 1 89.69 195 MET B CA 1
ATOM 4592 C C . MET B 1 195 ? 20.109 -14.453 17.688 1 89.69 195 MET B C 1
ATOM 4594 O O . MET B 1 195 ? 21.094 -14.961 18.234 1 89.69 195 MET B O 1
ATOM 4598 N N . PRO B 1 196 ? 19.891 -13.18 17.438 1 80.69 196 PRO B N 1
ATOM 4599 C CA . PRO B 1 196 ? 20.969 -12.336 17.938 1 80.69 196 PRO B CA 1
ATOM 4600 C C . PRO B 1 196 ? 20.953 -12.188 19.453 1 80.69 196 PRO B C 1
ATOM 4602 O O . PRO B 1 196 ? 19.891 -12.312 20.078 1 80.69 196 PRO B O 1
ATOM 4605 N N . PRO B 1 197 ? 22.078 -11.992 20.125 1 79.5 197 PRO B N 1
ATOM 4606 C CA . PRO B 1 197 ? 22.141 -11.938 21.594 1 79.5 197 PRO B CA 1
ATOM 4607 C C . PRO B 1 197 ? 21.312 -10.789 22.172 1 79.5 197 PRO B C 1
ATOM 4609 O O . PRO B 1 197 ? 20.688 -10.945 23.219 1 79.5 197 PRO B O 1
ATOM 4612 N N . ALA B 1 198 ? 21.234 -9.594 21.562 1 78.88 198 ALA B N 1
ATOM 4613 C CA . ALA B 1 198 ? 20.641 -8.414 22.188 1 78.88 198 ALA B CA 1
ATOM 4614 C C . ALA B 1 198 ? 19.281 -8.094 21.578 1 78.88 198 ALA B C 1
ATOM 4616 O O . ALA B 1 198 ? 18.688 -7.062 21.891 1 78.88 198 ALA B O 1
ATOM 4617 N N . TYR B 1 199 ? 18.75 -9.062 20.797 1 78.62 199 TYR B N 1
ATOM 4618 C CA . TYR B 1 199 ? 17.5 -8.75 20.125 1 78.62 199 TYR B CA 1
ATOM 4619 C C . TYR B 1 199 ? 16.578 -9.969 20.094 1 78.62 199 TYR B C 1
ATOM 4621 O O . TYR B 1 199 ? 17.047 -11.102 20.188 1 78.62 199 TYR B O 1
ATOM 4629 N N . PRO B 1 200 ? 15.281 -9.664 20.047 1 83.81 200 PRO B N 1
ATOM 4630 C CA . PRO B 1 200 ? 14.359 -10.789 19.891 1 83.81 200 PRO B CA 1
ATOM 4631 C C . PRO B 1 200 ? 14.648 -11.633 18.656 1 83.81 200 PRO B C 1
ATOM 4633 O O . PRO B 1 200 ? 15.156 -11.109 17.656 1 83.81 200 PRO B O 1
ATOM 4636 N N . PRO B 1 201 ? 14.406 -12.891 18.828 1 90.81 201 PRO B N 1
ATOM 4637 C CA . PRO B 1 201 ? 14.617 -13.758 17.672 1 90.81 201 PRO B CA 1
ATOM 4638 C C . PRO B 1 201 ? 13.719 -13.406 16.5 1 90.81 201 PRO B C 1
ATOM 4640 O O . PRO B 1 201 ? 12.602 -12.906 16.688 1 90.81 201 PRO B O 1
ATOM 4643 N N . ALA B 1 202 ? 14.289 -13.555 15.352 1 93.38 202 ALA B N 1
ATOM 4644 C CA . ALA B 1 202 ? 13.531 -13.352 14.117 1 93.38 202 ALA B CA 1
ATOM 4645 C C . ALA B 1 202 ? 13.398 -14.648 13.336 1 93.38 202 ALA B C 1
ATOM 4647 O O . ALA B 1 202 ? 14.406 -15.297 13.016 1 93.38 202 ALA B O 1
ATOM 4648 N N . SER B 1 203 ? 12.188 -15.086 13.102 1 93.69 203 SER B N 1
ATOM 4649 C CA . SER B 1 203 ? 11.945 -16.266 12.266 1 93.69 203 SER B CA 1
ATOM 4650 C C . SER B 1 203 ? 11.812 -15.875 10.797 1 93.69 203 SER B C 1
ATOM 4652 O O . SER B 1 203 ? 10.82 -15.258 10.391 1 93.69 203 SER B O 1
ATOM 4654 N N . LEU B 1 204 ? 12.789 -16.312 10.062 1 95.5 204 LEU B N 1
ATOM 4655 C CA . LEU B 1 204 ? 12.844 -15.883 8.672 1 95.5 204 LEU B CA 1
ATOM 4656 C C . LEU B 1 204 ? 12.414 -17 7.738 1 95.5 204 LEU B C 1
ATOM 4658 O O . LEU B 1 204 ? 12.953 -17.141 6.637 1 95.5 204 LEU B O 1
ATOM 4662 N N . ASN B 1 205 ? 11.523 -17.844 8.156 1 93.5 205 ASN B N 1
ATOM 4663 C CA . ASN B 1 205 ? 10.961 -18.922 7.352 1 93.5 205 ASN B CA 1
ATOM 4664 C C . ASN B 1 205 ? 9.828 -18.422 6.457 1 93.5 205 ASN B C 1
ATOM 4666 O O . ASN B 1 205 ? 9.375 -17.281 6.602 1 93.5 205 ASN B O 1
ATOM 4670 N N . ASP B 1 206 ? 9.484 -19.25 5.523 1 94.06 206 ASP B N 1
ATOM 4671 C CA . ASP B 1 206 ? 8.305 -19 4.699 1 94.06 206 ASP B CA 1
ATOM 4672 C C . ASP B 1 206 ? 7.062 -19.641 5.316 1 94.06 206 ASP B C 1
ATOM 4674 O O . ASP B 1 206 ? 6.742 -20.797 5.031 1 94.06 206 ASP B O 1
ATOM 4678 N N . SER B 1 207 ? 6.281 -18.891 6 1 90.56 207 SER B N 1
ATOM 4679 C CA . SER B 1 207 ? 5.219 -19.438 6.844 1 90.56 207 SER B CA 1
ATOM 4680 C C . SER B 1 207 ? 3.961 -19.719 6.031 1 90.56 207 SER B C 1
ATOM 4682 O O . SER B 1 207 ? 3.123 -20.531 6.438 1 90.56 207 SER B O 1
ATOM 4684 N N . ILE B 1 208 ? 3.854 -19.125 4.91 1 93.25 208 ILE B N 1
ATOM 4685 C CA . ILE B 1 208 ? 2.607 -19.328 4.176 1 93.25 208 ILE B CA 1
ATOM 4686 C C . ILE B 1 208 ? 2.885 -20.078 2.879 1 93.25 208 ILE B C 1
ATOM 4688 O O . ILE B 1 208 ? 2.053 -20.094 1.969 1 93.25 208 ILE B O 1
ATOM 4692 N N . TYR B 1 209 ? 4.066 -20.688 2.805 1 95.06 209 TYR B N 1
ATOM 4693 C CA . TYR B 1 209 ? 4.402 -21.453 1.611 1 95.06 209 TYR B CA 1
ATOM 4694 C C . TYR B 1 209 ? 3.371 -22.547 1.361 1 95.06 209 TYR B C 1
ATOM 4696 O O . TYR B 1 209 ? 3.039 -23.312 2.268 1 95.06 209 TYR B O 1
ATOM 4704 N N . ASP B 1 210 ? 2.896 -22.672 0.17 1 95.44 210 ASP B N 1
ATOM 4705 C CA . ASP B 1 210 ? 1.791 -23.594 -0.085 1 95.44 210 ASP B CA 1
ATOM 4706 C C . ASP B 1 210 ? 2.264 -24.828 -0.856 1 95.44 210 ASP B C 1
ATOM 4708 O O . ASP B 1 210 ? 1.45 -25.578 -1.381 1 95.44 210 ASP B O 1
ATOM 4712 N N . GLY B 1 211 ? 3.559 -24.953 -1.02 1 93.94 211 GLY B N 1
ATOM 4713 C CA . GLY B 1 211 ? 4.133 -26.172 -1.577 1 93.94 211 GLY B CA 1
ATOM 4714 C C . GLY B 1 211 ? 4.578 -27.172 -0.517 1 93.94 211 GLY B C 1
ATOM 4715 O O . GLY B 1 211 ? 3.965 -27.266 0.549 1 93.94 211 GLY B O 1
ATOM 4716 N N . THR B 1 212 ? 5.438 -28 -0.879 1 89.25 212 THR B N 1
ATOM 4717 C CA . THR B 1 212 ? 5.957 -28.984 0.056 1 89.25 212 THR B CA 1
ATOM 4718 C C . THR B 1 212 ? 7.102 -28.406 0.881 1 89.25 212 THR B C 1
ATOM 4720 O O . THR B 1 212 ? 7.926 -27.641 0.364 1 89.25 212 THR B O 1
ATOM 4723 N N . HIS B 1 213 ? 6.934 -28.562 2.275 1 77.69 213 HIS B N 1
ATOM 4724 C CA . HIS B 1 213 ? 7.934 -28.047 3.201 1 77.69 213 HIS B CA 1
ATOM 4725 C C . HIS B 1 213 ? 8.656 -29.172 3.924 1 77.69 213 HIS B C 1
ATOM 4727 O O . HIS B 1 213 ? 9.742 -28.969 4.48 1 77.69 213 HIS B O 1
ATOM 4733 N N . GLU B 1 214 ? 8.336 -30.422 4.047 1 60.47 214 GLU B N 1
ATOM 4734 C CA . GLU B 1 214 ? 8.773 -31.422 5.016 1 60.47 214 GLU B CA 1
ATOM 4735 C C . GLU B 1 214 ? 10.266 -31.719 4.867 1 60.47 214 GLU B C 1
ATOM 4737 O O . GLU B 1 214 ? 10.68 -32.406 3.928 1 60.47 214 GLU B O 1
ATOM 4742 N N . ARG B 1 215 ? 11.195 -31.453 6.012 1 59.34 215 ARG B N 1
ATOM 4743 C CA . ARG B 1 215 ? 12.586 -31.812 6.309 1 59.34 215 ARG B CA 1
ATOM 4744 C C . ARG B 1 215 ? 13.516 -31.328 5.199 1 59.34 215 ARG B C 1
ATOM 4746 O O . ARG B 1 215 ? 14.727 -31.562 5.258 1 59.34 215 ARG B O 1
ATOM 4753 N N . ARG B 1 216 ? 12.828 -30.594 4.145 1 70.12 216 ARG B N 1
ATOM 4754 C CA . ARG B 1 216 ? 13.602 -30.375 2.928 1 70.12 216 ARG B CA 1
ATOM 4755 C C . ARG B 1 216 ? 13.328 -29 2.344 1 70.12 216 ARG B C 1
ATOM 4757 O O . ARG B 1 216 ? 12.523 -28.234 2.891 1 70.12 216 ARG B O 1
ATOM 4764 N N . PRO B 1 217 ? 14.078 -28.5 1.395 1 85.62 217 PRO B N 1
ATOM 4765 C CA . PRO B 1 217 ? 13.922 -27.266 0.628 1 85.62 217 PRO B CA 1
ATOM 4766 C C . PRO B 1 217 ? 12.492 -27.047 0.144 1 85.62 217 PRO B C 1
ATOM 4768 O O . PRO B 1 217 ? 11.711 -28 0.073 1 85.62 217 PRO B O 1
ATOM 4771 N N . LEU B 1 218 ? 12.047 -25.828 0.201 1 93.06 218 LEU B N 1
ATOM 4772 C CA . LEU B 1 218 ? 10.758 -25.438 -0.352 1 93.06 218 LEU B CA 1
ATOM 4773 C C . LEU B 1 218 ? 10.648 -25.844 -1.817 1 93.06 218 LEU B C 1
ATOM 4775 O O . LEU B 1 218 ? 11.547 -25.562 -2.613 1 93.06 218 LEU B O 1
ATOM 4779 N N . PHE B 1 219 ? 9.484 -26.562 -2.105 1 93.38 219 PHE B N 1
ATOM 4780 C CA . PHE B 1 219 ? 9.336 -27.016 -3.486 1 93.38 219 PHE B CA 1
ATOM 4781 C C . PHE B 1 219 ? 7.875 -26.938 -3.92 1 93.38 219 PHE B C 1
ATOM 4783 O O . PHE B 1 219 ? 6.984 -27.344 -3.174 1 93.38 219 PHE B O 1
ATOM 4790 N N . GLY B 1 220 ? 7.699 -26.312 -5.066 1 92.69 220 GLY B N 1
ATOM 4791 C CA . GLY B 1 220 ? 6.434 -26.5 -5.754 1 92.69 220 GLY B CA 1
ATOM 4792 C C . GLY B 1 220 ? 5.355 -25.531 -5.281 1 92.69 220 GLY B C 1
ATOM 4793 O O . GLY B 1 220 ? 4.164 -25.828 -5.406 1 92.69 220 GLY B O 1
ATOM 4794 N N . GLY B 1 221 ? 5.691 -24.516 -4.758 1 95.94 221 GLY B N 1
ATOM 4795 C CA . GLY B 1 221 ? 4.668 -23.594 -4.289 1 95.94 221 GLY B CA 1
ATOM 4796 C C . GLY B 1 221 ? 5.109 -22.141 -4.309 1 95.94 221 GLY B C 1
ATOM 4797 O O . GLY B 1 221 ? 6.121 -21.797 -4.93 1 95.94 221 GLY B O 1
ATOM 4798 N N . LEU B 1 222 ? 4.242 -21.312 -3.873 1 96.88 222 LEU B N 1
ATOM 4799 C CA . LEU B 1 222 ? 4.492 -19.891 -3.641 1 96.88 222 LEU B CA 1
ATOM 4800 C C . LEU B 1 222 ? 4.254 -19.531 -2.18 1 96.88 222 LEU B C 1
ATOM 4802 O O . LEU B 1 222 ? 3.619 -20.281 -1.442 1 96.88 222 LEU B O 1
ATOM 4806 N N . GLY B 1 223 ? 4.805 -18.438 -1.803 1 95.62 223 GLY B N 1
ATOM 4807 C CA . GLY B 1 223 ? 4.664 -18.031 -0.415 1 95.62 223 GLY B CA 1
ATOM 4808 C C . GLY B 1 223 ? 4.945 -16.547 -0.197 1 95.62 223 GLY B C 1
ATOM 4809 O O . GLY B 1 223 ? 4.426 -15.703 -0.921 1 95.62 223 GLY B O 1
ATOM 4810 N N . GLN B 1 224 ? 5.75 -16.297 0.798 1 94.81 224 GLN B N 1
ATOM 4811 C CA . GLN B 1 224 ? 5.938 -14.93 1.293 1 94.81 224 GLN B CA 1
ATOM 4812 C C . GLN B 1 224 ? 6.727 -14.086 0.296 1 94.81 224 GLN B C 1
ATOM 4814 O O . GLN B 1 224 ? 6.699 -12.859 0.359 1 94.81 224 GLN B O 1
ATOM 4819 N N . LEU B 1 225 ? 7.391 -14.656 -0.674 1 96.69 225 LEU B N 1
ATOM 4820 C CA . LEU B 1 225 ? 8.133 -13.891 -1.668 1 96.69 225 LEU B CA 1
ATOM 4821 C C . LEU B 1 225 ? 7.191 -13.32 -2.729 1 96.69 225 LEU B C 1
ATOM 4823 O O . LEU B 1 225 ? 7.617 -12.539 -3.584 1 96.69 225 LEU B O 1
ATOM 4827 N N . THR B 1 226 ? 5.906 -13.727 -2.668 1 95.94 226 THR B N 1
ATOM 4828 C CA . THR B 1 226 ? 4.973 -13.297 -3.705 1 95.94 226 THR B CA 1
ATOM 4829 C C . THR B 1 226 ? 3.637 -12.883 -3.094 1 95.94 226 THR B C 1
ATOM 4831 O O . THR B 1 226 ? 2.6 -12.961 -3.756 1 95.94 226 THR B O 1
ATOM 4834 N N . ASP B 1 227 ? 3.58 -12.547 -1.871 1 91.88 227 ASP B N 1
ATOM 4835 C CA . ASP B 1 227 ? 2.314 -12.242 -1.211 1 91.88 227 ASP B CA 1
ATOM 4836 C C . ASP B 1 227 ? 2.006 -10.75 -1.269 1 91.88 227 ASP B C 1
ATOM 4838 O O . ASP B 1 227 ? 0.982 -10.297 -0.748 1 91.88 227 ASP B O 1
ATOM 4842 N N . GLY B 1 228 ? 2.936 -9.961 -1.836 1 90 228 GLY B N 1
ATOM 4843 C CA . GLY B 1 228 ? 2.701 -8.539 -2.008 1 90 228 GLY B CA 1
ATOM 4844 C C . GLY B 1 228 ? 3.102 -7.715 -0.795 1 90 228 GLY B C 1
ATOM 4845 O O . GLY B 1 228 ? 2.871 -6.508 -0.753 1 90 228 GLY B O 1
ATOM 4846 N N . VAL B 1 229 ? 3.701 -8.336 0.148 1 90.06 229 VAL B N 1
ATOM 4847 C CA . VAL B 1 229 ? 4.105 -7.648 1.369 1 90.06 229 VAL B CA 1
ATOM 4848 C C . VAL B 1 229 ? 5.598 -7.324 1.309 1 90.06 229 VAL B C 1
ATOM 4850 O O . VAL B 1 229 ? 6.438 -8.227 1.364 1 90.06 229 VAL B O 1
ATOM 4853 N N . VAL B 1 230 ? 5.875 -6.023 1.241 1 91.5 230 VAL B N 1
ATOM 4854 C CA . VAL B 1 230 ? 7.262 -5.578 1.197 1 91.5 230 VAL B CA 1
ATOM 4855 C C . VAL B 1 230 ? 7.773 -5.344 2.615 1 91.5 230 VAL B C 1
ATOM 4857 O O . VAL B 1 230 ? 7.129 -4.656 3.41 1 91.5 230 VAL B O 1
ATOM 4860 N N . GLY B 1 231 ? 8.914 -5.887 2.91 1 93.25 231 GLY B N 1
ATOM 4861 C CA . GLY B 1 231 ? 9.484 -5.773 4.246 1 93.25 231 GLY B CA 1
ATOM 4862 C C . GLY B 1 231 ? 10 -4.383 4.555 1 93.25 231 GLY B C 1
ATOM 4863 O O . GLY B 1 231 ? 10.477 -3.676 3.664 1 93.25 231 GLY B O 1
ATOM 4864 N N . GLN B 1 232 ? 9.953 -4.035 5.84 1 92 232 GLN B N 1
ATOM 4865 C CA . GLN B 1 232 ? 10.508 -2.771 6.312 1 92 232 GLN B CA 1
ATOM 4866 C C . GLN B 1 232 ? 12.023 -2.867 6.48 1 92 232 GLN B C 1
ATOM 4868 O O . GLN B 1 232 ? 12.594 -3.953 6.379 1 92 232 GLN B O 1
ATOM 4873 N N . ASP B 1 233 ? 12.633 -1.688 6.676 1 93.69 233 ASP B N 1
ATOM 4874 C CA . ASP B 1 233 ? 14.078 -1.689 6.902 1 93.69 233 ASP B CA 1
ATOM 4875 C C . ASP B 1 233 ? 14.438 -2.555 8.109 1 93.69 233 ASP B C 1
ATOM 4877 O O . ASP B 1 233 ? 15.383 -3.35 8.047 1 93.69 233 ASP B O 1
ATOM 4881 N N . ASP B 1 234 ? 13.664 -2.236 9.195 1 92.12 234 ASP B N 1
ATOM 4882 C CA . ASP B 1 234 ? 13.805 -3.105 10.359 1 92.12 234 ASP B CA 1
ATOM 4883 C C . ASP B 1 234 ? 13.008 -4.395 10.18 1 92.12 234 ASP B C 1
ATOM 4885 O O . ASP B 1 234 ? 11.781 -4.398 10.305 1 92.12 234 ASP B O 1
ATOM 4889 N N . PHE B 1 235 ? 13.734 -5.5 9.953 1 93.94 235 PHE B N 1
ATOM 4890 C CA . PHE B 1 235 ? 13.086 -6.762 9.617 1 93.94 235 PHE B CA 1
ATOM 4891 C C . PHE B 1 235 ? 12.375 -7.34 10.836 1 93.94 235 PHE B C 1
ATOM 4893 O O . PHE B 1 235 ? 11.633 -8.32 10.727 1 93.94 235 PHE B O 1
ATOM 4900 N N . LEU B 1 236 ? 12.508 -6.738 12 1 90.56 236 LEU B N 1
ATOM 4901 C CA . LEU B 1 236 ? 11.797 -7.184 13.195 1 90.56 236 LEU B CA 1
ATOM 4902 C C . LEU B 1 236 ? 10.391 -6.602 13.242 1 90.56 236 LEU B C 1
ATOM 4904 O O . LEU B 1 236 ? 9.547 -7.074 14 1 90.56 236 LEU B O 1
ATOM 4908 N N . LEU B 1 237 ? 10.195 -5.637 12.414 1 86.81 237 LEU B N 1
ATOM 4909 C CA . LEU B 1 237 ? 8.898 -4.965 12.383 1 86.81 237 LEU B CA 1
ATOM 4910 C C . LEU B 1 237 ? 8.094 -5.398 11.164 1 86.81 237 LEU B C 1
ATOM 4912 O O . LEU B 1 237 ? 8.656 -5.719 10.117 1 86.81 237 LEU B O 1
ATOM 4916 N N . THR B 1 238 ? 6.812 -5.484 11.414 1 82.88 238 THR B N 1
ATOM 4917 C CA . THR B 1 238 ? 5.906 -5.82 10.32 1 82.88 238 THR B CA 1
ATOM 4918 C C . THR B 1 238 ? 4.605 -5.027 10.43 1 82.88 238 THR B C 1
ATOM 4920 O O . THR B 1 238 ? 4.227 -4.605 11.523 1 82.88 238 THR B O 1
ATOM 4923 N N . HIS B 1 239 ? 4.047 -4.758 9.242 1 72.31 239 HIS B N 1
ATOM 4924 C CA . HIS B 1 239 ? 2.738 -4.113 9.25 1 72.31 239 HIS B CA 1
ATOM 4925 C C . HIS B 1 239 ? 1.62 -5.137 9.43 1 72.31 239 HIS B C 1
ATOM 4927 O O . HIS B 1 239 ? 0.471 -4.77 9.68 1 72.31 239 HIS B O 1
ATOM 4933 N N . GLU B 1 240 ? 2.045 -6.375 9.32 1 76.31 240 GLU B N 1
ATOM 4934 C CA . GLU B 1 240 ? 1.042 -7.426 9.469 1 76.31 240 GLU B CA 1
ATOM 4935 C C . GLU B 1 240 ? 0.731 -7.684 10.945 1 76.31 240 GLU B C 1
ATOM 4937 O O . GLU B 1 240 ? 1.623 -7.625 11.789 1 76.31 240 GLU B O 1
ATOM 4942 N N . LYS B 1 241 ? -0.563 -7.875 11.109 1 73.88 241 LYS B N 1
ATOM 4943 C CA . LYS B 1 241 ? -0.989 -8.031 12.5 1 73.88 241 LYS B CA 1
ATOM 4944 C C . LYS B 1 241 ? -0.834 -9.484 12.961 1 73.88 241 LYS B C 1
ATOM 4946 O O . LYS B 1 241 ? -1.075 -10.414 12.188 1 73.88 241 LYS B O 1
ATOM 4951 N N . GLN B 1 242 ? -0.46 -9.641 14.18 1 76 242 GLN B N 1
ATOM 4952 C CA . GLN B 1 242 ? -0.461 -10.906 14.891 1 76 242 GLN B CA 1
ATOM 4953 C C . GLN B 1 242 ? 0.472 -11.914 14.219 1 76 242 GLN B C 1
ATOM 4955 O O . GLN B 1 242 ? 0.094 -13.07 14 1 76 242 GLN B O 1
ATOM 4960 N N . VAL B 1 243 ? 1.56 -11.5 13.75 1 84.56 243 VAL B N 1
ATOM 4961 C CA . VAL B 1 243 ? 2.574 -12.383 13.188 1 84.56 243 VAL B CA 1
ATOM 4962 C C . VAL B 1 243 ? 3.877 -12.242 13.969 1 84.56 243 VAL B C 1
ATOM 4964 O O . VAL B 1 243 ? 3.967 -11.422 14.891 1 84.56 243 VAL B O 1
ATOM 4967 N N . TRP B 1 244 ? 4.75 -13.102 13.781 1 85.69 244 TRP B N 1
ATOM 4968 C CA . TRP B 1 244 ? 6.004 -13.133 14.523 1 85.69 244 TRP B CA 1
ATOM 4969 C C . TRP B 1 244 ? 7.035 -12.211 13.891 1 85.69 244 TRP B C 1
ATOM 4971 O O . TRP B 1 244 ? 6.879 -11.789 12.742 1 85.69 244 TRP B O 1
ATOM 4981 N N . SER B 1 245 ? 8.07 -11.938 14.672 1 90 245 SER B N 1
ATOM 4982 C CA . SER B 1 245 ? 9.148 -11.078 14.195 1 90 245 SER B CA 1
ATOM 4983 C C . SER B 1 245 ? 9.891 -11.719 13.023 1 90 245 SER B C 1
ATOM 4985 O O . SER B 1 245 ? 10.211 -12.906 13.062 1 90 245 SER B O 1
ATOM 4987 N N . GLY B 1 246 ? 10.102 -10.906 12.008 1 93.12 246 GLY B N 1
ATOM 4988 C CA . GLY B 1 246 ? 10.797 -11.406 10.828 1 93.12 246 GLY B CA 1
ATOM 4989 C C . GLY B 1 246 ? 9.852 -11.914 9.758 1 93.12 246 GLY B C 1
ATOM 4990 O O . GLY B 1 246 ? 10.297 -12.328 8.688 1 93.12 246 GLY B O 1
ATOM 4991 N N . TYR B 1 247 ? 8.68 -11.844 9.969 1 92.06 247 TYR B N 1
ATOM 4992 C CA . TYR B 1 247 ? 7.656 -12.469 9.141 1 92.06 247 TYR B CA 1
ATOM 4993 C C . TYR B 1 247 ? 7.77 -12.008 7.691 1 92.06 247 TYR B C 1
ATOM 4995 O O . TYR B 1 247 ? 7.531 -12.789 6.766 1 92.06 247 TYR B O 1
ATOM 5003 N N . ASP B 1 248 ? 8.141 -10.812 7.48 1 93.06 248 ASP B N 1
ATOM 5004 C CA . ASP B 1 248 ? 8.078 -10.227 6.145 1 93.06 248 ASP B CA 1
ATOM 5005 C C . ASP B 1 248 ? 9.242 -10.695 5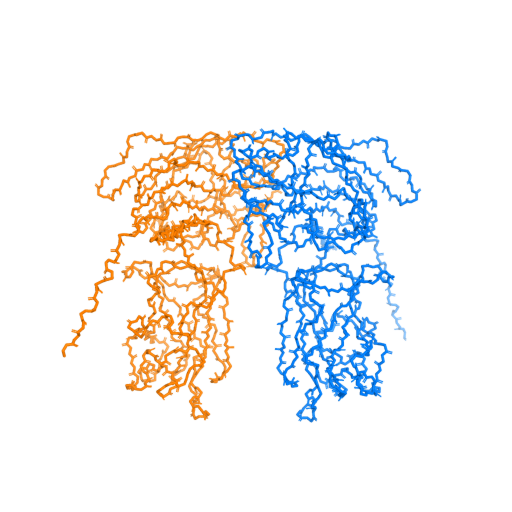.281 1 93.06 248 ASP B C 1
ATOM 5007 O O . ASP B 1 248 ? 9.273 -10.438 4.074 1 93.06 248 ASP B O 1
ATOM 5011 N N . TYR B 1 249 ? 10.203 -11.383 5.902 1 96.56 249 TYR B N 1
ATOM 5012 C CA . TYR B 1 249 ? 11.422 -11.734 5.18 1 96.56 249 TYR B CA 1
ATOM 5013 C C . TYR B 1 249 ? 11.656 -13.234 5.207 1 96.56 249 TYR B C 1
ATOM 5015 O O . TYR B 1 249 ? 11.305 -13.906 6.184 1 96.56 249 TYR B O 1
ATOM 5023 N N . LEU B 1 250 ? 12.141 -13.688 4.082 1 96.56 250 LEU B N 1
ATOM 5024 C CA . LEU B 1 250 ? 12.859 -14.953 4.039 1 96.56 250 LEU B CA 1
ATOM 5025 C C . LEU B 1 250 ? 14.367 -14.727 4.145 1 96.56 250 LEU B C 1
ATOM 5027 O O . LEU B 1 250 ? 14.922 -13.883 3.436 1 96.56 250 LEU B O 1
ATOM 5031 N N . GLY B 1 251 ? 15.016 -15.469 5.074 1 97.06 251 GLY B N 1
ATOM 5032 C CA . GLY B 1 251 ? 16.422 -15.164 5.281 1 97.06 251 GLY B CA 1
ATOM 5033 C C . GLY B 1 251 ? 17.266 -16.406 5.527 1 97.06 251 GLY B C 1
ATOM 5034 O O . GLY B 1 251 ? 16.766 -17.422 6.012 1 97.06 251 GLY B O 1
ATOM 5035 N N . TRP B 1 252 ? 18.562 -16.297 5.188 1 96.81 252 TRP B N 1
ATOM 5036 C CA . TRP B 1 252 ? 19.531 -17.375 5.285 1 96.81 252 TRP B CA 1
ATOM 5037 C C . TRP B 1 252 ? 20.859 -16.875 5.816 1 96.81 252 TRP B C 1
ATOM 5039 O O . TRP B 1 252 ? 21.203 -15.695 5.652 1 96.81 252 TRP B O 1
ATOM 5049 N N . ARG B 1 253 ? 21.531 -17.75 6.387 1 95.75 253 ARG B N 1
ATOM 5050 C CA . ARG B 1 253 ? 22.875 -17.469 6.848 1 95.75 253 ARG B CA 1
ATOM 5051 C C . ARG B 1 253 ? 23.922 -18.094 5.91 1 95.75 253 ARG B C 1
ATOM 5053 O O . ARG B 1 253 ? 23.672 -19.156 5.324 1 95.75 253 ARG B O 1
ATOM 5060 N N . ASN B 1 254 ? 25.078 -17.453 5.84 1 95.38 254 ASN B N 1
ATOM 5061 C CA . ASN B 1 254 ? 26.078 -17.828 4.844 1 95.38 254 ASN B CA 1
ATOM 5062 C C . ASN B 1 254 ? 26.844 -19.078 5.273 1 95.38 254 ASN B C 1
ATOM 5064 O O . ASN B 1 254 ? 27.625 -19.641 4.496 1 95.38 254 ASN B O 1
ATOM 5068 N N . ASP B 1 255 ? 26.672 -19.609 6.488 1 89.94 255 ASP B N 1
ATOM 5069 C CA . ASP B 1 255 ? 27.453 -20.75 6.949 1 89.94 255 ASP B CA 1
ATOM 5070 C C . ASP B 1 255 ? 26.547 -21.938 7.258 1 89.94 255 ASP B C 1
ATOM 5072 O O . ASP B 1 255 ? 26.984 -22.906 7.875 1 89.94 255 ASP B O 1
ATOM 5076 N N . SER B 1 256 ? 25.328 -21.875 6.871 1 85.25 256 SER B N 1
ATOM 5077 C CA . SER B 1 256 ? 24.406 -22.984 7.113 1 85.25 256 SER B CA 1
ATOM 5078 C C . SER B 1 256 ? 24.531 -24.047 6.027 1 85.25 256 SER B C 1
ATOM 5080 O O . SER B 1 256 ? 25 -23.766 4.926 1 85.25 256 SER B O 1
ATOM 5082 N N . LEU B 1 257 ? 24.062 -25.203 6.449 1 77.75 257 LEU B N 1
ATOM 5083 C CA . LEU B 1 257 ? 24.078 -26.297 5.488 1 77.75 257 LEU B CA 1
ATOM 5084 C C . LEU B 1 257 ? 23.109 -26.031 4.336 1 77.75 257 LEU B C 1
ATOM 5086 O O . LEU B 1 257 ? 21.938 -25.719 4.562 1 77.75 257 LEU B O 1
ATOM 5090 N N . GLY B 1 258 ? 23.609 -26.016 3.1 1 81.06 258 GLY B N 1
ATOM 5091 C CA . GLY B 1 258 ? 22.797 -25.812 1.913 1 81.06 258 GLY B CA 1
ATOM 5092 C C . GLY B 1 258 ? 22.906 -24.406 1.354 1 81.06 258 GLY B C 1
ATOM 5093 O O . GLY B 1 258 ? 22.453 -24.141 0.237 1 81.06 258 GLY B O 1
ATOM 5094 N N . THR B 1 259 ? 23.438 -23.547 2.236 1 85.44 259 THR B N 1
ATOM 5095 C CA . THR B 1 259 ? 23.562 -22.156 1.778 1 85.44 259 THR B CA 1
ATOM 5096 C C . THR B 1 259 ? 25 -21.672 1.968 1 85.44 259 THR B C 1
ATOM 5098 O O . THR B 1 259 ? 25.219 -20.531 2.412 1 85.44 259 THR B O 1
ATOM 5101 N N . GLN B 1 260 ? 25.906 -22.609 1.746 1 88.31 260 GLN B N 1
ATOM 5102 C CA . GLN B 1 260 ? 27.297 -22.219 1.909 1 88.31 260 GLN B CA 1
ATOM 5103 C C . GLN B 1 260 ? 27.766 -21.344 0.755 1 88.31 260 GLN B C 1
ATOM 5105 O O . GLN B 1 260 ? 28.016 -21.828 -0.347 1 88.31 260 GLN B O 1
ATOM 5110 N N . GLY B 1 261 ? 27.812 -20.109 1.056 1 92.38 261 GLY B N 1
ATOM 5111 C CA . GLY B 1 261 ? 28.328 -19.141 0.1 1 92.38 261 GLY B CA 1
ATOM 5112 C C . GLY B 1 261 ? 27.25 -18.484 -0.738 1 92.38 261 GLY B C 1
ATOM 5113 O O . GLY B 1 261 ? 27.375 -17.328 -1.112 1 92.38 261 GLY B O 1
ATOM 5114 N N . TYR B 1 262 ? 26.297 -19.312 -1.069 1 97.25 262 TYR B N 1
ATOM 5115 C CA . TYR B 1 262 ? 25.234 -18.75 -1.891 1 97.25 262 TYR B CA 1
ATOM 5116 C C . TYR B 1 262 ? 23.906 -19.422 -1.578 1 97.25 262 TYR B C 1
ATOM 5118 O O . TYR B 1 262 ? 23.859 -20.453 -0.917 1 97.25 262 TYR B O 1
ATOM 5126 N N . VAL B 1 263 ? 22.812 -18.797 -1.931 1 97.19 263 VAL B N 1
ATOM 5127 C CA . VAL B 1 263 ? 21.469 -19.359 -1.898 1 97.19 263 VAL B CA 1
ATOM 5128 C C . VAL B 1 263 ? 20.984 -19.625 -3.322 1 97.19 263 VAL B C 1
ATOM 5130 O O . VAL B 1 263 ? 21.016 -18.734 -4.176 1 97.19 263 VAL B O 1
ATOM 5133 N N . GLU B 1 264 ? 20.594 -20.859 -3.531 1 96.62 264 GLU B N 1
ATOM 5134 C CA . GLU B 1 264 ? 20.094 -21.219 -4.852 1 96.62 264 GLU B CA 1
ATOM 5135 C C . GLU B 1 264 ? 18.562 -21.312 -4.852 1 96.62 264 GLU B C 1
ATOM 5137 O O . GLU B 1 264 ? 17.969 -21.953 -3.98 1 96.62 264 GLU B O 1
ATOM 5142 N N . MET B 1 265 ? 17.984 -20.625 -5.785 1 97.12 265 MET B N 1
ATOM 5143 C CA . MET B 1 265 ? 16.531 -20.656 -5.953 1 97.12 265 MET B CA 1
ATOM 5144 C C . MET B 1 265 ? 16.156 -21.016 -7.391 1 97.12 265 MET B C 1
ATOM 5146 O O . MET B 1 265 ? 16.859 -20.641 -8.328 1 97.12 265 MET B O 1
ATOM 5150 N N . GLU B 1 266 ? 15.094 -21.75 -7.48 1 97.12 266 GLU B N 1
ATOM 5151 C CA . GLU B 1 266 ? 14.523 -22.078 -8.789 1 97.12 266 GLU B CA 1
ATOM 5152 C C . GLU B 1 266 ? 13.133 -21.484 -8.945 1 97.12 266 GLU B C 1
ATOM 5154 O O . GLU B 1 266 ? 12.328 -21.5 -8.008 1 97.12 266 GLU B O 1
ATOM 5159 N N . PHE B 1 267 ? 12.891 -20.922 -10.102 1 97.75 267 PHE B N 1
ATOM 5160 C CA . PHE B 1 267 ? 11.609 -20.312 -10.422 1 97.75 267 PHE B CA 1
ATOM 5161 C C . PHE B 1 267 ? 10.984 -20.969 -11.648 1 97.75 267 PHE B C 1
ATOM 5163 O O . PHE B 1 267 ? 11.633 -21.094 -12.688 1 97.75 267 PHE B O 1
ATOM 5170 N N . VAL B 1 268 ? 9.758 -21.391 -11.492 1 96.56 268 VAL B N 1
ATOM 5171 C CA . VAL B 1 268 ? 9.039 -22.031 -12.586 1 96.56 268 VAL B CA 1
ATOM 5172 C C . VAL B 1 268 ? 7.844 -21.172 -13 1 96.56 268 VAL B C 1
ATOM 5174 O O . VAL B 1 268 ? 7.094 -20.688 -12.141 1 96.56 268 VAL B O 1
ATOM 5177 N N . PHE B 1 269 ? 7.66 -21.031 -14.344 1 95.81 269 PHE B N 1
ATOM 5178 C CA . PHE B 1 269 ? 6.648 -20.109 -14.852 1 95.81 269 PHE B CA 1
ATOM 5179 C C . PHE B 1 269 ? 5.566 -20.875 -15.617 1 95.81 269 PHE B C 1
ATOM 5181 O O . PHE B 1 269 ? 5.734 -22.047 -15.938 1 95.81 269 PHE B O 1
ATOM 5188 N N . ASP B 1 270 ? 4.461 -20.234 -15.82 1 93.19 270 ASP B N 1
ATOM 5189 C CA . ASP B 1 270 ? 3.279 -20.844 -16.422 1 93.19 270 ASP B CA 1
ATOM 5190 C C . ASP B 1 270 ? 3.537 -21.219 -17.891 1 93.19 270 ASP B C 1
ATOM 5192 O O . ASP B 1 270 ? 2.99 -22.188 -18.391 1 93.19 270 ASP B O 1
ATOM 5196 N N . ARG B 1 271 ? 4.348 -20.375 -18.516 1 93.31 271 ARG B N 1
ATOM 5197 C CA . ARG B 1 271 ? 4.742 -20.625 -19.906 1 93.31 271 ARG B CA 1
ATOM 5198 C C . ARG B 1 271 ? 6.137 -20.062 -20.172 1 93.31 271 ARG B C 1
ATOM 5200 O O . ARG B 1 271 ? 6.738 -19.422 -19.312 1 93.31 271 ARG B O 1
ATOM 5207 N N . GLN B 1 272 ? 6.57 -20.484 -21.359 1 94.88 272 GLN B N 1
ATOM 5208 C CA . GLN B 1 272 ? 7.832 -19.875 -21.781 1 94.88 272 GLN B CA 1
ATOM 5209 C C . GLN B 1 272 ? 7.688 -18.359 -21.938 1 94.88 272 GLN B C 1
ATOM 5211 O O . GLN B 1 272 ? 6.707 -17.891 -22.516 1 94.88 272 GLN B O 1
ATOM 5216 N N . ARG B 1 273 ? 8.672 -17.641 -21.375 1 94.12 273 ARG B N 1
ATOM 5217 C CA . ARG B 1 273 ? 8.609 -16.188 -21.406 1 94.12 273 ARG B CA 1
ATOM 5218 C C . ARG B 1 273 ? 9.961 -15.586 -21.781 1 94.12 273 ARG B C 1
ATOM 5220 O O . ARG B 1 273 ? 11 -16.234 -21.625 1 94.12 273 ARG B O 1
ATOM 5227 N N . ASN B 1 274 ? 9.875 -14.398 -22.375 1 95.56 274 ASN B N 1
ATOM 5228 C CA . ASN B 1 274 ? 11.07 -13.609 -22.656 1 95.56 274 ASN B CA 1
ATOM 5229 C C . ASN B 1 274 ? 11.344 -12.586 -21.562 1 95.56 274 ASN B C 1
ATOM 5231 O O . ASN B 1 274 ? 10.789 -11.484 -21.578 1 95.56 274 ASN B O 1
ATOM 5235 N N . PHE B 1 275 ? 12.344 -12.945 -20.719 1 95.88 275 PHE B N 1
ATOM 5236 C CA . PHE B 1 275 ? 12.5 -12.188 -19.484 1 95.88 275 PHE B CA 1
ATOM 5237 C C . PHE B 1 275 ? 13.359 -10.953 -19.703 1 95.88 275 PHE B C 1
ATOM 5239 O O . PHE B 1 275 ? 14.453 -11.047 -20.266 1 95.88 275 PHE B O 1
ATOM 5246 N N . THR B 1 276 ? 12.844 -9.789 -19.25 1 95.12 276 THR B N 1
ATOM 5247 C CA . THR B 1 276 ? 13.594 -8.539 -19.297 1 95.12 276 THR B CA 1
ATOM 5248 C C . THR B 1 276 ? 14.383 -8.328 -18.016 1 95.12 276 THR B C 1
ATOM 5250 O O . THR B 1 276 ? 15.578 -8.008 -18.062 1 95.12 276 THR B O 1
ATOM 5253 N N . SER B 1 277 ? 13.711 -8.547 -16.891 1 96.25 277 SER B N 1
ATOM 5254 C CA . SER B 1 277 ? 14.398 -8.312 -15.625 1 96.25 277 SER B CA 1
ATOM 5255 C C . SER B 1 277 ? 13.742 -9.086 -14.484 1 96.25 277 SER B C 1
ATOM 5257 O O . SER B 1 277 ? 12.602 -9.539 -14.617 1 96.25 277 SER B O 1
ATOM 5259 N N . MET B 1 278 ? 14.516 -9.344 -13.516 1 97.38 278 MET B N 1
ATOM 5260 C CA . MET B 1 278 ? 14.062 -9.828 -12.219 1 97.38 278 MET B CA 1
ATOM 5261 C C . MET B 1 278 ? 14.273 -8.773 -11.133 1 97.38 278 MET B C 1
ATOM 5263 O O . MET B 1 278 ? 15.312 -8.109 -11.102 1 97.38 278 MET B O 1
ATOM 5267 N N . LYS B 1 279 ? 13.305 -8.594 -10.289 1 97.06 279 LYS B N 1
ATOM 5268 C CA . LYS B 1 279 ? 13.43 -7.68 -9.156 1 97.06 279 LYS B CA 1
ATOM 5269 C C . LYS B 1 279 ? 13.367 -8.438 -7.832 1 97.06 279 LYS B C 1
ATOM 5271 O O . LYS B 1 279 ? 12.477 -9.258 -7.617 1 97.06 279 LYS B O 1
ATOM 5276 N N . VAL B 1 280 ? 14.312 -8.141 -7.023 1 98.12 280 VAL B N 1
ATOM 5277 C CA . VAL B 1 280 ? 14.375 -8.781 -5.711 1 98.12 280 VAL B CA 1
ATOM 5278 C C . VAL B 1 280 ? 14.445 -7.719 -4.621 1 98.12 280 VAL B C 1
ATOM 5280 O O . VAL B 1 280 ? 15.391 -6.918 -4.586 1 98.12 280 VAL B O 1
ATOM 5283 N N . HIS B 1 281 ? 13.438 -7.676 -3.799 1 97.81 281 HIS B N 1
ATOM 5284 C CA . HIS B 1 281 ? 13.508 -6.789 -2.645 1 97.81 281 HIS B CA 1
ATOM 5285 C C . HIS B 1 281 ? 14.344 -7.402 -1.527 1 97.81 281 HIS B C 1
ATOM 5287 O O . HIS B 1 281 ? 14.016 -8.477 -1.016 1 97.81 281 HIS B O 1
ATOM 5293 N N . SER B 1 282 ? 15.375 -6.695 -1.165 1 98.38 282 SER B N 1
ATOM 5294 C CA . SER B 1 282 ? 16.359 -7.238 -0.232 1 98.38 282 SER B CA 1
ATOM 5295 C C . SER B 1 282 ? 16.609 -6.281 0.93 1 98.38 282 SER B C 1
ATOM 5297 O O . SER B 1 282 ? 16.547 -5.059 0.759 1 98.38 282 SER B O 1
ATOM 5299 N N . ASN B 1 283 ? 16.812 -6.879 2.062 1 98.06 283 ASN B N 1
ATOM 5300 C CA . ASN B 1 283 ? 17.172 -6.086 3.236 1 98.06 283 ASN B CA 1
ATOM 5301 C C . ASN B 1 283 ? 18.656 -5.707 3.229 1 98.06 283 ASN B C 1
ATOM 5303 O O . ASN B 1 283 ? 19.484 -6.449 2.709 1 98.06 283 ASN B O 1
ATOM 5307 N N . ASN B 1 284 ? 19 -4.508 3.777 1 98.25 284 ASN B N 1
ATOM 5308 C CA . ASN B 1 284 ? 20.375 -4.051 3.811 1 98.25 284 ASN B CA 1
ATOM 5309 C C . ASN B 1 284 ? 20.75 -3.477 5.176 1 98.25 284 ASN B C 1
ATOM 5311 O O . ASN B 1 284 ? 21.516 -2.521 5.266 1 98.25 284 ASN B O 1
ATOM 5315 N N . LEU B 1 285 ? 20.125 -3.979 6.195 1 96.44 285 LEU B N 1
ATOM 5316 C CA . LEU B 1 285 ? 20.469 -3.533 7.539 1 96.44 285 LEU B CA 1
ATOM 5317 C C . LEU B 1 285 ? 21.828 -4.082 7.957 1 96.44 285 LEU B C 1
ATOM 5319 O O . LEU B 1 285 ? 21.922 -4.965 8.812 1 96.44 285 LEU B O 1
ATOM 5323 N N . PHE B 1 286 ? 22.906 -3.494 7.465 1 96.38 286 PHE B N 1
ATOM 5324 C CA . PHE B 1 286 ? 24.25 -4.031 7.562 1 96.38 286 PHE B CA 1
ATOM 5325 C C . PHE B 1 286 ? 24.766 -3.934 8.992 1 96.38 286 PHE B C 1
ATOM 5327 O O . PHE B 1 286 ? 25.703 -4.645 9.375 1 96.38 286 PHE B O 1
ATOM 5334 N N . THR B 1 287 ? 24.172 -3.068 9.82 1 93.31 287 THR B N 1
ATOM 5335 C CA . THR B 1 287 ? 24.562 -2.977 11.219 1 93.31 287 THR B CA 1
ATOM 5336 C C . THR B 1 287 ? 24.234 -4.27 11.961 1 93.31 287 THR B C 1
ATOM 5338 O O . THR B 1 287 ? 24.766 -4.531 13.039 1 93.31 287 THR B O 1
ATOM 5341 N N . ARG B 1 288 ? 23.375 -5.09 11.375 1 93.38 288 ARG B N 1
ATOM 5342 C CA . ARG B 1 288 ? 23 -6.367 11.969 1 93.38 288 ARG B CA 1
ATOM 5343 C C . ARG B 1 288 ? 23.531 -7.531 11.141 1 93.38 288 ARG B C 1
ATOM 5345 O O . ARG B 1 288 ? 23.031 -8.648 11.242 1 93.38 288 ARG B O 1
ATOM 5352 N N . GLY B 1 289 ? 24.422 -7.242 10.281 1 95 289 GLY B N 1
ATOM 5353 C CA . GLY B 1 289 ? 25.062 -8.281 9.484 1 95 289 GLY B CA 1
ATOM 5354 C C . GLY B 1 289 ? 24.234 -8.703 8.281 1 95 289 GLY B C 1
ATOM 5355 O O . GLY B 1 289 ? 24.422 -9.805 7.754 1 95 289 GLY B O 1
ATOM 5356 N N . VAL B 1 290 ? 23.281 -7.914 7.898 1 97 290 VAL B N 1
ATOM 5357 C CA . VAL B 1 290 ? 22.438 -8.227 6.754 1 97 290 VAL B CA 1
ATOM 5358 C C . VAL B 1 290 ? 22.797 -7.32 5.578 1 97 290 VAL B C 1
ATOM 5360 O O . VAL B 1 290 ? 22.828 -6.094 5.715 1 97 290 VAL B O 1
ATOM 5363 N N . LYS B 1 291 ? 23.094 -7.891 4.426 1 98.12 291 LYS B N 1
ATOM 5364 C CA . LYS B 1 291 ? 23.391 -7.09 3.242 1 98.12 291 LYS B CA 1
ATOM 5365 C C . LYS B 1 291 ? 22.688 -7.652 2.008 1 98.12 291 LYS B C 1
ATOM 5367 O O . LYS B 1 291 ? 22.297 -8.82 1.991 1 98.12 291 LYS B O 1
ATOM 5372 N N . ILE B 1 292 ? 22.531 -6.77 1.03 1 98.19 292 ILE B N 1
ATOM 5373 C CA . ILE B 1 292 ? 22.109 -7.199 -0.299 1 98.19 292 ILE B CA 1
ATOM 5374 C C . ILE B 1 292 ? 23.156 -8.133 -0.897 1 98.19 292 ILE B C 1
ATOM 5376 O O . ILE B 1 292 ? 24.359 -7.953 -0.668 1 98.19 292 ILE B O 1
ATOM 5380 N N . PHE B 1 293 ? 22.734 -9.109 -1.63 1 98.44 293 PHE B N 1
ATOM 5381 C CA . PHE B 1 293 ? 23.656 -10.07 -2.24 1 98.44 293 PHE B CA 1
ATOM 5382 C C . PHE B 1 293 ? 24.719 -9.344 -3.062 1 98.44 293 PHE B C 1
ATOM 5384 O O . PHE B 1 293 ? 24.453 -8.281 -3.633 1 98.44 293 PHE B O 1
ATOM 5391 N N . SER B 1 294 ? 25.891 -9.906 -3.129 1 98.12 294 SER B N 1
ATOM 5392 C CA . SER B 1 294 ? 27.016 -9.312 -3.854 1 98.12 294 SER B CA 1
ATOM 5393 C C . SER B 1 294 ? 26.859 -9.5 -5.359 1 98.12 294 SER B C 1
ATOM 5395 O O . SER B 1 294 ? 27.219 -8.625 -6.141 1 98.12 294 SER B O 1
ATOM 5397 N N . SER B 1 295 ? 26.391 -10.633 -5.66 1 98.31 295 SER B N 1
ATOM 5398 C CA . SER B 1 295 ? 26.156 -10.953 -7.066 1 98.31 295 SER B CA 1
ATOM 5399 C C . SER B 1 295 ? 25.109 -12.055 -7.215 1 98.31 295 SER B C 1
ATOM 5401 O O . SER B 1 295 ? 24.75 -12.719 -6.234 1 98.31 295 SER B O 1
ATOM 5403 N N . VAL B 1 296 ? 24.562 -12.133 -8.398 1 98.62 296 VAL B N 1
ATOM 5404 C CA . VAL B 1 296 ? 23.625 -13.195 -8.703 1 98.62 296 VAL B CA 1
ATOM 5405 C C . VAL B 1 296 ? 23.906 -13.742 -10.102 1 98.62 296 VAL B C 1
ATOM 5407 O O . VAL B 1 296 ? 24.219 -12.992 -11.023 1 98.62 296 VAL B O 1
ATOM 5410 N N . SER B 1 297 ? 23.906 -15.078 -10.203 1 98.38 297 SER B N 1
ATOM 5411 C CA . SER B 1 297 ? 24.016 -15.773 -11.484 1 98.38 297 SER B CA 1
ATOM 5412 C C . SER B 1 297 ? 22.766 -16.609 -11.773 1 98.38 297 SER B C 1
ATOM 5414 O O . SER B 1 297 ? 22.344 -17.391 -10.93 1 98.38 297 SER B O 1
ATOM 5416 N N . CYS B 1 298 ? 22.234 -16.391 -12.977 1 98.31 298 CYS B N 1
ATOM 5417 C CA . CYS B 1 298 ? 20.984 -17.078 -13.32 1 98.31 298 CYS B CA 1
ATOM 5418 C C . CYS B 1 298 ? 21.172 -17.906 -14.586 1 98.31 298 CYS B C 1
ATOM 5420 O O . CYS B 1 298 ? 21.75 -17.453 -15.562 1 98.31 298 CYS B O 1
ATOM 5422 N N . TRP B 1 299 ? 20.688 -19.125 -14.516 1 98 299 TRP B N 1
ATOM 5423 C CA . TRP B 1 299 ? 20.625 -20.047 -15.648 1 98 299 TRP B CA 1
ATOM 5424 C C . TRP B 1 299 ? 19.203 -20.219 -16.141 1 98 299 TRP B C 1
ATOM 5426 O O . TRP B 1 299 ? 18.25 -20.094 -15.352 1 98 299 TRP B O 1
ATOM 5436 N N . PHE B 1 300 ? 19.094 -20.516 -17.406 1 97.25 300 PHE B N 1
ATOM 5437 C CA . PHE B 1 300 ? 17.781 -20.547 -18.031 1 97.25 300 PHE B CA 1
ATOM 5438 C C . PHE B 1 300 ? 17.484 -21.922 -18.609 1 97.25 300 PHE B C 1
ATOM 5440 O O . PHE B 1 300 ? 18.375 -22.562 -19.172 1 97.25 300 PHE B O 1
ATOM 5447 N N . LYS B 1 301 ? 16.344 -22.328 -18.391 1 96.06 301 LYS B N 1
ATOM 5448 C CA . LYS B 1 301 ? 15.805 -23.562 -18.969 1 96.06 301 LYS B CA 1
ATOM 5449 C C . LYS B 1 301 ? 14.625 -23.266 -19.891 1 96.06 301 LYS B C 1
ATOM 5451 O O . LYS B 1 301 ? 13.531 -22.938 -19.406 1 96.06 301 LYS B O 1
ATOM 5456 N N . PRO B 1 302 ? 14.758 -23.422 -21.266 1 91.88 302 PRO B N 1
ATOM 5457 C CA . PRO B 1 302 ? 13.703 -23.016 -22.203 1 91.88 302 PRO B CA 1
ATOM 5458 C C . PRO B 1 302 ? 12.438 -23.859 -22.047 1 91.88 302 PRO B C 1
ATOM 5460 O O . PRO B 1 302 ? 11.328 -23.344 -22.203 1 91.88 302 PRO B O 1
ATOM 5463 N N . ARG B 1 303 ? 12.633 -25.203 -21.875 1 91.19 303 ARG B N 1
ATOM 5464 C CA . ARG B 1 303 ? 11.555 -26.141 -21.594 1 91.19 303 ARG B CA 1
ATOM 5465 C C . ARG B 1 303 ? 11.883 -27.016 -20.391 1 91.19 303 ARG B C 1
ATOM 5467 O O . ARG B 1 303 ? 13.055 -27.25 -20.094 1 91.19 303 ARG B O 1
ATOM 5474 N N . LEU B 1 304 ? 10.836 -27.484 -19.781 1 86.25 304 LEU B N 1
ATOM 5475 C CA . LEU B 1 304 ? 11.055 -28.234 -18.562 1 86.25 304 LEU B CA 1
ATOM 5476 C C . LEU B 1 304 ? 11.828 -29.516 -18.844 1 86.25 304 LEU B C 1
ATOM 5478 O O . LEU B 1 304 ? 12.586 -30 -18 1 86.25 304 LEU B O 1
ATOM 5482 N N . ILE B 1 305 ? 11.656 -30.031 -19.953 1 86.75 305 ILE B N 1
ATOM 5483 C CA . ILE B 1 305 ? 12.305 -31.297 -20.312 1 86.75 305 ILE B CA 1
ATOM 5484 C C . ILE B 1 305 ? 13.742 -31.016 -20.75 1 86.75 305 ILE B C 1
ATOM 5486 O O . ILE B 1 305 ? 14.578 -31.922 -20.766 1 86.75 305 ILE B O 1
ATOM 5490 N N . ALA B 1 306 ? 14.07 -29.828 -21.016 1 87.19 306 ALA B N 1
ATOM 5491 C CA . ALA B 1 306 ? 15.391 -29.453 -21.516 1 87.19 306 ALA B CA 1
ATOM 5492 C C . ALA B 1 306 ? 16.406 -29.344 -20.375 1 87.19 306 ALA B C 1
ATOM 5494 O O . ALA B 1 306 ? 16.031 -29.375 -19.203 1 87.19 306 ALA B O 1
ATOM 5495 N N . ASN B 1 307 ? 17.672 -29.328 -20.828 1 88.88 307 ASN B N 1
ATOM 5496 C CA . ASN B 1 307 ? 18.734 -29.078 -19.875 1 88.88 307 ASN B CA 1
ATOM 5497 C C . ASN B 1 307 ? 18.906 -27.578 -19.609 1 88.88 307 ASN B C 1
ATOM 5499 O O . ASN B 1 307 ? 18.453 -26.75 -20.406 1 88.88 307 ASN B O 1
ATOM 5503 N N . TRP B 1 308 ? 19.469 -27.359 -18.5 1 94.06 308 TRP B N 1
ATOM 5504 C CA . TRP B 1 308 ? 19.828 -25.969 -18.203 1 94.06 308 TRP B CA 1
ATOM 5505 C C . TRP B 1 308 ? 20.844 -25.453 -19.188 1 94.06 308 TRP B C 1
ATOM 5507 O O . TRP B 1 308 ? 21.781 -26.156 -19.578 1 94.06 308 TRP B O 1
ATOM 5517 N N . GLU B 1 309 ? 20.703 -24.188 -19.531 1 91.88 309 GLU B N 1
ATOM 5518 C CA . GLU B 1 309 ? 21.719 -23.562 -20.375 1 91.88 309 GLU B CA 1
ATOM 5519 C C . GLU B 1 309 ? 23.062 -23.484 -19.672 1 91.88 309 GLU B C 1
ATOM 5521 O O . GLU B 1 309 ? 23.109 -23.328 -18.438 1 91.88 309 GLU B O 1
ATOM 5526 N N . LEU B 1 310 ? 24.062 -23.484 -20.5 1 89.69 310 LEU B N 1
ATOM 5527 C CA . LEU B 1 310 ? 25.406 -23.484 -19.938 1 89.69 310 LEU B CA 1
ATOM 5528 C C . LEU B 1 310 ? 25.828 -22.094 -19.484 1 89.69 310 LEU B C 1
ATOM 5530 O O . LEU B 1 310 ? 26.438 -21.922 -18.438 1 89.69 310 LEU B O 1
ATOM 5534 N N . GLU B 1 311 ? 25.453 -21.156 -20.297 1 93.81 311 GLU B N 1
ATOM 5535 C CA . GLU B 1 311 ? 25.875 -19.797 -20 1 93.81 311 GLU B CA 1
ATOM 5536 C C . GLU B 1 311 ? 24.891 -19.125 -19.047 1 93.81 311 GLU B C 1
ATOM 5538 O O . GLU B 1 311 ? 23.672 -19.141 -19.266 1 93.81 311 GLU B O 1
ATOM 5543 N N . ALA B 1 312 ? 25.422 -18.562 -18.016 1 95.81 312 ALA B N 1
ATOM 5544 C CA . ALA B 1 312 ? 24.609 -17.844 -17.031 1 95.81 312 ALA B CA 1
ATOM 5545 C C . ALA B 1 312 ? 24.672 -16.344 -17.266 1 95.81 312 ALA B C 1
ATOM 5547 O O . ALA B 1 312 ? 25.625 -15.836 -17.859 1 95.81 312 ALA B O 1
ATOM 5548 N N . VAL B 1 313 ? 23.625 -15.672 -16.906 1 96.75 313 VAL B N 1
ATOM 5549 C CA . VAL B 1 313 ? 23.641 -14.219 -16.781 1 96.75 313 VAL B CA 1
ATOM 5550 C C . VAL B 1 313 ? 24.047 -13.82 -15.359 1 96.75 313 VAL B C 1
ATOM 5552 O O . VAL B 1 313 ? 23.438 -14.266 -14.391 1 96.75 313 VAL B O 1
ATOM 5555 N N . THR B 1 314 ? 25.094 -13.016 -15.305 1 97.69 314 THR B N 1
ATOM 5556 C CA . THR B 1 314 ? 25.594 -12.633 -13.984 1 97.69 314 THR B CA 1
ATOM 5557 C C . THR B 1 314 ? 25.453 -11.125 -13.781 1 97.69 314 THR B C 1
ATOM 5559 O O . THR B 1 314 ? 25.734 -10.344 -14.695 1 97.69 314 THR B O 1
ATOM 5562 N N . PHE B 1 315 ? 24.953 -10.805 -12.664 1 98.06 315 PHE B N 1
ATOM 5563 C CA . PHE B 1 315 ? 24.828 -9.414 -12.25 1 98.06 315 PHE B CA 1
ATOM 5564 C C . PHE B 1 315 ? 25.547 -9.172 -10.922 1 98.06 315 PHE B C 1
ATOM 5566 O O . PHE B 1 315 ? 25.312 -9.883 -9.945 1 98.06 315 PHE B O 1
ATOM 5573 N N . ARG B 1 316 ? 26.375 -8.125 -10.93 1 97.88 316 ARG B N 1
ATOM 5574 C CA . ARG B 1 316 ? 27.078 -7.754 -9.711 1 97.88 316 ARG B CA 1
ATOM 5575 C C . ARG B 1 316 ? 26.516 -6.477 -9.109 1 97.88 316 ARG B C 1
ATOM 5577 O O . ARG B 1 316 ? 26.359 -5.469 -9.805 1 97.88 316 ARG B O 1
ATOM 5584 N N . THR B 1 317 ? 26.188 -6.52 -7.805 1 97 317 THR B N 1
ATOM 5585 C CA . THR B 1 317 ? 25.609 -5.359 -7.129 1 97 317 THR B CA 1
ATOM 5586 C C . THR B 1 317 ? 26.719 -4.461 -6.57 1 97 317 THR B C 1
ATOM 5588 O O . THR B 1 317 ? 27.859 -4.895 -6.418 1 97 317 THR B O 1
ATOM 5591 N N . VAL B 1 318 ? 26.375 -3.135 -6.359 1 95.94 318 VAL B N 1
ATOM 5592 C CA . VAL B 1 318 ? 27.234 -2.232 -5.609 1 95.94 318 VAL B CA 1
ATOM 5593 C C . VAL B 1 318 ? 26.984 -2.391 -4.113 1 95.94 318 VAL B C 1
ATOM 5595 O O . VAL B 1 318 ? 25.859 -2.174 -3.646 1 95.94 318 VAL B O 1
ATOM 5598 N N . LEU B 1 319 ? 28 -2.816 -3.439 1 94.62 319 LEU B N 1
ATOM 5599 C CA . LEU B 1 319 ? 27.844 -2.98 -1.997 1 94.62 319 LEU B CA 1
ATOM 5600 C C . LEU B 1 319 ? 27.656 -1.631 -1.312 1 94.62 319 LEU B C 1
ATOM 5602 O O . LEU B 1 319 ? 28.406 -0.682 -1.591 1 94.62 319 LEU B O 1
ATOM 5606 N N . ASP B 1 320 ? 26.641 -1.53 -0.482 1 94.12 320 ASP B N 1
ATOM 5607 C CA . ASP B 1 320 ? 26.281 -0.278 0.18 1 94.12 320 ASP B CA 1
ATOM 5608 C C . ASP B 1 320 ? 26.328 -0.427 1.699 1 94.12 320 ASP B C 1
ATOM 5610 O O . ASP B 1 320 ? 25.422 -0.985 2.303 1 94.12 320 ASP B O 1
ATOM 5614 N N . ASP B 1 321 ? 27.344 0.162 2.314 1 94.5 321 ASP B N 1
ATOM 5615 C CA . ASP B 1 321 ? 27.484 0.122 3.766 1 94.5 321 ASP B CA 1
ATOM 5616 C C . ASP B 1 321 ? 27.125 1.471 4.391 1 94.5 321 ASP B C 1
ATOM 5618 O O . ASP B 1 321 ? 27.594 1.79 5.488 1 94.5 321 ASP B O 1
ATOM 5622 N N . ARG B 1 322 ? 26.438 2.248 3.664 1 94.69 322 ARG B N 1
ATOM 5623 C CA . ARG B 1 322 ? 26.078 3.566 4.176 1 94.69 322 ARG B CA 1
ATOM 5624 C C . ARG B 1 322 ? 24.562 3.684 4.348 1 94.69 322 ARG B C 1
ATOM 5626 O O . ARG B 1 322 ? 24.078 4.156 5.379 1 94.69 322 ARG B O 1
ATOM 5633 N N . ASN B 1 323 ? 23.891 3.312 3.355 1 96.25 323 ASN B N 1
ATOM 5634 C CA . ASN B 1 323 ? 22.422 3.344 3.408 1 96.25 323 ASN B CA 1
ATOM 5635 C C . ASN B 1 323 ? 21.859 2.012 3.881 1 96.25 323 ASN B C 1
ATOM 5637 O O . ASN B 1 323 ? 21.875 1.025 3.141 1 96.25 323 ASN B O 1
ATOM 5641 N N . PRO B 1 324 ? 21.281 1.917 5.055 1 96.44 324 PRO B N 1
ATOM 5642 C CA . PRO B 1 324 ? 20.766 0.654 5.594 1 96.44 324 PRO B CA 1
ATOM 5643 C C . PRO B 1 324 ? 19.391 0.289 5.039 1 96.44 324 PRO B C 1
ATOM 5645 O O . PRO B 1 324 ? 18.875 -0.802 5.312 1 96.44 324 PRO B O 1
ATOM 5648 N N . SER B 1 325 ? 18.828 1.109 4.254 1 96.5 325 SER B N 1
ATOM 5649 C CA . SER B 1 325 ? 17.453 0.904 3.809 1 96.5 325 SER B CA 1
ATOM 5650 C C . SER B 1 325 ? 17.344 -0.308 2.889 1 96.5 325 SER B C 1
ATOM 5652 O O . SER B 1 325 ? 18.219 -0.537 2.051 1 96.5 325 SER B O 1
ATOM 5654 N N . ALA B 1 326 ? 16.297 -1.109 3.148 1 97.12 326 ALA B N 1
ATOM 5655 C CA . ALA B 1 326 ? 15.953 -2.178 2.211 1 97.12 326 ALA B CA 1
ATOM 5656 C C . ALA B 1 326 ? 15.562 -1.61 0.85 1 97.12 326 ALA B C 1
ATOM 5658 O O . ALA B 1 326 ? 15.156 -0.449 0.747 1 97.12 326 ALA B O 1
ATOM 5659 N N . ARG B 1 327 ? 15.727 -2.434 -0.211 1 96.69 327 ARG B N 1
ATOM 5660 C CA . ARG B 1 327 ? 15.414 -1.918 -1.54 1 96.69 327 ARG B CA 1
ATOM 5661 C C . ARG B 1 327 ? 15.281 -3.053 -2.551 1 96.69 327 ARG B C 1
ATOM 5663 O O . ARG B 1 327 ? 15.742 -4.168 -2.299 1 96.69 327 ARG B O 1
ATOM 5670 N N . TYR B 1 328 ? 14.664 -2.705 -3.662 1 96.62 328 TYR B N 1
ATOM 5671 C CA . TYR B 1 328 ? 14.641 -3.613 -4.805 1 96.62 328 TYR B CA 1
ATOM 5672 C C . TYR B 1 328 ? 15.953 -3.568 -5.57 1 96.62 328 TYR B C 1
ATOM 5674 O O . TYR B 1 328 ? 16.531 -2.494 -5.77 1 96.62 328 TYR B O 1
ATOM 5682 N N . VAL B 1 329 ? 16.406 -4.695 -5.898 1 97.88 329 VAL B N 1
ATOM 5683 C CA . VAL B 1 329 ? 17.5 -4.836 -6.855 1 97.88 329 VAL B CA 1
ATOM 5684 C C . VAL B 1 329 ? 16.953 -5.355 -8.188 1 97.88 329 VAL B C 1
ATOM 5686 O O . VAL B 1 329 ? 16.344 -6.426 -8.242 1 97.88 329 VAL B O 1
ATOM 5689 N N . THR B 1 330 ? 17.125 -4.555 -9.203 1 97.31 330 THR B N 1
ATOM 5690 C CA . THR B 1 330 ? 16.703 -4.969 -10.539 1 97.31 330 THR B CA 1
ATOM 5691 C C . THR B 1 330 ? 17.844 -5.672 -11.273 1 97.31 330 THR B C 1
ATOM 5693 O O . THR B 1 330 ? 18.875 -5.066 -11.531 1 97.31 330 THR B O 1
ATOM 5696 N N . VAL B 1 331 ? 17.641 -6.891 -11.578 1 97.5 331 VAL B N 1
ATOM 5697 C CA . VAL B 1 331 ? 18.625 -7.719 -12.266 1 97.5 331 VAL B CA 1
ATOM 5698 C C . VAL B 1 331 ? 18.219 -7.883 -13.734 1 97.5 331 VAL B C 1
ATOM 5700 O O . VAL B 1 331 ? 17.219 -8.531 -14.047 1 97.5 331 VAL B O 1
ATOM 5703 N N . PRO B 1 332 ? 19 -7.312 -14.633 1 96.69 332 PRO B N 1
ATOM 5704 C CA . PRO B 1 332 ? 18.688 -7.512 -16.047 1 96.69 332 PRO B CA 1
ATOM 5705 C C . PRO B 1 332 ? 18.859 -8.961 -16.484 1 96.69 332 PRO B C 1
ATOM 5707 O O . PRO B 1 332 ? 19.828 -9.617 -16.109 1 96.69 332 PRO B O 1
ATOM 5710 N N . LEU B 1 333 ? 17.891 -9.461 -17.297 1 96.94 333 LEU B N 1
ATOM 5711 C CA . LEU B 1 333 ? 17.953 -10.836 -17.781 1 96.94 333 LEU B CA 1
ATOM 5712 C C . LEU B 1 333 ? 18.109 -10.867 -19.297 1 96.94 333 LEU B C 1
ATOM 5714 O O . LEU B 1 333 ? 18.031 -11.93 -19.906 1 96.94 333 LEU B O 1
ATOM 5718 N N . TYR B 1 334 ? 18.203 -9.758 -19.938 1 94.75 334 TYR B N 1
ATOM 5719 C CA . TYR B 1 334 ? 18.594 -9.516 -21.312 1 94.75 334 TYR B CA 1
ATOM 5720 C C . TYR B 1 334 ? 17.688 -10.281 -22.281 1 94.75 334 TYR B C 1
ATOM 5722 O O . TYR B 1 334 ? 18.156 -10.93 -23.219 1 94.75 334 TYR B O 1
ATOM 5730 N N . GLN B 1 335 ? 16.453 -10.375 -22.031 1 93.44 335 GLN B N 1
ATOM 5731 C CA . GLN B 1 335 ? 15.43 -10.93 -22.906 1 93.44 335 GLN B CA 1
ATOM 5732 C C . GLN B 1 335 ? 15.695 -12.406 -23.203 1 93.44 335 GLN B C 1
ATOM 5734 O O . GLN B 1 335 ? 15.523 -12.859 -24.328 1 93.44 335 GLN B O 1
ATOM 5739 N N . ARG B 1 336 ? 16.156 -13.086 -22.25 1 94.62 336 ARG B N 1
ATOM 5740 C CA . ARG B 1 336 ? 16.344 -14.523 -22.406 1 94.62 336 ARG B CA 1
ATOM 5741 C C . ARG B 1 336 ? 15.023 -15.273 -22.266 1 94.62 336 ARG B C 1
ATOM 5743 O O . ARG B 1 336 ? 14.234 -14.992 -21.375 1 94.62 336 ARG B O 1
ATOM 5750 N N . THR B 1 337 ? 14.812 -16.188 -23.188 1 94.38 337 THR B N 1
ATOM 5751 C CA . THR B 1 337 ? 13.578 -16.969 -23.188 1 94.38 337 THR B CA 1
ATOM 5752 C C . THR B 1 337 ? 13.727 -18.234 -22.359 1 94.38 337 THR B C 1
ATOM 5754 O O . THR B 1 337 ? 14.688 -18.984 -22.531 1 94.38 337 THR B O 1
ATOM 5757 N N . ALA B 1 338 ? 12.82 -18.438 -21.438 1 96.44 338 ALA B N 1
ATOM 5758 C CA . ALA B 1 338 ? 12.906 -19.625 -20.594 1 96.44 338 ALA B CA 1
ATOM 5759 C C . ALA B 1 338 ? 11.562 -19.922 -19.938 1 96.44 338 ALA B C 1
ATOM 5761 O O . ALA B 1 338 ? 10.68 -19.062 -19.875 1 96.44 338 ALA B O 1
ATOM 5762 N N . LYS B 1 339 ? 11.383 -21.172 -19.516 1 96.81 339 LYS B N 1
ATOM 5763 C CA . LYS B 1 339 ? 10.234 -21.594 -18.719 1 96.81 339 LYS B CA 1
ATOM 5764 C C . LYS B 1 339 ? 10.609 -21.734 -17.25 1 96.81 339 LYS B C 1
ATOM 5766 O O . LYS B 1 339 ? 9.742 -21.703 -16.375 1 96.81 339 LYS B O 1
ATOM 5771 N N . ALA B 1 340 ? 11.867 -21.859 -17.062 1 97.38 340 ALA B N 1
ATOM 5772 C CA . ALA B 1 340 ? 12.375 -21.938 -15.695 1 97.38 340 ALA B CA 1
ATOM 5773 C C . ALA B 1 340 ? 13.703 -21.203 -15.555 1 97.38 340 ALA B C 1
ATOM 5775 O O . ALA B 1 340 ? 14.477 -21.125 -16.516 1 97.38 340 ALA B O 1
ATOM 5776 N N . LEU B 1 341 ? 13.906 -20.625 -14.375 1 97.56 341 LEU B N 1
ATOM 5777 C CA . LEU B 1 341 ? 15.148 -19.938 -14.016 1 97.56 341 LEU B CA 1
ATOM 5778 C C . LEU B 1 341 ? 15.75 -20.547 -12.75 1 97.56 341 LEU B C 1
ATOM 5780 O O . LEU B 1 341 ? 15.031 -20.844 -11.797 1 97.56 341 LEU B O 1
ATOM 5784 N N . ARG B 1 342 ? 17.016 -20.75 -12.805 1 97.81 342 ARG B N 1
ATOM 5785 C CA . ARG B 1 342 ? 17.781 -21.078 -11.609 1 97.81 342 ARG B CA 1
ATOM 5786 C C . ARG B 1 342 ? 18.797 -19.984 -11.281 1 97.81 342 ARG B C 1
ATOM 5788 O O . ARG B 1 342 ? 19.656 -19.672 -12.109 1 97.81 342 ARG B O 1
ATOM 5795 N N . CYS B 1 343 ? 18.688 -19.422 -10.102 1 98.31 343 CYS B N 1
ATOM 5796 C CA . CYS B 1 343 ? 19.562 -18.312 -9.742 1 98.31 343 CYS B CA 1
ATOM 5797 C C . CYS B 1 343 ? 20.328 -18.625 -8.453 1 98.31 343 CYS B C 1
ATOM 5799 O O . CYS B 1 343 ? 19.781 -19.188 -7.516 1 98.31 343 CYS B O 1
ATOM 5801 N N . ARG B 1 344 ? 21.609 -18.281 -8.5 1 98.31 344 ARG B N 1
ATOM 5802 C CA . ARG B 1 344 ? 22.453 -18.359 -7.309 1 98.31 344 ARG B CA 1
ATOM 5803 C C . ARG B 1 344 ? 22.797 -16.969 -6.797 1 98.31 344 ARG B C 1
ATOM 5805 O O . ARG B 1 344 ? 23.469 -16.188 -7.484 1 98.31 344 ARG B O 1
ATOM 5812 N N . PHE B 1 345 ? 22.297 -16.656 -5.582 1 98.62 345 PHE B N 1
ATOM 5813 C CA . PHE B 1 345 ? 22.562 -15.383 -4.934 1 98.62 345 PHE B CA 1
ATOM 5814 C C . PHE B 1 345 ? 23.734 -15.508 -3.969 1 98.62 345 PHE B C 1
ATOM 5816 O O . PHE B 1 345 ? 23.672 -16.25 -2.99 1 98.62 345 PHE B O 1
ATOM 5823 N N . TYR B 1 346 ? 24.781 -14.734 -4.227 1 98.5 346 TYR B N 1
ATOM 5824 C CA . TYR B 1 346 ? 26 -14.852 -3.424 1 98.5 346 TYR B CA 1
ATOM 5825 C C . TYR B 1 346 ? 25.984 -13.867 -2.262 1 98.5 346 TYR B C 1
ATOM 5827 O O . TYR B 1 346 ? 25.641 -12.695 -2.441 1 98.5 346 TYR B O 1
ATOM 5835 N N . PHE B 1 347 ? 26.375 -14.367 -1.104 1 98.12 347 PHE B N 1
ATOM 5836 C CA . PHE B 1 347 ? 26.328 -13.578 0.119 1 98.12 347 PHE B CA 1
ATOM 5837 C C . PHE B 1 347 ? 27.344 -12.438 0.062 1 98.12 347 PHE B C 1
ATOM 5839 O O . PHE B 1 347 ? 28.453 -12.609 -0.463 1 98.12 347 PHE B O 1
ATOM 5846 N N . ALA B 1 348 ? 26.953 -11.266 0.582 1 97.81 348 ALA B N 1
ATOM 5847 C CA . ALA B 1 348 ? 27.875 -10.156 0.79 1 97.81 348 ALA B CA 1
ATOM 5848 C C . ALA B 1 348 ? 28.219 -10 2.268 1 97.81 348 ALA B C 1
ATOM 5850 O O . ALA B 1 348 ? 29.156 -9.273 2.621 1 97.81 348 ALA B O 1
ATOM 5851 N N . ASP B 1 349 ? 27.469 -10.578 3.176 1 97 349 ASP B N 1
ATOM 5852 C CA . ASP B 1 349 ? 27.625 -10.57 4.625 1 97 349 ASP B CA 1
ATOM 5853 C C . ASP B 1 349 ? 27.047 -11.836 5.25 1 97 349 ASP B C 1
ATOM 5855 O O . ASP B 1 349 ? 26.781 -12.82 4.551 1 97 349 ASP B O 1
ATOM 5859 N N . VAL B 1 350 ? 26.844 -11.859 6.531 1 96.19 350 VAL B N 1
ATOM 5860 C CA . VAL B 1 350 ? 26.438 -13.055 7.258 1 96.19 350 VAL B CA 1
ATOM 5861 C C . VAL B 1 350 ? 25.016 -13.461 6.832 1 96.19 350 VAL B C 1
ATOM 5863 O O . VAL B 1 350 ? 24.75 -14.641 6.578 1 96.19 350 VAL B O 1
ATOM 5866 N N . TRP B 1 351 ? 24.156 -12.477 6.77 1 96.75 351 TRP B N 1
ATOM 5867 C CA . TRP B 1 351 ? 22.766 -12.781 6.469 1 96.75 351 TRP B CA 1
ATOM 5868 C C . TRP B 1 351 ? 22.344 -12.18 5.129 1 96.75 351 TRP B C 1
ATOM 5870 O O . TRP B 1 351 ? 22.844 -11.117 4.742 1 96.75 351 TRP B O 1
ATOM 5880 N N . MET B 1 352 ? 21.5 -12.875 4.438 1 98 352 MET B N 1
ATOM 5881 C CA . MET B 1 352 ? 20.766 -12.438 3.258 1 98 352 MET B CA 1
ATOM 5882 C C . MET B 1 352 ? 19.266 -12.695 3.418 1 98 352 MET B C 1
ATOM 5884 O O . MET B 1 352 ? 18.875 -13.766 3.893 1 98 352 MET B O 1
ATOM 5888 N N . MET B 1 353 ? 18.453 -11.688 3.166 1 97.88 353 MET B N 1
ATOM 5889 C CA . MET B 1 353 ? 17.016 -11.922 3.332 1 97.88 353 MET B CA 1
ATOM 5890 C C . MET B 1 353 ? 16.219 -11.172 2.268 1 97.88 353 MET B C 1
ATOM 5892 O O . MET B 1 353 ? 16.578 -10.055 1.893 1 97.88 353 MET B O 1
ATOM 5896 N N . PHE B 1 354 ? 15.195 -11.828 1.71 1 98.38 354 PHE B N 1
ATOM 5897 C CA . PHE B 1 354 ? 14.312 -11.312 0.664 1 98.38 354 PHE B CA 1
ATOM 5898 C C . PHE B 1 354 ? 12.883 -11.188 1.172 1 98.38 354 PHE B C 1
ATOM 5900 O O . PHE B 1 354 ? 12.43 -12.008 1.972 1 98.38 354 PHE B O 1
ATOM 5907 N N . SER B 1 355 ? 12.211 -10.109 0.712 1 96.94 355 SER B N 1
ATOM 5908 C CA . SER B 1 355 ? 10.812 -10.008 1.094 1 96.94 355 SER B CA 1
ATOM 5909 C C . SER B 1 355 ? 9.891 -10.234 -0.103 1 96.94 355 SER B C 1
ATOM 5911 O O . SER B 1 355 ? 8.758 -10.688 0.056 1 96.94 355 SER B O 1
ATOM 5913 N N . GLU B 1 356 ? 10.344 -9.859 -1.288 1 97 356 GLU B N 1
ATOM 5914 C CA . GLU B 1 356 ? 9.547 -10.023 -2.502 1 97 356 GLU B CA 1
ATOM 5915 C C . GLU B 1 356 ? 10.43 -10.305 -3.709 1 97 356 GLU B C 1
ATOM 5917 O O . GLU B 1 356 ? 11.562 -9.828 -3.779 1 97 356 GLU B O 1
ATOM 5922 N N . VAL B 1 357 ? 9.906 -11.055 -4.648 1 97.5 357 VAL B N 1
ATOM 5923 C CA . VAL B 1 357 ? 10.531 -11.258 -5.953 1 97.5 357 VAL B CA 1
ATOM 5924 C C . VAL B 1 357 ? 9.5 -11.023 -7.055 1 97.5 357 VAL B C 1
ATOM 5926 O O . VAL B 1 357 ? 8.32 -11.32 -6.887 1 97.5 357 VAL B O 1
ATOM 5929 N N . SER B 1 358 ? 9.953 -10.43 -8.117 1 96.06 358 SER B N 1
ATOM 5930 C CA . SER B 1 358 ? 9.086 -10.203 -9.273 1 96.06 358 SER B CA 1
ATOM 5931 C C . SER B 1 358 ? 9.859 -10.336 -10.578 1 96.06 358 SER B C 1
ATOM 5933 O O . SER B 1 358 ? 11.078 -10.188 -10.602 1 96.06 358 SER B O 1
ATOM 5935 N N . PHE B 1 359 ? 9.109 -10.672 -11.625 1 96.31 359 PHE B N 1
ATOM 5936 C CA . PHE B 1 359 ? 9.719 -10.883 -12.93 1 96.31 359 PHE B CA 1
ATOM 5937 C C . PHE B 1 359 ? 8.984 -10.094 -14.008 1 96.31 359 PHE B C 1
ATOM 5939 O O . PHE B 1 359 ? 7.754 -10.016 -14 1 96.31 359 PHE B O 1
ATOM 5946 N N . GLN B 1 360 ? 9.789 -9.469 -14.797 1 93.88 360 GLN B N 1
ATOM 5947 C CA . GLN B 1 360 ? 9.242 -8.734 -15.938 1 93.88 360 GLN B CA 1
ATOM 5948 C C . GLN B 1 360 ? 9.586 -9.43 -17.25 1 93.88 360 GLN B C 1
ATOM 5950 O O . GLN B 1 360 ? 10.727 -9.82 -17.469 1 93.88 360 GLN B O 1
ATOM 5955 N N . SER B 1 361 ? 8.555 -9.672 -18.031 1 92.06 361 SER B N 1
ATOM 5956 C CA . SER B 1 361 ? 8.75 -10.289 -19.328 1 92.06 361 SER B CA 1
ATOM 5957 C C . SER B 1 361 ? 7.977 -9.547 -20.422 1 92.06 361 SER B C 1
ATOM 5959 O O . SER B 1 361 ? 6.969 -8.898 -20.141 1 92.06 361 SER B O 1
ATOM 5961 N N . GLY B 1 362 ? 8.562 -9.352 -21.656 1 75.56 362 GLY B N 1
ATOM 5962 C CA . GLY B 1 362 ? 7.945 -8.68 -22.781 1 75.56 362 GLY B CA 1
ATOM 5963 C C . GLY B 1 362 ? 6.789 -9.453 -23.391 1 75.56 362 GLY B C 1
ATOM 5964 O O . GLY B 1 362 ? 6.691 -10.672 -23.203 1 75.56 362 GLY B O 1
ATOM 5965 N N . GLY B 1 363 ? 5.469 -9.008 -23.641 1 57.12 363 GLY B N 1
ATOM 5966 C CA . GLY B 1 363 ? 4.344 -9.664 -24.297 1 57.12 363 GLY B CA 1
ATOM 5967 C C . GLY B 1 363 ? 4.746 -10.516 -25.484 1 57.12 363 GLY B C 1
ATOM 5968 O O . GLY B 1 363 ? 5.578 -10.102 -26.297 1 57.12 363 GLY B O 1
ATOM 5969 N N . ASN B 1 364 ? 4.758 -11.75 -25.375 1 42.75 364 ASN B N 1
ATOM 5970 C CA . ASN B 1 364 ? 4.66 -12.555 -26.594 1 42.75 364 ASN B CA 1
ATOM 5971 C C . ASN B 1 364 ? 3.721 -11.914 -27.609 1 42.75 364 ASN B C 1
ATOM 5973 O O . ASN B 1 364 ? 2.738 -11.273 -27.234 1 42.75 364 ASN B O 1
ATOM 5977 N N . LEU B 1 365 ? 4.113 -11.727 -28.953 1 35.88 365 LEU B N 1
ATOM 5978 C CA . LEU B 1 365 ? 3.213 -11.711 -30.094 1 35.88 365 LEU B CA 1
ATOM 5979 C C . LEU B 1 365 ? 2.092 -12.727 -29.938 1 35.88 365 LEU B C 1
ATOM 5981 O O . LEU B 1 365 ? 2.348 -13.93 -29.844 1 35.88 365 LEU B O 1
ATOM 5985 N N . ARG B 1 366 ? 1.113 -12.562 -29.078 1 34.22 366 ARG B N 1
ATOM 5986 C CA . ARG B 1 366 ? 0.036 -13.469 -29.453 1 34.22 366 ARG B CA 1
ATOM 5987 C C . ARG B 1 366 ? -0.04 -13.641 -30.969 1 34.22 366 ARG B C 1
ATOM 5989 O O . ARG B 1 366 ? 0.062 -12.664 -31.719 1 34.22 366 ARG B O 1
ATOM 5996 N N . PRO B 1 367 ? 0.085 -14.891 -31.531 1 30.7 367 PRO B N 1
ATOM 5997 C CA . PRO B 1 367 ? -0.302 -15.047 -32.938 1 30.7 367 PRO B CA 1
ATOM 5998 C C . PRO B 1 367 ? -1.592 -14.305 -33.281 1 30.7 367 PRO B C 1
ATOM 6000 O O . PRO B 1 367 ? -2.414 -14.047 -32.406 1 30.7 367 PRO B O 1
ATOM 6003 N N . ASP B 1 368 ? -1.673 -13.688 -34.406 1 27.67 368 ASP B N 1
ATOM 6004 C CA . ASP B 1 368 ? -2.809 -13.141 -35.156 1 27.67 368 ASP B CA 1
ATOM 6005 C C . ASP B 1 368 ? -4.047 -14.023 -34.969 1 27.67 368 ASP B C 1
ATOM 6007 O O . ASP B 1 368 ? -4.055 -15.172 -35.406 1 27.67 368 ASP B O 1
ATOM 6011 N N . PHE B 1 369 ? -4.715 -14.125 -33.875 1 27.69 369 PHE B N 1
ATOM 6012 C CA . PHE B 1 369 ? -6.012 -14.734 -34.125 1 27.69 369 PHE B CA 1
ATOM 6013 C C . PHE B 1 369 ? -6.641 -14.133 -35.406 1 27.69 369 PHE B C 1
ATOM 6015 O O . PHE B 1 369 ? -6.945 -12.938 -35.438 1 27.69 369 PHE B O 1
ATOM 6022 N N . LYS B 1 370 ? -6.293 -14.75 -36.562 1 27.2 370 LYS B N 1
ATOM 6023 C CA . LYS B 1 370 ? -7.043 -14.547 -37.781 1 27.2 370 LYS B CA 1
ATOM 6024 C C . LYS B 1 370 ? -8.539 -14.453 -37.5 1 27.2 370 LYS B C 1
ATOM 6026 O O . LYS B 1 370 ? -9.148 -15.398 -37 1 27.2 370 LYS B O 1
ATOM 6031 N N . THR B 1 371 ? -8.992 -13.32 -37.094 1 27.44 371 THR B N 1
ATOM 6032 C CA . THR B 1 371 ? -10.422 -13.094 -37.25 1 27.44 371 THR B CA 1
ATOM 6033 C C . THR B 1 371 ? -10.914 -13.695 -38.562 1 27.44 371 THR B C 1
ATOM 6035 O O . THR B 1 371 ? -10.43 -13.336 -39.656 1 27.44 371 THR B O 1
ATOM 6038 N N . SER B 1 372 ? -11.234 -14.992 -38.5 1 25.55 372 SER B N 1
ATOM 6039 C CA . SER B 1 372 ? -11.961 -15.539 -39.656 1 25.55 372 SER B CA 1
ATOM 6040 C C . SER B 1 372 ? -13.023 -14.562 -40.125 1 25.55 372 SER B C 1
ATOM 6042 O O . SER B 1 372 ? -13.734 -13.953 -39.344 1 25.55 372 SER B O 1
ATOM 6044 N N . PRO B 1 373 ? -12.852 -14.008 -41.344 1 30.7 373 PRO B N 1
ATOM 6045 C CA . PRO B 1 373 ? -13.914 -13.266 -42.031 1 30.7 373 PRO B CA 1
ATOM 6046 C C . PRO B 1 373 ? -15.266 -13.969 -41.938 1 30.7 373 PRO B C 1
ATOM 6048 O O . PRO B 1 373 ? -15.375 -15.141 -42.344 1 30.7 373 PRO B O 1
ATOM 6051 N N . HIS B 1 374 ? -15.992 -13.953 -40.781 1 24.75 374 HIS B N 1
ATOM 6052 C CA . HIS B 1 374 ? -17.344 -14.492 -40.844 1 24.75 374 HIS B CA 1
ATOM 6053 C C . HIS B 1 374 ? -18.016 -14.211 -42.156 1 24.75 374 HIS B C 1
ATOM 6055 O O . HIS B 1 374 ? -18.047 -13.07 -42.625 1 24.75 374 HIS B O 1
ATOM 6061 N N . GLY B 1 375 ? -18.031 -15.211 -43.094 1 23.56 375 GLY B N 1
ATOM 6062 C CA . GLY B 1 375 ? -18.812 -15.445 -44.281 1 23.56 375 GLY B CA 1
ATOM 6063 C C . GLY B 1 375 ? -20.234 -14.914 -44.188 1 23.56 375 GLY B C 1
ATOM 6064 O O . GLY B 1 375 ? -20.797 -14.836 -43.094 1 23.56 375 GLY B O 1
ATOM 6065 N N . GLU B 1 376 ? -20.609 -13.945 -45.125 1 27.53 376 GLU B N 1
ATOM 6066 C CA . GLU B 1 376 ? -21.922 -13.562 -45.625 1 27.53 376 GLU B CA 1
ATOM 6067 C C . GLU B 1 376 ? -22.828 -14.781 -45.75 1 27.53 376 GLU B C 1
ATOM 6069 O O . GLU B 1 376 ? -22.531 -15.719 -46.5 1 27.53 376 GLU B O 1
ATOM 6074 N N . ASN B 1 377 ? -23.266 -15.367 -44.625 1 20.91 377 ASN B N 1
ATOM 6075 C CA . ASN B 1 377 ? -24.312 -16.328 -44.938 1 20.91 377 ASN B CA 1
ATOM 6076 C C . ASN B 1 377 ? -25.297 -15.805 -45.969 1 20.91 377 ASN B C 1
ATOM 6078 O O . ASN B 1 377 ? -25.719 -14.648 -45.875 1 20.91 377 ASN B O 1
ATOM 6082 N N . LYS B 1 378 ? -25.516 -16.719 -46.844 1 20.16 378 LYS B N 1
ATOM 6083 C CA . LYS B 1 378 ? -26.797 -17.141 -47.375 1 20.16 378 LYS B CA 1
ATOM 6084 C C . LYS B 1 378 ? -27.734 -17.609 -46.281 1 20.16 378 LYS B C 1
ATOM 6086 O O . LYS B 1 378 ? -27.328 -18.328 -45.344 1 20.16 378 LYS B O 1
#

Sequence (756 aa):
MLLFLLLTLQTSAAVGQIDPGHCRFPLGLEDGRVKDEDISASSKWYQTTGPQFARLNREDGDGAWCPEGQLERSDSQYLQVDLKVLTFLTLVGTQGRYARGLGKEFARAYRLSYSRDGETWKPWKNRQGNAVIEGNKNTYAIVYKELHPSIIARYVRLIPVTEHSSTVCMRVELYGCPWHDGLISYSAPEGQLMMPPAYPPASLNDSIYDGTHERRPLFGGLGQLTDGVVGQDDFLLTHEKQVWSGYDYLGWRNDSLGTQGYVEMEFVFDRQRNFTSMKVHSNNLFTRGVKIFSSVSCWFKPRLIANWELEAVTFRTVLDDRNPSARYVTVPLYQRTAKALRCRFYFADVWMMFSEVSFQSGGNLRPDFKTSPHGENKMLLFLLLTLQTSAAVGQIDPGHCRFPLGLEDGRVKDEDISASSKWYQTTGPQFARLNREDGDGAWCPEGQLERSDSQYLQVDLKVLTFLTLVGTQGRYARGLGKEFARAYRLSYSRDGETWKPWKNRQGNAVIEGNKNTYAIVYKELHPSIIARYVRLIPVTEHSSTVCMRVELYGCPWHDGLISYSAPEGQLMMPPAYPPASLNDSIYDGTHERRPLFGGLGQLTDGVVGQDDFLLTHEKQVWSGYDYLGWRNDSLGTQGYVEMEFVFDRQRNFTSMKVHSNNLFTRGVKIFSSVSCWFKPRLIANWELEAVTFRTVLDDRNPSARYVTVPLYQRTAKALRCRFYFADVWMMFSEVSFQSGGNLRPDFKTSPHGENK

pLDDT: mean 88.22, std 17.67, range [20.16, 98.75]